Protein AF-0000000073357578 (afdb_homodimer)

Sequence (526 aa):
MGQWFFTADDLLCAAAEIMGKSTYGTVYKTTLKDGNQVAVKRLREKISKGQKEFENEVDVLGKIRHPSLLALRASRGPDTPIDWQTRMQRAQGMTRGLFYLHDNENIIHGNLVSSNVLLDEHKNAKIADYGLSRLMTAAANTNVIATAEALGYQAPELSKLKIAKTQKQMCTALECTLELLTGKSPGEPMNGVDLPQRIASIVKEEWTNEVFVLELMKDASIIGDKLLTTLKLALHCGDPSPSTRPEVQQVLSNWKRLDQRQLMGQWFFTADDLLCAAAEIMGKSTYGTVYKTTLKDGNQVAVKRLREKISKGQKEFENEVDVLGKIRHPSLLALRASRGPDTPIDWQTRMQRAQGMTRGLFYLHDNENIIHGNLVSSNVLLDEHKNAKIADYGLSRLMTAAANTNVIATAEALGYQAPELSKLKIAKTQKQMCTALECTLELLTGKSPGEPMNGVDLPQRIASIVKEEWTNEVFVLELMKDASIIGDKLLTTLKLALHCGDPSPSTRPEVQQVLSNWKRLDQRQL

Secondary structure (DSSP, 8-state):
-------HHHHS-S--EEEEEETTEEEEEEE-TTS-EEEEEEEPTTTBPPHHHHHHHHHHHHT---TTB----EEEPP-PPPPHHHHHHHHHHHHHHHHHHHHHH----S---GGGEEE-TT--EEE-STTHHHHB-HHHHHHHHHHHHHTT---SS-TTS---HHHHHHHHHHHHHHHHHH---TT--BTTB-HHHHHHHHHHTT-GGGTS-HHHHTTHHHHHHHHHHHHHHHHHHT-SSGGGSPPHHHHHHHHHHHHHTT-/-------HHHHS-TT-EEEEEETTEEEEEEE-TTS-EEEEEEEPTTTBPPHHHHHHHHHHHHT---TTB----EEEPP-PPPPHHHHHHHHHHHHHHHHHHHHHH----S---GGGEEE-TT--EEE-STTHHHHB-HHHHHHHHHHHHHTT---SS-TTS---HHHHHHHHHHHHHHHHHH---TT--BTTB-HHHHHHHHHHTT-GGGTS-HHHHTTHHHHHHHHHHHHHHHHHHT-SSGGGSPPHHHHHHHHHHHHHTT-

Nearest PDB structures (foldseek):
  5lpv-assembly1_A  TM=6.407E-01  e=9.423E-11  Arabidopsis thaliana
  4oh4-assembly1_A  TM=5.992E-01  e=5.815E-11  Arabidopsis thaliana
  4k11-assembly1_A  TM=5.081E-01  e=6.922E-07  Homo sapiens
  3gen-assembly1_A  TM=4.968E-01  e=1.390E-06  Homo sapiens
  7l5o-assembly1_A  TM=5.036E-01  e=2.645E-06  Homo sapiens

Structure (mmCIF, N/CA/C/O backbone):
data_AF-0000000073357578-model_v1
#
loop_
_entity.id
_entity.type
_entity.pdbx_description
1 polymer 'Protein kinase domain-containing protein'
#
loop_
_atom_site.group_PDB
_atom_site.id
_atom_site.type_symbol
_atom_site.label_atom_id
_atom_site.label_alt_id
_atom_site.label_comp_id
_atom_site.label_asym_id
_atom_site.label_entity_id
_atom_site.label_seq_id
_atom_site.pdbx_PDB_ins_code
_atom_site.Cartn_x
_atom_site.Cartn_y
_atom_site.Cartn_z
_atom_site.occupancy
_atom_site.B_iso_or_equiv
_atom_site.auth_seq_id
_atom_site.auth_comp_id
_atom_site.auth_asym_id
_atom_site.auth_atom_id
_atom_site.pdbx_PDB_model_num
ATOM 1 N N . MET A 1 1 ? 33.312 -1.772 19.188 1 16.97 1 MET A N 1
ATOM 2 C CA . MET A 1 1 ? 31.859 -1.703 19.375 1 16.97 1 MET A CA 1
ATOM 3 C C . MET A 1 1 ? 31.125 -2.275 18.156 1 16.97 1 MET A C 1
ATOM 5 O O . MET A 1 1 ? 31.328 -1.83 17.031 1 16.97 1 MET A O 1
ATOM 9 N N . GLY A 1 2 ? 30.859 -3.537 18.062 1 21.83 2 GLY A N 1
ATOM 10 C CA . GLY A 1 2 ? 30.547 -4.43 16.953 1 21.83 2 GLY A CA 1
ATOM 11 C C . GLY A 1 2 ? 29.234 -4.098 16.266 1 21.83 2 GLY A C 1
ATOM 12 O O . GLY A 1 2 ? 28.297 -3.629 16.906 1 21.83 2 GLY A O 1
ATOM 13 N N . GLN A 1 3 ? 29.328 -3.656 15.062 1 24.36 3 GLN A N 1
ATOM 14 C CA . GLN A 1 3 ? 28.438 -3.201 14.008 1 24.36 3 GLN A CA 1
ATOM 15 C C . GLN A 1 3 ? 27.312 -4.203 13.781 1 24.36 3 GLN A C 1
ATOM 17 O O . GLN A 1 3 ? 27.562 -5.363 13.445 1 24.36 3 GLN A O 1
ATOM 22 N N . TRP A 1 4 ? 26.422 -4.309 14.672 1 25.97 4 TRP A N 1
ATOM 23 C CA . TRP A 1 4 ? 25.422 -5.379 14.695 1 25.97 4 TRP A CA 1
ATOM 24 C C . TRP A 1 4 ? 24.734 -5.508 13.344 1 25.97 4 TRP A C 1
ATOM 26 O O . TRP A 1 4 ? 24.125 -4.555 12.859 1 25.97 4 TRP A O 1
ATOM 36 N N . PHE A 1 5 ? 25.406 -6.098 12.469 1 28.62 5 PHE A N 1
ATOM 37 C CA . PHE A 1 5 ? 24.828 -6.566 11.219 1 28.62 5 PHE A CA 1
ATOM 38 C C . PHE A 1 5 ? 23.641 -7.484 11.477 1 28.62 5 PHE A C 1
ATOM 40 O O . PHE A 1 5 ? 23.781 -8.508 12.148 1 28.62 5 PHE A O 1
ATOM 47 N N . PHE A 1 6 ? 22.516 -6.977 11.703 1 31.05 6 PHE A N 1
ATOM 48 C CA . PHE A 1 6 ? 21.391 -7.871 11.961 1 31.05 6 PHE A CA 1
ATOM 49 C C . PHE A 1 6 ? 21.125 -8.766 10.758 1 31.05 6 PHE A C 1
ATOM 51 O O . PHE A 1 6 ? 21.047 -8.289 9.625 1 31.05 6 PHE A O 1
ATOM 58 N N . THR A 1 7 ? 21.656 -9.898 10.758 1 34.97 7 THR A N 1
ATOM 59 C CA . THR A 1 7 ? 21.266 -10.914 9.789 1 34.97 7 THR A CA 1
ATOM 60 C C . THR A 1 7 ? 19.766 -11.141 9.82 1 34.97 7 THR A C 1
ATOM 62 O O . THR A 1 7 ? 19.094 -10.805 10.797 1 34.97 7 THR A O 1
ATOM 65 N N . ALA A 1 8 ? 19.156 -11.406 8.609 1 37.59 8 ALA A N 1
ATOM 66 C CA . ALA A 1 8 ? 17.734 -11.766 8.516 1 37.59 8 ALA A CA 1
ATOM 67 C C . ALA A 1 8 ? 17.312 -12.617 9.703 1 37.59 8 ALA A C 1
ATOM 69 O O . ALA A 1 8 ? 16.25 -12.391 10.289 1 37.59 8 ALA A O 1
ATOM 70 N N . ASP A 1 9 ? 18.016 -13.625 9.898 1 37.16 9 ASP A N 1
ATOM 71 C CA . ASP A 1 9 ? 17.797 -14.547 11.016 1 37.16 9 ASP A CA 1
ATOM 72 C C . ASP A 1 9 ? 17.875 -13.812 12.352 1 37.16 9 ASP A C 1
ATOM 74 O O . ASP A 1 9 ? 17.156 -14.148 13.289 1 37.16 9 ASP A O 1
ATOM 78 N N . ASP A 1 10 ? 18.844 -13.094 12.445 1 37.56 10 ASP A N 1
ATOM 79 C CA . ASP A 1 10 ? 19.016 -12.398 13.719 1 37.56 10 ASP A CA 1
ATOM 80 C C . ASP A 1 10 ? 17.828 -11.5 14.023 1 37.56 10 ASP A C 1
ATOM 82 O O . ASP A 1 10 ? 17.438 -11.352 15.18 1 37.56 10 ASP A O 1
ATOM 86 N N . LEU A 1 11 ? 17.469 -10.766 13.117 1 37.88 11 LEU A N 1
ATOM 87 C CA . LEU A 1 11 ? 16.344 -9.836 13.281 1 37.88 11 LEU A CA 1
ATOM 88 C C . LEU A 1 11 ? 15.055 -10.594 13.547 1 37.88 11 LEU A C 1
ATOM 90 O O . LEU A 1 11 ? 14.188 -10.109 14.281 1 37.88 11 LEU A O 1
ATOM 94 N N . LEU A 1 12 ? 14.812 -11.617 12.625 1 40.22 12 LEU A N 1
ATOM 95 C CA . LEU A 1 12 ? 13.57 -12.359 12.844 1 40.22 12 LEU A CA 1
ATOM 96 C C . LEU A 1 12 ? 13.742 -13.383 13.961 1 40.22 12 LEU A C 1
ATOM 98 O O . LEU A 1 12 ? 14.133 -14.523 13.703 1 40.22 12 LEU A O 1
ATOM 102 N N . CYS A 1 13 ? 14.383 -13.141 14.898 1 33.28 13 CYS A N 1
ATOM 103 C CA . CYS A 1 13 ? 14.344 -14.156 15.945 1 33.28 13 CYS A CA 1
ATOM 104 C C . CYS A 1 13 ? 12.922 -14.664 16.156 1 33.28 13 CYS A C 1
ATOM 106 O O . CYS A 1 13 ? 11.961 -14.031 15.727 1 33.28 13 CYS A O 1
ATOM 108 N N . ALA A 1 14 ? 12.812 -15.625 17.047 1 37.53 14 ALA A N 1
ATOM 109 C CA . ALA A 1 14 ? 11.711 -16.5 17.422 1 37.53 14 ALA A CA 1
ATOM 110 C C . ALA A 1 14 ? 10.398 -15.727 17.516 1 37.53 14 ALA A C 1
ATOM 112 O O . ALA A 1 14 ? 9.352 -16.219 17.109 1 37.53 14 ALA A O 1
ATOM 113 N N . ALA A 1 15 ? 10.445 -14.695 18.281 1 42.59 15 ALA A N 1
ATOM 114 C CA . ALA A 1 15 ? 9.125 -14.18 18.641 1 42.59 15 ALA A CA 1
ATOM 115 C C . ALA A 1 15 ? 8.781 -12.938 17.828 1 42.59 15 ALA A C 1
ATOM 117 O O . ALA A 1 15 ? 8.703 -11.836 18.375 1 42.59 15 ALA A O 1
ATOM 118 N N . ALA A 1 16 ? 9.156 -13.062 16.531 1 50 16 ALA A N 1
ATOM 119 C CA . ALA A 1 16 ? 8.789 -11.883 15.742 1 50 16 ALA A CA 1
ATOM 120 C C . ALA A 1 16 ? 7.285 -11.867 15.469 1 50 16 ALA A C 1
ATOM 122 O O . ALA A 1 16 ? 6.699 -12.891 15.109 1 50 16 ALA A O 1
ATOM 123 N N . GLU A 1 17 ? 6.73 -10.828 16.078 1 59.12 17 GLU A N 1
ATOM 124 C CA . GLU A 1 17 ? 5.312 -10.602 15.82 1 59.12 17 GLU A CA 1
ATOM 125 C C . GLU A 1 17 ? 5.113 -9.711 14.594 1 59.12 17 GLU A C 1
ATOM 127 O O . GLU A 1 17 ? 5.793 -8.695 14.445 1 59.12 17 GLU A O 1
ATOM 132 N N . ILE A 1 18 ? 4.461 -10.195 13.641 1 59.88 18 ILE A N 1
ATOM 133 C CA . ILE A 1 18 ? 4.152 -9.414 12.445 1 59.88 18 ILE A CA 1
ATOM 134 C C . ILE A 1 18 ? 3.377 -8.156 12.836 1 59.88 18 ILE A C 1
ATOM 136 O O . ILE A 1 18 ? 2.367 -8.242 13.539 1 59.88 18 ILE A O 1
ATOM 140 N N . MET A 1 19 ? 3.93 -7.023 12.523 1 61.78 19 MET A N 1
ATOM 141 C CA . MET A 1 19 ? 3.275 -5.742 12.789 1 61.78 19 MET A CA 1
ATOM 142 C C . MET A 1 19 ? 2.422 -5.316 11.602 1 61.78 19 MET A C 1
ATOM 144 O O . MET A 1 19 ? 1.489 -4.523 11.75 1 61.78 19 MET A O 1
ATOM 148 N N . GLY A 1 20 ? 2.744 -5.875 10.469 1 62.84 20 GLY A N 1
ATOM 149 C CA . GLY A 1 20 ? 1.919 -5.5 9.336 1 62.84 20 GLY A CA 1
ATOM 150 C C . GLY A 1 20 ? 2.561 -5.828 8 1 62.84 20 GLY A C 1
ATOM 151 O O . GLY A 1 20 ? 3.787 -5.875 7.891 1 62.84 20 GLY A O 1
ATOM 152 N N . LYS A 1 21 ? 1.673 -6.184 7.109 1 63.91 21 LYS A N 1
ATOM 153 C CA . LYS A 1 21 ? 2.109 -6.387 5.73 1 63.91 21 LYS A CA 1
ATOM 154 C C . LYS A 1 21 ? 1.909 -5.121 4.902 1 63.91 21 LYS A C 1
ATOM 156 O O . LYS A 1 21 ? 0.919 -4.41 5.074 1 63.91 21 LYS A O 1
ATOM 161 N N . SER A 1 22 ? 3.027 -4.801 4.281 1 67.56 22 SER A N 1
ATOM 162 C CA . SER A 1 22 ? 2.963 -3.643 3.395 1 67.56 22 SER A CA 1
ATOM 163 C C . SER A 1 22 ? 3.197 -4.047 1.943 1 67.56 22 SER A C 1
ATOM 165 O O . SER A 1 22 ? 3.562 -5.188 1.662 1 67.56 22 SER A O 1
ATOM 167 N N . THR A 1 23 ? 2.91 -3.174 1.111 1 70.5 23 THR A N 1
ATOM 168 C CA . THR A 1 23 ? 3.066 -3.367 -0.326 1 70.5 23 THR A CA 1
ATOM 169 C C . THR A 1 23 ? 4.469 -3.865 -0.656 1 70.5 23 THR A C 1
ATOM 171 O O . THR A 1 23 ? 4.645 -4.703 -1.543 1 70.5 23 THR A O 1
ATOM 174 N N . TYR A 1 24 ? 5.41 -3.463 0.194 1 79.12 24 TYR A N 1
ATOM 175 C CA . TYR A 1 24 ? 6.777 -3.713 -0.244 1 79.12 24 TYR A CA 1
ATOM 176 C C . TYR A 1 24 ? 7.488 -4.68 0.699 1 79.12 24 TYR A C 1
ATOM 178 O O . TYR A 1 24 ? 8.656 -5.008 0.497 1 79.12 24 TYR A O 1
ATOM 186 N N . GLY A 1 25 ? 6.773 -5.02 1.691 1 77.25 25 GLY A N 1
ATOM 187 C CA . GLY A 1 25 ? 7.355 -5.973 2.627 1 77.25 25 GLY A CA 1
ATOM 188 C C . GLY A 1 25 ? 6.516 -6.164 3.877 1 77.25 25 GLY A C 1
ATOM 189 O O . GLY A 1 25 ? 5.363 -5.73 3.932 1 77.25 25 GLY A O 1
ATOM 190 N N . THR A 1 26 ? 7.176 -6.895 4.734 1 74.19 26 THR A N 1
ATOM 191 C CA . THR A 1 26 ? 6.52 -7.203 6 1 74.19 26 THR A CA 1
ATOM 192 C C . THR A 1 26 ? 7.297 -6.605 7.168 1 74.19 26 THR A C 1
ATOM 194 O O . THR A 1 26 ? 8.523 -6.668 7.203 1 74.19 26 THR A O 1
ATOM 197 N N . VAL A 1 27 ? 6.496 -5.938 8.008 1 75.81 27 VAL A N 1
ATOM 198 C CA . VAL A 1 27 ? 7.137 -5.336 9.172 1 75.81 27 VAL A CA 1
ATOM 199 C C . VAL A 1 27 ? 7 -6.266 10.383 1 75.81 27 VAL A C 1
ATOM 201 O O . VAL A 1 27 ? 5.906 -6.758 10.672 1 75.81 27 VAL A O 1
ATOM 204 N N . TYR A 1 28 ? 8.164 -6.488 11.055 1 72.25 28 TYR A N 1
ATOM 205 C CA . TYR A 1 28 ? 8.219 -7.359 12.227 1 72.25 28 TYR A CA 1
ATOM 206 C C . TYR A 1 28 ? 8.648 -6.586 13.461 1 72.25 28 TYR A C 1
ATOM 208 O O . TYR A 1 28 ? 9.523 -5.715 13.383 1 72.25 28 TYR A O 1
ATOM 216 N N . LYS A 1 29 ? 7.875 -6.852 14.469 1 73.38 29 LYS A N 1
ATOM 217 C CA . LYS A 1 29 ? 8.406 -6.441 15.766 1 73.38 29 LYS A CA 1
ATOM 218 C C . LYS A 1 29 ? 9.406 -7.465 16.297 1 73.38 29 LYS A C 1
ATOM 220 O O . LYS A 1 29 ? 9.094 -8.656 16.391 1 73.38 29 LYS A O 1
ATOM 225 N N . THR A 1 30 ? 10.625 -6.961 16.531 1 68.12 30 THR A N 1
ATOM 226 C CA . THR A 1 30 ? 11.656 -7.875 17.016 1 68.12 30 THR A CA 1
ATOM 227 C C . THR A 1 30 ? 12.352 -7.297 18.25 1 68.12 30 THR A C 1
ATOM 229 O O . THR A 1 30 ? 12.383 -6.078 18.438 1 68.12 30 THR A O 1
ATOM 232 N N . THR A 1 31 ? 12.648 -8.156 19.109 1 69.81 31 THR A N 1
ATOM 233 C CA . THR A 1 31 ? 13.422 -7.758 20.281 1 69.81 31 THR A CA 1
ATOM 234 C C . THR A 1 31 ? 14.914 -7.965 20.031 1 69.81 31 THR A C 1
ATOM 236 O O . THR A 1 31 ? 15.344 -9.062 19.688 1 69.81 31 THR A O 1
ATOM 239 N N . LEU A 1 32 ? 15.617 -6.898 20.141 1 61.88 32 LEU A N 1
ATOM 240 C CA . LEU A 1 32 ? 17.062 -6.973 19.984 1 61.88 32 LEU A CA 1
ATOM 241 C C . LEU A 1 32 ? 17.703 -7.672 21.172 1 61.88 32 LEU A C 1
ATOM 243 O O . LEU A 1 32 ? 17.047 -7.922 22.188 1 61.88 32 LEU A O 1
ATOM 247 N N . LYS A 1 33 ? 19 -7.996 20.984 1 65.31 33 LYS A N 1
ATOM 248 C CA . LYS A 1 33 ? 19.734 -8.703 22.047 1 65.31 33 LYS A CA 1
ATOM 249 C C . LYS A 1 33 ? 19.781 -7.879 23.328 1 65.31 33 LYS A C 1
ATOM 251 O O . LYS A 1 33 ? 19.781 -8.438 24.422 1 65.31 33 LYS A O 1
ATOM 256 N N . ASP A 1 34 ? 19.734 -6.633 23.125 1 64.62 34 ASP A N 1
ATOM 257 C CA . ASP A 1 34 ? 19.812 -5.754 24.297 1 64.62 34 ASP A CA 1
ATOM 258 C C . ASP A 1 34 ? 18.438 -5.539 24.906 1 64.62 34 ASP A C 1
ATOM 260 O O . ASP A 1 34 ? 18.281 -4.77 25.859 1 64.62 34 ASP A O 1
ATOM 264 N N . GLY A 1 35 ? 17.484 -6.164 24.344 1 66.75 35 GLY A N 1
ATOM 265 C CA . GLY A 1 35 ? 16.141 -6.09 24.906 1 66.75 35 GLY A CA 1
ATOM 266 C C . GLY A 1 35 ? 15.281 -5.027 24.25 1 66.75 35 GLY A C 1
ATOM 267 O O . GLY A 1 35 ? 14.062 -5.004 24.438 1 66.75 35 GLY A O 1
ATOM 268 N N . ASN A 1 36 ? 15.914 -4.219 23.453 1 69.19 36 ASN A N 1
ATOM 269 C CA . ASN A 1 36 ? 15.141 -3.172 22.781 1 69.19 36 ASN A CA 1
ATOM 270 C C . ASN A 1 36 ? 14.281 -3.736 21.656 1 69.19 36 ASN A C 1
ATOM 272 O O . ASN A 1 36 ? 14.711 -4.629 20.922 1 69.19 36 ASN A O 1
ATOM 276 N N . GLN A 1 37 ? 13.023 -3.26 21.672 1 70.31 37 GLN A N 1
ATOM 277 C CA . GLN A 1 37 ? 12.109 -3.656 20.594 1 70.31 37 GLN A CA 1
ATOM 278 C C . GLN A 1 37 ? 12.227 -2.719 19.406 1 70.31 37 GLN A C 1
ATOM 280 O O . GLN A 1 37 ? 12.305 -1.5 19.562 1 70.31 37 GLN A O 1
ATOM 285 N N . VAL A 1 38 ? 12.398 -3.447 18.266 1 71.69 38 VAL A N 1
ATOM 286 C CA . VAL A 1 38 ? 12.531 -2.645 17.062 1 71.69 38 VAL A CA 1
ATOM 287 C C . VAL A 1 38 ? 11.625 -3.201 15.969 1 71.69 38 VAL A C 1
ATOM 289 O O . VAL A 1 38 ? 11.289 -4.391 15.977 1 71.69 38 VAL A O 1
ATOM 292 N N . ALA A 1 39 ? 11.141 -2.307 15.156 1 74.94 39 ALA A N 1
ATOM 293 C CA . ALA A 1 39 ? 10.43 -2.701 13.945 1 74.94 39 ALA A CA 1
ATOM 294 C C . ALA A 1 39 ? 11.398 -2.896 12.781 1 74.94 39 ALA A C 1
ATOM 296 O O . ALA A 1 39 ? 12.25 -2.043 12.523 1 74.94 39 ALA A O 1
ATOM 297 N N . VAL A 1 40 ? 11.312 -4.172 12.211 1 81 40 VAL A N 1
ATOM 298 C CA . VAL A 1 40 ? 12.172 -4.492 11.078 1 81 40 VAL A CA 1
ATOM 299 C C . VAL A 1 40 ? 11.32 -4.766 9.844 1 81 40 VAL A C 1
ATOM 301 O O . VAL A 1 40 ? 10.375 -5.566 9.898 1 81 40 VAL A O 1
ATOM 304 N N . LYS A 1 41 ? 11.633 -4.074 8.789 1 84.38 41 LYS A N 1
ATOM 305 C CA . LYS A 1 41 ? 10.938 -4.32 7.527 1 84.38 41 LYS A CA 1
ATOM 306 C C . LYS A 1 41 ? 11.695 -5.34 6.68 1 84.38 41 LYS A C 1
ATOM 308 O O . LYS A 1 41 ? 12.852 -5.129 6.328 1 84.38 41 LYS A O 1
ATOM 313 N N . ARG A 1 42 ? 11.047 -6.406 6.422 1 82.25 42 ARG A N 1
ATOM 314 C CA . ARG A 1 42 ? 11.602 -7.383 5.492 1 82.25 42 ARG A CA 1
ATOM 315 C C . ARG A 1 42 ? 11.086 -7.148 4.074 1 82.25 42 ARG A C 1
ATOM 317 O O . ARG A 1 42 ? 9.898 -7.34 3.801 1 82.25 42 ARG A O 1
ATOM 324 N N . LEU A 1 43 ? 12.031 -6.762 3.25 1 84.75 43 LEU A N 1
ATOM 325 C CA . LEU A 1 43 ? 11.625 -6.484 1.878 1 84.75 43 LEU A CA 1
ATOM 326 C C . LEU A 1 43 ? 11.391 -7.777 1.104 1 84.75 43 LEU A C 1
ATOM 328 O O . LEU A 1 43 ? 12.086 -8.773 1.326 1 84.75 43 LEU A O 1
ATOM 332 N N . ARG A 1 44 ? 10.383 -7.645 0.285 1 74.31 44 ARG A N 1
ATOM 333 C CA . ARG A 1 44 ? 10.117 -8.781 -0.589 1 74.31 44 ARG A CA 1
ATOM 334 C C . ARG A 1 44 ? 11.328 -9.102 -1.462 1 74.31 44 ARG A C 1
ATOM 336 O O . ARG A 1 44 ? 12.156 -8.227 -1.726 1 74.31 44 ARG A O 1
ATOM 343 N N . GLU A 1 45 ? 11.266 -10.297 -1.917 1 67.69 45 GLU A N 1
ATOM 344 C CA . GLU A 1 45 ? 12.359 -10.734 -2.781 1 67.69 45 GLU A CA 1
ATOM 345 C C . GLU A 1 45 ? 12.312 -10.031 -4.133 1 67.69 45 GLU A C 1
ATOM 347 O O . GLU A 1 45 ? 11.242 -9.602 -4.582 1 67.69 45 GLU A O 1
ATOM 352 N N . LYS A 1 46 ? 13.391 -9.672 -4.723 1 70.69 46 LYS A N 1
ATOM 353 C CA . LYS A 1 46 ? 13.578 -9.211 -6.098 1 70.69 46 LYS A CA 1
ATOM 354 C C . LYS A 1 46 ? 13.398 -7.703 -6.207 1 70.69 46 LYS A C 1
ATOM 356 O O . LYS A 1 46 ? 13.68 -7.113 -7.25 1 70.69 46 LYS A O 1
ATOM 361 N N . ILE A 1 47 ? 12.75 -7.176 -5.145 1 82 47 ILE A N 1
ATOM 362 C CA . ILE A 1 47 ? 12.648 -5.727 -5.25 1 82 47 ILE A CA 1
ATOM 363 C C . ILE A 1 47 ? 13.836 -5.07 -4.555 1 82 47 ILE A C 1
ATOM 365 O O . ILE A 1 47 ? 14.062 -3.867 -4.695 1 82 47 ILE A O 1
ATOM 369 N N . SER A 1 48 ? 14.539 -5.82 -3.828 1 87.62 48 SER A N 1
ATOM 370 C CA . SER A 1 48 ? 15.695 -5.293 -3.111 1 87.62 48 SER A CA 1
ATOM 371 C C . SER A 1 48 ? 16.953 -5.305 -3.988 1 87.62 48 SER A C 1
ATOM 373 O O . SER A 1 48 ? 17.078 -6.156 -4.875 1 87.62 48 SER A O 1
ATOM 375 N N . LYS A 1 49 ? 17.812 -4.422 -3.652 1 90.31 49 LYS A N 1
ATOM 376 C CA . LYS A 1 49 ? 19.141 -4.438 -4.27 1 90.31 49 LYS A CA 1
ATOM 377 C C . LYS A 1 49 ? 19.922 -5.684 -3.861 1 90.31 49 LYS A C 1
ATOM 379 O O . LYS A 1 49 ? 19.438 -6.492 -3.062 1 90.31 49 LYS A O 1
ATOM 384 N N . GLY A 1 50 ? 21.078 -5.812 -4.613 1 87 50 GLY A N 1
ATOM 385 C CA . GLY A 1 50 ? 21.938 -6.926 -4.254 1 87 50 GLY A CA 1
ATOM 386 C C . GLY A 1 50 ? 22.312 -6.938 -2.785 1 87 50 GLY A C 1
ATOM 387 O O . GLY A 1 50 ? 22.281 -5.895 -2.125 1 87 50 GLY A O 1
ATOM 388 N N . GLN A 1 51 ? 22.672 -8.031 -2.236 1 84.94 51 GLN A N 1
ATOM 389 C CA . GLN A 1 51 ? 22.891 -8.266 -0.813 1 84.94 51 GLN A CA 1
ATOM 390 C C . GLN A 1 51 ? 23.906 -7.273 -0.239 1 84.94 51 GLN A C 1
ATOM 392 O O . GLN A 1 51 ? 23.625 -6.613 0.764 1 84.94 51 GLN A O 1
ATOM 397 N N . LYS A 1 52 ? 25.047 -7.117 -0.846 1 90.62 52 LYS A N 1
ATOM 398 C CA . LYS A 1 52 ? 26.109 -6.262 -0.323 1 90.62 52 LYS A CA 1
ATOM 399 C C . LYS A 1 52 ? 25.672 -4.805 -0.279 1 90.62 52 LYS A C 1
ATOM 401 O O . LYS A 1 52 ? 25.828 -4.129 0.74 1 90.62 52 LYS A O 1
ATOM 406 N N . GLU A 1 53 ? 25.109 -4.363 -1.44 1 93 53 GLU A N 1
ATOM 407 C CA . GLU A 1 53 ? 24.641 -2.982 -1.503 1 93 53 GLU A CA 1
ATOM 408 C C . GLU A 1 53 ? 23.516 -2.736 -0.493 1 93 53 GLU A C 1
ATOM 410 O O . GLU A 1 53 ? 23.5 -1.698 0.169 1 93 53 GLU A O 1
ATOM 415 N N . PHE A 1 54 ? 22.672 -3.715 -0.396 1 93.44 54 PHE A N 1
ATOM 416 C CA . PHE A 1 54 ? 21.562 -3.637 0.535 1 93.44 54 PHE A CA 1
ATOM 417 C C . PHE A 1 54 ? 22.047 -3.486 1.968 1 93.44 54 PHE A C 1
ATOM 419 O O . PHE A 1 54 ? 21.609 -2.59 2.691 1 93.44 54 PHE A O 1
ATOM 426 N N . GLU A 1 55 ? 22.969 -4.285 2.309 1 87.31 55 GLU A N 1
ATOM 427 C CA . GLU A 1 55 ? 23.484 -4.293 3.676 1 87.31 55 GLU A CA 1
ATOM 428 C C . GLU A 1 55 ? 24.188 -2.982 4.008 1 87.31 55 GLU A C 1
ATOM 430 O O . GLU A 1 55 ? 24.047 -2.449 5.109 1 87.31 55 GLU A O 1
ATOM 435 N N . ASN A 1 56 ? 24.922 -2.469 3.109 1 93.75 56 ASN A N 1
ATOM 436 C CA . ASN A 1 56 ? 25.609 -1.192 3.309 1 93.75 56 ASN A CA 1
ATOM 437 C C . ASN A 1 56 ? 24.609 -0.058 3.539 1 93.75 56 ASN A C 1
ATOM 439 O O . ASN A 1 56 ? 24.797 0.755 4.449 1 93.75 56 ASN A O 1
ATOM 443 N N . GLU A 1 57 ? 23.594 -0.068 2.686 1 94.62 57 GLU A N 1
ATOM 444 C CA . GLU A 1 57 ? 22.594 0.991 2.805 1 94.62 57 GLU A CA 1
ATOM 445 C C . GLU A 1 57 ? 21.812 0.878 4.113 1 94.62 57 GLU A C 1
ATOM 447 O O . GLU A 1 57 ? 21.516 1.889 4.754 1 94.62 57 GLU A O 1
ATOM 452 N N . VAL A 1 58 ? 21.516 -0.332 4.484 1 90.12 58 VAL A N 1
ATOM 453 C CA . VAL A 1 58 ? 20.766 -0.555 5.715 1 90.12 58 VAL A CA 1
ATOM 454 C C . VAL A 1 58 ? 21.562 -0.029 6.906 1 90.12 58 VAL A C 1
ATOM 456 O O . VAL A 1 58 ? 20.984 0.562 7.828 1 90.12 58 VAL A O 1
ATOM 459 N N . ASP A 1 59 ? 22.812 -0.248 6.875 1 89.25 59 ASP A N 1
ATOM 460 C CA . ASP A 1 59 ? 23.688 0.193 7.961 1 89.25 59 ASP A CA 1
ATOM 461 C C . ASP A 1 59 ? 23.703 1.716 8.07 1 89.25 59 ASP A C 1
ATOM 463 O O . ASP A 1 59 ? 23.625 2.266 9.172 1 89.25 59 ASP A O 1
ATOM 467 N N . VAL A 1 60 ? 23.781 2.357 7 1 93.31 60 VAL A N 1
ATOM 468 C CA . VAL A 1 60 ? 23.812 3.814 6.961 1 93.31 60 VAL A CA 1
ATOM 469 C C . VAL A 1 60 ? 22.469 4.379 7.418 1 93.31 60 VAL A C 1
ATOM 471 O O . VAL A 1 60 ? 22.422 5.27 8.266 1 93.31 60 VAL A O 1
ATOM 474 N N . LEU A 1 61 ? 21.406 3.869 6.934 1 93.81 61 LEU A N 1
ATOM 475 C CA . LEU A 1 61 ? 20.062 4.352 7.242 1 93.81 61 LEU A CA 1
ATOM 476 C C . LEU A 1 61 ? 19.719 4.102 8.703 1 93.81 61 LEU A C 1
ATOM 478 O O . LEU A 1 61 ? 19.078 4.93 9.344 1 93.81 61 LEU A O 1
ATOM 482 N N . GLY A 1 62 ? 20.172 2.969 9.172 1 88.5 62 GLY A N 1
ATOM 483 C CA . GLY A 1 62 ? 19.859 2.568 10.531 1 88.5 62 GLY A CA 1
ATOM 484 C C . GLY A 1 62 ? 20.516 3.453 11.578 1 88.5 62 GLY A C 1
ATOM 485 O O . GLY A 1 62 ? 20.094 3.475 12.734 1 88.5 62 GLY A O 1
ATOM 486 N N . LYS A 1 63 ? 21.438 4.281 11.242 1 90.88 63 LYS A N 1
ATOM 487 C CA . LYS A 1 63 ? 22.203 5.121 12.172 1 90.88 63 LYS A CA 1
ATOM 488 C C . LYS A 1 63 ? 21.578 6.516 12.273 1 90.88 63 LYS A C 1
ATOM 490 O O . LYS A 1 63 ? 21.906 7.277 13.18 1 90.88 63 LYS A O 1
ATOM 495 N N . ILE A 1 64 ? 20.766 6.84 11.398 1 94.5 64 ILE A N 1
ATOM 496 C CA . ILE A 1 64 ? 20.141 8.156 11.398 1 94.5 64 ILE A CA 1
ATOM 497 C C . ILE A 1 64 ? 19.219 8.289 12.594 1 94.5 64 ILE A C 1
ATOM 499 O O . ILE A 1 64 ? 18.391 7.406 12.852 1 94.5 64 ILE A O 1
ATOM 503 N N . ARG A 1 65 ? 19.453 9.383 13.383 1 93.69 65 ARG A N 1
ATOM 504 C CA . ARG A 1 65 ? 18.625 9.664 14.547 1 93.69 65 ARG A CA 1
ATOM 505 C C . ARG A 1 65 ? 18.094 11.094 14.508 1 93.69 65 ARG A C 1
ATOM 507 O O . ARG A 1 65 ? 18.859 12.039 14.281 1 93.69 65 ARG A O 1
ATOM 514 N N . HIS A 1 66 ? 16.859 11.203 14.664 1 95.06 66 HIS A N 1
ATOM 515 C CA . HIS A 1 66 ? 16.156 12.477 14.742 1 95.06 66 HIS A CA 1
ATOM 516 C C . HIS A 1 66 ? 14.789 12.312 15.391 1 95.06 66 HIS A C 1
ATOM 518 O O . HIS A 1 66 ? 14.102 11.312 15.156 1 95.06 66 HIS A O 1
ATOM 524 N N . PRO A 1 67 ? 14.312 13.234 16.156 1 94 67 PRO A N 1
ATOM 525 C CA . PRO A 1 67 ? 13.039 13.102 16.891 1 94 67 PRO A CA 1
ATOM 526 C C . PRO A 1 67 ? 11.852 12.906 15.953 1 94 67 PRO A C 1
ATOM 528 O O . PRO A 1 67 ? 10.828 12.336 16.359 1 94 67 PRO A O 1
ATOM 531 N N . SER A 1 68 ? 11.922 13.32 14.719 1 95.38 68 SER A N 1
ATOM 532 C CA . SER A 1 68 ? 10.789 13.25 13.797 1 95.38 68 SER A CA 1
ATOM 533 C C . SER A 1 68 ? 10.977 12.125 12.781 1 95.38 68 SER A C 1
ATOM 535 O O . SER A 1 68 ? 10.305 12.102 11.742 1 95.38 68 SER A O 1
ATOM 537 N N . LEU A 1 69 ? 11.93 11.258 13.062 1 94.62 69 LEU A N 1
ATOM 538 C CA . LEU A 1 69 ? 12.188 10.141 12.156 1 94.62 69 LEU A CA 1
ATOM 539 C C . LEU A 1 69 ? 12.125 8.812 12.906 1 94.62 69 LEU A C 1
ATOM 541 O O . LEU A 1 69 ? 12.586 8.711 14.039 1 94.62 69 LEU A O 1
ATOM 545 N N . LEU A 1 70 ? 11.484 7.859 12.273 1 89.31 70 LEU A N 1
ATOM 546 C CA . LEU A 1 70 ? 11.555 6.477 12.727 1 89.31 70 LEU A CA 1
ATOM 547 C C . LEU A 1 70 ? 12.617 5.703 11.945 1 89.31 70 LEU A C 1
ATOM 549 O O . LEU A 1 70 ? 12.469 5.48 10.742 1 89.31 70 LEU A O 1
ATOM 553 N N . ALA A 1 71 ? 13.602 5.309 12.641 1 87.19 71 ALA A N 1
ATOM 554 C CA . ALA A 1 71 ? 14.727 4.656 11.977 1 87.19 71 ALA A CA 1
ATOM 555 C C . ALA A 1 71 ? 14.266 3.449 11.172 1 87.19 71 ALA A C 1
ATOM 557 O O . ALA A 1 71 ? 13.461 2.645 11.648 1 87.19 71 ALA A O 1
ATOM 558 N N . LEU A 1 72 ? 14.75 3.359 9.938 1 87.69 72 LEU A N 1
ATOM 559 C CA . LEU A 1 72 ? 14.438 2.23 9.07 1 87.69 72 LEU A CA 1
ATOM 560 C C . LEU A 1 72 ? 15.406 1.08 9.305 1 87.69 72 LEU A C 1
ATOM 562 O O . LEU A 1 72 ? 16.609 1.217 9.047 1 87.69 72 LEU A O 1
ATOM 566 N N . ARG A 1 73 ? 14.898 0.081 9.852 1 84.5 73 ARG A N 1
ATOM 567 C CA . ARG A 1 73 ? 15.602 -1.195 9.93 1 84.5 73 ARG A CA 1
ATOM 568 C C . ARG A 1 73 ? 14.984 -2.221 8.984 1 84.5 73 ARG A C 1
ATOM 570 O O . ARG A 1 73 ? 13.766 -2.389 8.961 1 84.5 73 ARG A O 1
ATOM 577 N N . ALA A 1 74 ? 15.836 -2.764 8.141 1 87.12 74 ALA A N 1
ATOM 578 C CA . ALA A 1 74 ? 15.289 -3.619 7.094 1 87.12 74 ALA A CA 1
ATOM 579 C C . ALA A 1 74 ? 16.141 -4.867 6.898 1 87.12 74 ALA A C 1
ATOM 581 O O . ALA A 1 74 ? 17.328 -4.879 7.262 1 87.12 74 ALA A O 1
ATOM 582 N N . SER A 1 75 ? 15.492 -5.879 6.473 1 82.56 75 SER A N 1
ATOM 583 C CA . SER A 1 75 ? 16.156 -7.109 6.051 1 82.56 75 SER A CA 1
ATOM 584 C C . SER A 1 75 ? 15.617 -7.594 4.707 1 82.56 75 SER A C 1
ATOM 586 O O . SER A 1 75 ? 14.562 -7.145 4.254 1 82.56 75 SER A O 1
ATOM 588 N N . ARG A 1 76 ? 16.453 -8.375 4.113 1 79.25 76 ARG A N 1
ATOM 589 C CA . ARG A 1 76 ? 16.016 -9.008 2.875 1 79.25 76 ARG A CA 1
ATOM 590 C C . ARG A 1 76 ? 15.289 -10.32 3.158 1 79.25 76 ARG A C 1
ATOM 592 O O . ARG A 1 76 ? 15.633 -11.031 4.102 1 79.25 76 ARG A O 1
ATOM 599 N N . GLY A 1 77 ? 14.18 -10.508 2.516 1 65.94 77 GLY A N 1
ATOM 600 C CA . GLY A 1 77 ? 13.516 -11.789 2.648 1 65.94 77 GLY A CA 1
ATOM 601 C C . GLY A 1 77 ? 14.383 -12.961 2.219 1 65.94 77 GLY A C 1
ATOM 602 O O . GLY A 1 77 ? 15.32 -12.789 1.44 1 65.94 77 GLY A O 1
ATOM 603 N N . PRO A 1 78 ? 14.133 -14.07 3.092 1 56.81 78 PRO A N 1
ATOM 604 C CA . PRO A 1 78 ? 14.883 -15.234 2.631 1 56.81 78 PRO A CA 1
ATOM 605 C C . PRO A 1 78 ? 14.625 -15.57 1.163 1 56.81 78 PRO A C 1
ATOM 607 O O . PRO A 1 78 ? 13.508 -15.398 0.677 1 56.81 78 PRO A O 1
ATOM 610 N N . ASP A 1 79 ? 15.711 -15.781 0.518 1 59 79 ASP A N 1
ATOM 611 C CA . ASP A 1 79 ? 15.57 -16.359 -0.818 1 59 79 ASP A CA 1
ATOM 612 C C . ASP A 1 79 ? 15.164 -17.828 -0.747 1 59 79 ASP A C 1
ATOM 614 O O . ASP A 1 79 ? 15.898 -18.703 -1.223 1 59 79 ASP A O 1
ATOM 618 N N . THR A 1 80 ? 14.078 -18 0.13 1 62.94 80 THR A N 1
ATOM 619 C CA . THR A 1 80 ? 13.711 -19.406 0.216 1 62.94 80 THR A CA 1
ATOM 620 C C . THR A 1 80 ? 13.008 -19.859 -1.06 1 62.94 80 THR A C 1
ATOM 622 O O . THR A 1 80 ? 11.992 -19.281 -1.456 1 62.94 80 THR A O 1
ATOM 625 N N . PRO A 1 81 ? 13.633 -20.859 -1.615 1 71.5 81 PRO A N 1
ATOM 626 C CA . PRO A 1 81 ? 13.016 -21.391 -2.832 1 71.5 81 PRO A CA 1
ATOM 627 C C . PRO A 1 81 ? 11.633 -21.984 -2.574 1 71.5 81 PRO A C 1
ATOM 629 O O . PRO A 1 81 ? 11.406 -22.594 -1.526 1 71.5 81 PRO A O 1
ATOM 632 N N . ILE A 1 82 ? 10.664 -21.641 -3.32 1 81.06 82 ILE A N 1
ATOM 633 C CA . ILE A 1 82 ? 9.344 -22.266 -3.326 1 81.06 82 ILE A CA 1
ATOM 634 C C . ILE A 1 82 ? 9.273 -23.328 -4.422 1 81.06 82 ILE A C 1
ATOM 636 O O . ILE A 1 82 ? 9.609 -23.047 -5.578 1 81.06 82 ILE A O 1
ATOM 640 N N . ASP A 1 83 ? 8.961 -24.562 -3.99 1 86.56 83 ASP A N 1
ATOM 641 C CA . ASP A 1 83 ? 8.945 -25.641 -4.965 1 86.56 83 ASP A CA 1
ATOM 642 C C . ASP A 1 83 ? 7.711 -25.562 -5.859 1 86.56 83 ASP A C 1
ATOM 644 O O . ASP A 1 83 ? 6.828 -24.734 -5.637 1 86.56 83 ASP A O 1
ATOM 648 N N . TRP A 1 84 ? 7.707 -26.438 -6.844 1 90.12 84 TRP A N 1
ATOM 649 C CA . TRP A 1 84 ? 6.652 -26.453 -7.855 1 90.12 84 TRP A CA 1
ATOM 650 C C . TRP A 1 84 ? 5.293 -26.703 -7.215 1 90.12 84 TRP A C 1
ATOM 652 O O . TRP A 1 84 ? 4.324 -26 -7.488 1 90.12 84 TRP A O 1
ATOM 662 N N . GLN A 1 85 ? 5.242 -27.656 -6.332 1 88.5 85 GLN A N 1
ATOM 663 C CA . GLN A 1 85 ? 3.979 -28.062 -5.727 1 88.5 85 GLN A CA 1
ATOM 664 C C . GLN A 1 85 ? 3.355 -26.906 -4.938 1 88.5 85 GLN A C 1
ATOM 666 O O . GLN A 1 85 ? 2.154 -26.656 -5.047 1 88.5 85 GLN A O 1
ATOM 671 N N . THR A 1 86 ? 4.152 -26.219 -4.227 1 87.62 86 THR A N 1
ATOM 672 C CA . THR A 1 86 ? 3.678 -25.094 -3.434 1 87.62 86 THR A CA 1
ATOM 673 C C . THR A 1 86 ? 3.193 -23.969 -4.336 1 87.62 86 THR A C 1
ATOM 675 O O . THR A 1 86 ? 2.162 -23.344 -4.07 1 87.62 86 THR A O 1
ATOM 678 N N . ARG A 1 87 ? 3.924 -23.688 -5.367 1 89.69 87 ARG A N 1
ATOM 679 C CA . ARG A 1 87 ? 3.539 -22.656 -6.32 1 89.69 87 ARG A CA 1
ATOM 680 C C . ARG A 1 87 ? 2.189 -22.969 -6.957 1 89.69 87 ARG A C 1
ATOM 682 O O . ARG A 1 87 ? 1.322 -22.109 -7.055 1 89.69 87 ARG A O 1
ATOM 689 N N . MET A 1 88 ? 2.025 -24.219 -7.254 1 91.31 88 MET A N 1
ATOM 690 C CA . MET A 1 88 ? 0.787 -24.641 -7.91 1 91.31 88 MET A CA 1
ATOM 691 C C . MET A 1 88 ? -0.38 -24.625 -6.93 1 91.31 88 MET A C 1
ATOM 693 O O . MET A 1 88 ? -1.496 -24.25 -7.289 1 91.31 88 MET A O 1
ATOM 697 N N . GLN A 1 89 ? -0.089 -25 -5.758 1 90.94 89 GLN A N 1
ATOM 698 C CA . GLN A 1 89 ? -1.122 -24.953 -4.727 1 90.94 89 GLN A CA 1
ATOM 699 C C . GLN A 1 89 ? -1.609 -23.516 -4.52 1 90.94 89 GLN A C 1
ATOM 701 O O . GLN A 1 89 ? -2.809 -23.281 -4.355 1 90.94 89 GLN A O 1
ATOM 706 N N . ARG A 1 90 ? -0.74 -22.594 -4.57 1 91.62 90 ARG A N 1
ATOM 707 C CA . ARG A 1 90 ? -1.087 -21.172 -4.422 1 91.62 90 ARG A CA 1
ATOM 708 C C . ARG A 1 90 ? -1.915 -20.688 -5.605 1 91.62 90 ARG A C 1
ATOM 710 O O . ARG A 1 90 ? -2.941 -20.031 -5.418 1 91.62 90 ARG A O 1
ATOM 717 N N . ALA A 1 91 ? -1.452 -21.062 -6.789 1 93.44 91 ALA A N 1
ATOM 718 C CA . ALA A 1 91 ? -2.164 -20.641 -7.992 1 93.44 91 ALA A CA 1
ATOM 719 C C . ALA A 1 91 ? -3.572 -21.234 -8.031 1 93.44 91 ALA A C 1
ATOM 721 O O . ALA A 1 91 ? -4.539 -20.516 -8.336 1 93.44 91 ALA A O 1
ATOM 722 N N . GLN A 1 92 ? -3.674 -22.484 -7.688 1 93.94 92 GLN A N 1
ATOM 723 C CA . GLN A 1 92 ? -4.965 -23.156 -7.695 1 93.94 92 GLN A CA 1
ATOM 724 C C . GLN A 1 92 ? -5.883 -22.609 -6.609 1 93.94 92 GLN A C 1
ATOM 726 O O . GLN A 1 92 ? -7.07 -22.375 -6.852 1 93.94 92 GLN A O 1
ATOM 731 N N . GLY A 1 93 ? -5.309 -22.484 -5.449 1 94.56 93 GLY A N 1
ATOM 732 C CA . GLY A 1 93 ? -6.086 -21.891 -4.367 1 94.56 93 GLY A CA 1
ATOM 733 C C . GLY A 1 93 ? -6.617 -20.516 -4.695 1 94.56 93 GLY A C 1
ATOM 734 O O . GLY A 1 93 ? -7.789 -20.219 -4.441 1 94.56 93 GLY A O 1
ATOM 735 N N . MET A 1 94 ? -5.785 -19.688 -5.234 1 94.5 94 MET A N 1
ATOM 736 C CA . MET A 1 94 ? -6.188 -18.344 -5.66 1 94.5 94 MET A CA 1
ATOM 737 C C . MET A 1 94 ? -7.332 -18.406 -6.668 1 94.5 94 MET A C 1
ATOM 739 O O . MET A 1 94 ? -8.328 -17.703 -6.531 1 94.5 94 MET A O 1
ATOM 743 N N . THR A 1 95 ? -7.207 -19.297 -7.645 1 94.62 95 THR A N 1
ATOM 744 C CA . THR A 1 95 ? -8.219 -19.438 -8.688 1 94.62 95 THR A CA 1
ATOM 745 C C . THR A 1 95 ? -9.539 -19.922 -8.094 1 94.62 95 THR A C 1
ATOM 747 O O . THR A 1 95 ? -10.609 -19.438 -8.453 1 94.62 95 THR A O 1
ATOM 750 N N . ARG A 1 96 ? -9.461 -20.875 -7.199 1 95.56 96 ARG A N 1
ATOM 751 C CA . ARG A 1 96 ? -10.664 -21.391 -6.551 1 95.56 96 ARG A CA 1
ATOM 752 C C . ARG A 1 96 ? -11.383 -20.281 -5.773 1 95.56 96 ARG A C 1
ATOM 754 O O . ARG A 1 96 ? -12.609 -20.172 -5.824 1 95.56 96 ARG A O 1
ATOM 761 N N . GLY A 1 97 ? -10.57 -19.547 -5.055 1 96.19 97 GLY A N 1
ATOM 762 C CA . GLY A 1 97 ? -11.141 -18.438 -4.312 1 96.19 97 GLY A CA 1
ATOM 763 C C . GLY A 1 97 ? -11.828 -17.406 -5.199 1 96.19 97 GLY A C 1
ATOM 764 O O . GLY A 1 97 ? -12.938 -16.969 -4.91 1 96.19 97 GLY A O 1
ATOM 765 N N . LEU A 1 98 ? -11.195 -17.078 -6.27 1 94.81 98 LEU A N 1
ATOM 766 C CA . LEU A 1 98 ? -11.75 -16.109 -7.207 1 94.81 98 LEU A CA 1
ATOM 767 C C . LEU A 1 98 ? -13.031 -16.641 -7.844 1 94.81 98 LEU A C 1
ATOM 769 O O . LEU A 1 98 ? -13.992 -15.891 -8.016 1 94.81 98 LEU A O 1
ATOM 773 N N . PHE A 1 99 ? -12.969 -17.906 -8.211 1 94.06 99 PHE A N 1
ATOM 774 C CA . PHE A 1 99 ? -14.141 -18.547 -8.789 1 94.06 99 PHE A CA 1
ATOM 775 C C . PHE A 1 99 ? -15.32 -18.484 -7.828 1 94.06 99 PHE A C 1
ATOM 777 O O . PHE A 1 99 ? -16.438 -18.109 -8.219 1 94.06 99 PHE A O 1
ATOM 784 N N . TYR A 1 100 ? -15.086 -18.812 -6.594 1 96.06 100 TYR A N 1
ATOM 785 C CA . TYR A 1 100 ? -16.141 -18.797 -5.586 1 96.06 100 TYR A CA 1
ATOM 786 C C . TYR A 1 100 ? -16.703 -17.391 -5.406 1 96.06 100 TYR A C 1
ATOM 788 O O . TYR A 1 100 ? -17.922 -17.188 -5.371 1 96.06 100 TYR A O 1
ATOM 796 N N . LEU A 1 101 ? -15.812 -16.359 -5.27 1 94.75 101 LEU A N 1
ATOM 797 C CA . LEU A 1 101 ? -16.234 -14.969 -5.105 1 94.75 101 LEU A CA 1
ATOM 798 C C . LEU A 1 101 ? -17.125 -14.539 -6.262 1 94.75 101 LEU A C 1
ATOM 800 O O . LEU A 1 101 ? -18.172 -13.922 -6.047 1 94.75 101 LEU A O 1
ATOM 804 N N . HIS A 1 102 ? -16.766 -14.867 -7.406 1 92 102 HIS A N 1
ATOM 805 C CA . HIS A 1 102 ? -17.516 -14.438 -8.586 1 92 102 HIS A CA 1
ATOM 806 C C . HIS A 1 102 ? -18.812 -15.203 -8.734 1 92 102 HIS A C 1
ATOM 808 O O . HIS A 1 102 ? -19.891 -14.602 -8.859 1 92 102 HIS A O 1
ATOM 814 N N . ASP A 1 103 ? -18.719 -16.469 -8.664 1 92.62 103 ASP A N 1
ATOM 815 C CA . ASP A 1 103 ? -19.844 -17.328 -9.039 1 92.62 103 ASP A CA 1
ATOM 816 C C . ASP A 1 103 ? -20.844 -17.438 -7.898 1 92.62 103 ASP A C 1
ATOM 818 O O . ASP A 1 103 ? -22.062 -17.484 -8.125 1 92.62 103 ASP A O 1
ATOM 822 N N . ASN A 1 104 ? -20.391 -17.469 -6.68 1 95 104 ASN A N 1
ATOM 823 C CA . ASN A 1 104 ? -21.266 -17.703 -5.543 1 95 104 ASN A CA 1
ATOM 824 C C . ASN A 1 104 ? -21.656 -16.391 -4.848 1 95 104 ASN A C 1
ATOM 826 O O . ASN A 1 104 ? -22.75 -16.281 -4.305 1 95 104 ASN A O 1
ATOM 830 N N . GLU A 1 105 ? -20.781 -15.398 -4.863 1 95.19 105 GLU A N 1
ATOM 831 C CA . GLU A 1 105 ? -21.016 -14.195 -4.066 1 95.19 105 GLU A CA 1
ATOM 832 C C . GLU A 1 105 ? -21.188 -12.969 -4.957 1 95.19 105 GLU A C 1
ATOM 834 O O . GLU A 1 105 ? -21.547 -11.891 -4.473 1 95.19 105 GLU A O 1
ATOM 839 N N . ASN A 1 106 ? -20.953 -13.102 -6.258 1 93.56 106 ASN A N 1
ATOM 840 C CA . ASN A 1 106 ? -21.016 -12 -7.207 1 93.56 106 ASN A CA 1
ATOM 841 C C . ASN A 1 106 ? -20.109 -10.852 -6.797 1 93.56 106 ASN A C 1
ATOM 843 O O . ASN A 1 106 ? -20.516 -9.688 -6.797 1 93.56 106 ASN A O 1
ATOM 847 N N . ILE A 1 107 ? -18.891 -11.211 -6.395 1 94.12 107 ILE A N 1
ATOM 848 C CA . ILE A 1 107 ? -17.891 -10.234 -5.984 1 94.12 107 ILE A CA 1
ATOM 849 C C . ILE A 1 107 ? -16.672 -10.328 -6.902 1 94.12 107 ILE A C 1
ATOM 851 O O . ILE A 1 107 ? -16.141 -11.414 -7.129 1 94.12 107 ILE A O 1
ATOM 855 N N . ILE A 1 108 ? -16.359 -9.219 -7.48 1 91.88 108 ILE A N 1
ATOM 856 C CA . ILE A 1 108 ? -15.07 -9.047 -8.156 1 91.88 108 ILE A CA 1
ATOM 857 C C . ILE A 1 108 ? -14.055 -8.453 -7.18 1 91.88 108 ILE A C 1
ATOM 859 O O . ILE A 1 108 ? -14.328 -7.449 -6.52 1 91.88 108 ILE A O 1
ATOM 863 N N . HIS A 1 109 ? -12.922 -9.094 -6.984 1 92.69 109 HIS A N 1
ATOM 864 C CA . HIS A 1 109 ? -11.961 -8.633 -5.988 1 92.69 109 HIS A CA 1
ATOM 865 C C . HIS A 1 109 ? -11.547 -7.188 -6.246 1 92.69 109 HIS A C 1
ATOM 867 O O . HIS A 1 109 ? -11.609 -6.348 -5.348 1 92.69 109 HIS A O 1
ATOM 873 N N . GLY A 1 110 ? -11.086 -6.918 -7.523 1 87.81 110 GLY A N 1
ATOM 874 C CA . GLY A 1 110 ? -10.758 -5.562 -7.945 1 87.81 110 GLY A CA 1
ATOM 875 C C . GLY A 1 110 ? -9.391 -5.105 -7.48 1 87.81 110 GLY A C 1
ATOM 876 O O . GLY A 1 110 ? -8.891 -4.07 -7.93 1 87.81 110 GLY A O 1
ATOM 877 N N . ASN A 1 111 ? -8.797 -5.766 -6.547 1 89.25 111 ASN A N 1
ATOM 878 C CA . ASN A 1 111 ? -7.484 -5.453 -5.996 1 89.25 111 ASN A CA 1
ATOM 879 C C . ASN A 1 111 ? -6.676 -6.719 -5.719 1 89.25 111 ASN A C 1
ATOM 881 O O . ASN A 1 111 ? -6.129 -6.883 -4.629 1 89.25 111 ASN A O 1
ATOM 885 N N . LEU A 1 112 ? -6.68 -7.531 -6.688 1 91.69 112 LEU A N 1
ATOM 886 C CA . LEU A 1 112 ? -5.91 -8.758 -6.508 1 91.69 112 LEU A CA 1
ATOM 887 C C . LEU A 1 112 ? -4.438 -8.523 -6.832 1 91.69 112 LEU A C 1
ATOM 889 O O . LEU A 1 112 ? -4.051 -8.477 -8 1 91.69 112 LEU A O 1
ATOM 893 N N . VAL A 1 113 ? -3.676 -8.328 -5.844 1 88.62 113 VAL A N 1
ATOM 894 C CA . VAL A 1 113 ? -2.219 -8.242 -5.898 1 88.62 113 VAL A CA 1
ATOM 895 C C . VAL A 1 113 ? -1.607 -9.352 -5.051 1 88.62 113 VAL A C 1
ATOM 897 O O . VAL A 1 113 ? -2.303 -9.984 -4.25 1 88.62 113 VAL A O 1
ATOM 900 N N . SER A 1 114 ? -0.342 -9.695 -5.301 1 86.5 114 SER A N 1
ATOM 901 C CA . SER A 1 114 ? 0.285 -10.844 -4.648 1 86.5 114 SER A CA 1
ATOM 902 C C . SER A 1 114 ? 0.248 -10.695 -3.131 1 86.5 114 SER A C 1
ATOM 904 O O . SER A 1 114 ? 0.151 -11.695 -2.41 1 86.5 114 SER A O 1
ATOM 906 N N . SER A 1 115 ? 0.266 -9.383 -2.623 1 81.88 115 SER A N 1
ATOM 907 C CA . SER A 1 115 ? 0.288 -9.148 -1.182 1 81.88 115 SER A CA 1
ATOM 908 C C . SER A 1 115 ? -1.058 -9.484 -0.547 1 81.88 115 SER A C 1
ATOM 910 O O . SER A 1 115 ? -1.16 -9.609 0.675 1 81.88 115 SER A O 1
ATOM 912 N N . ASN A 1 116 ? -2.076 -9.695 -1.355 1 86.88 116 ASN A N 1
ATOM 913 C CA . ASN A 1 116 ? -3.4 -10.039 -0.848 1 86.88 116 ASN A CA 1
ATOM 914 C C . ASN A 1 116 ? -3.678 -11.531 -0.97 1 86.88 116 ASN A C 1
ATOM 916 O O . ASN A 1 116 ? -4.785 -11.992 -0.682 1 86.88 116 ASN A O 1
ATOM 920 N N . VAL A 1 117 ? -2.691 -12.234 -1.433 1 89.56 117 VAL A N 1
ATOM 921 C CA . VAL A 1 117 ? -2.744 -13.688 -1.428 1 89.56 117 VAL A CA 1
ATOM 922 C C . VAL A 1 117 ? -1.839 -14.234 -0.325 1 89.56 117 VAL A C 1
ATOM 924 O O . VAL A 1 117 ? -0.645 -14.453 -0.543 1 89.56 117 VAL A O 1
ATOM 927 N N . LEU A 1 118 ? -2.465 -14.5 0.774 1 83.88 118 LEU A N 1
ATOM 928 C CA . LEU A 1 118 ? -1.744 -14.961 1.958 1 83.88 118 LEU A CA 1
ATOM 929 C C . LEU A 1 118 ? -1.679 -16.484 2.004 1 83.88 118 LEU A C 1
ATOM 931 O O . LEU A 1 118 ? -2.295 -17.156 1.177 1 83.88 118 LEU A O 1
ATOM 935 N N . LEU A 1 119 ? -0.78 -16.922 2.873 1 81.31 119 LEU A N 1
ATOM 936 C CA . LEU A 1 119 ? -0.672 -18.359 3.098 1 81.31 119 LEU A CA 1
ATOM 937 C C . LEU A 1 119 ? -1.036 -18.703 4.535 1 81.31 119 LEU A C 1
ATOM 939 O O . LEU A 1 119 ? -0.667 -18 5.469 1 81.31 119 LEU A O 1
ATOM 943 N N . ASP A 1 120 ? -1.812 -19.781 4.668 1 79.5 120 ASP A N 1
ATOM 944 C CA . ASP A 1 120 ? -2.055 -20.266 6.027 1 79.5 120 ASP A CA 1
ATOM 945 C C . ASP A 1 120 ? -0.949 -21.219 6.48 1 79.5 120 ASP A C 1
ATOM 947 O O . ASP A 1 120 ? 0.077 -21.344 5.809 1 79.5 120 ASP A O 1
ATOM 951 N N . GLU A 1 121 ? -1.119 -21.828 7.625 1 76.31 121 GLU A N 1
ATOM 952 C CA . GLU A 1 121 ? -0.101 -22.688 8.242 1 76.31 121 GLU A CA 1
ATOM 953 C C . GLU A 1 121 ? 0.176 -23.922 7.391 1 76.31 121 GLU A C 1
ATOM 955 O O . GLU A 1 121 ? 1.25 -24.516 7.488 1 76.31 121 GLU A O 1
ATOM 960 N N . HIS A 1 122 ? -0.76 -24.266 6.57 1 80 122 HIS A N 1
ATOM 961 C CA . HIS A 1 122 ? -0.618 -25.438 5.707 1 80 122 HIS A CA 1
ATOM 962 C C . HIS A 1 122 ? -0.218 -25.031 4.293 1 80 122 HIS A C 1
ATOM 964 O O . HIS A 1 122 ? -0.313 -25.828 3.361 1 80 122 HIS A O 1
ATOM 970 N N . LYS A 1 123 ? 0.11 -23.703 4.047 1 79 123 LYS A N 1
ATOM 971 C CA . LYS A 1 123 ? 0.59 -23.125 2.789 1 79 123 LYS A CA 1
ATOM 972 C C . LYS A 1 123 ? -0.53 -23.062 1.756 1 79 123 LYS A C 1
ATOM 974 O O . LYS A 1 123 ? -0.27 -23.047 0.551 1 79 123 LYS A O 1
ATOM 979 N N . ASN A 1 124 ? -1.729 -23.125 2.32 1 85.19 124 ASN A N 1
ATOM 980 C CA . ASN A 1 124 ? -2.854 -22.875 1.424 1 85.19 124 ASN A CA 1
ATOM 981 C C . ASN A 1 124 ? -3.045 -21.391 1.164 1 85.19 124 ASN A C 1
ATOM 983 O O . ASN A 1 124 ? -2.906 -20.578 2.076 1 85.19 124 ASN A O 1
ATOM 987 N N . ALA A 1 125 ? -3.324 -21.078 -0.059 1 88.31 125 ALA A N 1
ATOM 988 C CA . ALA A 1 125 ? -3.57 -19.672 -0.417 1 88.31 125 ALA A CA 1
ATOM 989 C C . ALA A 1 125 ? -4.875 -19.172 0.196 1 88.31 125 ALA A C 1
ATOM 991 O O . ALA A 1 125 ? -5.883 -19.891 0.191 1 88.31 125 ALA A O 1
ATOM 992 N N . LYS A 1 126 ? -4.82 -18.062 0.817 1 90.5 126 LYS A N 1
ATOM 993 C CA . LYS A 1 126 ? -5.977 -17.328 1.344 1 90.5 126 LYS A CA 1
ATOM 994 C C . LYS A 1 126 ? -6.062 -15.93 0.755 1 90.5 126 LYS A C 1
ATOM 996 O O . LYS A 1 126 ? -5.207 -15.086 1.025 1 90.5 126 LYS A O 1
ATOM 1001 N N . ILE A 1 127 ? -7.09 -15.672 -0.047 1 93.69 127 ILE A N 1
ATOM 1002 C CA . ILE A 1 127 ? -7.266 -14.352 -0.629 1 93.69 127 ILE A CA 1
ATOM 1003 C C . ILE A 1 127 ? -7.836 -13.398 0.42 1 93.69 127 ILE A C 1
ATOM 1005 O O . ILE A 1 127 ? -8.867 -13.688 1.034 1 93.69 127 ILE A O 1
ATOM 1009 N N . ALA A 1 128 ? -7.102 -12.367 0.659 1 89.06 128 ALA A N 1
ATOM 1010 C CA . ALA A 1 128 ? -7.516 -11.367 1.634 1 89.06 128 ALA A CA 1
ATOM 1011 C C . ALA A 1 128 ? -8.102 -10.141 0.942 1 89.06 128 ALA A C 1
ATOM 1013 O O . ALA A 1 128 ? -7.98 -9.984 -0.276 1 89.06 128 ALA A O 1
ATOM 1014 N N . ASP A 1 129 ? -8.867 -9.297 1.667 1 90.25 129 ASP A N 1
ATOM 1015 C CA . ASP A 1 129 ? -9.367 -7.973 1.298 1 90.25 129 ASP A CA 1
ATOM 1016 C C . ASP A 1 129 ? -10.367 -8.062 0.147 1 90.25 129 ASP A C 1
ATOM 1018 O O . ASP A 1 129 ? -10.523 -7.117 -0.625 1 90.25 129 ASP A O 1
ATOM 1022 N N . TYR A 1 130 ? -10.867 -9.32 -0.031 1 94.88 130 TYR A N 1
ATOM 1023 C CA . TYR A 1 130 ? -11.992 -9.359 -0.958 1 94.88 130 TYR A CA 1
ATOM 1024 C C . TYR A 1 130 ? -13.172 -8.562 -0.42 1 94.88 130 TYR A C 1
ATOM 1026 O O . TYR A 1 130 ? -13.422 -8.555 0.788 1 94.88 130 TYR A O 1
ATOM 1034 N N . GLY A 1 131 ? -13.883 -7.844 -1.325 1 94.88 131 GLY A N 1
ATOM 1035 C CA . GLY A 1 131 ? -15.047 -7.082 -0.91 1 94.88 131 GLY A CA 1
ATOM 1036 C C . GLY A 1 131 ? -14.695 -5.73 -0.312 1 94.88 131 GLY A C 1
ATOM 1037 O O . GLY A 1 131 ? -15.586 -4.957 0.045 1 94.88 131 GLY A O 1
ATOM 1038 N N . LEU A 1 132 ? -13.438 -5.379 -0.248 1 93.56 132 LEU A N 1
ATOM 1039 C CA . LEU A 1 132 ? -13 -4.098 0.301 1 93.56 132 LEU A CA 1
ATOM 1040 C C . LEU A 1 132 ? -13.664 -2.939 -0.435 1 93.56 132 LEU A C 1
ATOM 1042 O O . LEU A 1 132 ? -14.055 -1.947 0.184 1 93.56 132 LEU A O 1
ATOM 1046 N N . SER A 1 133 ? -13.867 -3.094 -1.696 1 92.75 133 SER A N 1
ATOM 1047 C CA . SER A 1 133 ? -14.461 -2.055 -2.527 1 92.75 133 SER A CA 1
ATOM 1048 C C . SER A 1 133 ? -15.891 -1.74 -2.08 1 92.75 133 SER A C 1
ATOM 1050 O O . SER A 1 133 ? -16.359 -0.616 -2.252 1 92.75 133 SER A O 1
ATOM 1052 N N . ARG A 1 134 ? -16.562 -2.67 -1.491 1 94.81 134 ARG A N 1
ATOM 1053 C CA . ARG A 1 134 ? -17.938 -2.488 -1.036 1 94.81 134 ARG A CA 1
ATOM 1054 C C . ARG A 1 134 ? -17.984 -1.655 0.24 1 94.81 134 ARG A C 1
ATOM 1056 O O . ARG A 1 134 ? -19.047 -1.168 0.63 1 94.81 134 ARG A O 1
ATOM 1063 N N . LEU A 1 135 ? -16.875 -1.537 0.887 1 94.25 135 LEU A N 1
ATOM 1064 C CA . LEU A 1 135 ? -16.812 -0.807 2.146 1 94.25 135 LEU A CA 1
ATOM 1065 C C . LEU A 1 135 ? -16.344 0.627 1.919 1 94.25 135 LEU A C 1
ATOM 1067 O O . LEU A 1 135 ? -16.438 1.465 2.818 1 94.25 135 LEU A O 1
ATOM 1071 N N . MET A 1 136 ? -15.93 0.938 0.727 1 92.44 136 MET A N 1
ATOM 1072 C CA . MET A 1 136 ? -15.227 2.189 0.464 1 92.44 136 MET A CA 1
ATOM 1073 C C . MET A 1 136 ? -16.062 3.117 -0.404 1 92.44 136 MET A C 1
ATOM 1075 O O . MET A 1 136 ? -17 2.67 -1.074 1 92.44 136 MET A O 1
ATOM 1079 N N . THR A 1 137 ? -15.711 4.422 -0.402 1 88.94 137 THR A N 1
ATOM 1080 C CA . THR A 1 137 ? -16.297 5.383 -1.329 1 88.94 137 THR A CA 1
ATOM 1081 C C . THR A 1 137 ? -15.859 5.094 -2.76 1 88.94 137 THR A C 1
ATOM 1083 O O . THR A 1 137 ? -14.883 4.375 -2.98 1 88.94 137 THR A O 1
ATOM 1086 N N . ALA A 1 138 ? -16.562 5.648 -3.715 1 88.19 138 ALA A N 1
ATOM 1087 C CA . ALA A 1 138 ? -16.234 5.469 -5.125 1 88.19 138 ALA A CA 1
ATOM 1088 C C . ALA A 1 138 ? -14.836 6.008 -5.426 1 88.19 138 ALA A C 1
ATOM 1090 O O . ALA A 1 138 ? -14.062 5.379 -6.156 1 88.19 138 ALA A O 1
ATOM 1091 N N . ALA A 1 139 ? -14.469 7.141 -4.863 1 83.75 139 ALA A N 1
ATOM 1092 C CA . ALA A 1 139 ? -13.156 7.746 -5.062 1 83.75 139 ALA A CA 1
ATOM 1093 C C . ALA A 1 139 ? -12.047 6.867 -4.492 1 83.75 139 ALA A C 1
ATOM 1095 O O . ALA A 1 139 ? -11.016 6.664 -5.129 1 83.75 139 ALA A O 1
ATOM 1096 N N . ALA A 1 140 ? -12.281 6.34 -3.322 1 86.31 140 ALA A N 1
ATOM 1097 C CA . ALA A 1 140 ? -11.305 5.449 -2.695 1 86.31 140 ALA A CA 1
ATOM 1098 C C . ALA A 1 140 ? -11.102 4.188 -3.529 1 86.31 140 ALA A C 1
ATOM 1100 O O . ALA A 1 140 ? -9.969 3.713 -3.682 1 86.31 140 ALA A O 1
ATOM 1101 N N . ASN A 1 141 ? -12.164 3.691 -4.086 1 89.38 141 ASN A N 1
ATOM 1102 C CA . ASN A 1 141 ? -12.078 2.502 -4.93 1 89.38 141 ASN A CA 1
ATOM 1103 C C . ASN A 1 141 ? -11.258 2.764 -6.188 1 89.38 141 ASN A C 1
ATOM 1105 O O . ASN A 1 141 ? -10.492 1.902 -6.625 1 89.38 141 ASN A O 1
ATOM 1109 N N . THR A 1 142 ? -11.438 3.871 -6.738 1 87 142 THR A N 1
ATOM 1110 C CA . THR A 1 142 ? -10.656 4.258 -7.906 1 87 142 THR A CA 1
ATOM 1111 C C . THR A 1 142 ? -9.164 4.285 -7.574 1 87 142 THR A C 1
ATOM 1113 O O . THR A 1 142 ? -8.344 3.83 -8.367 1 87 142 THR A O 1
ATOM 1116 N N . ASN A 1 143 ? -8.844 4.742 -6.41 1 85.62 143 ASN 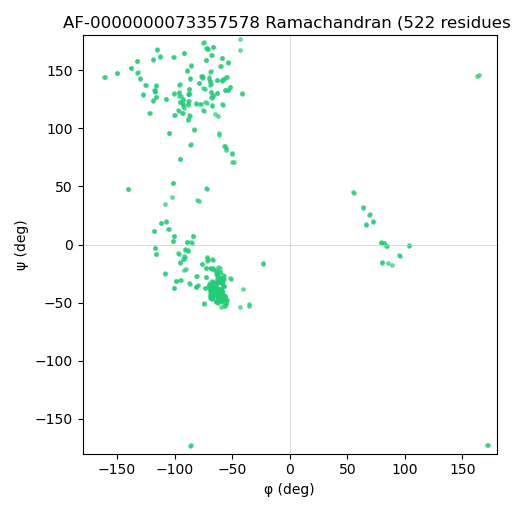A N 1
ATOM 1117 C CA . ASN A 1 143 ? -7.453 4.789 -5.969 1 85.62 143 ASN A CA 1
ATOM 1118 C C . ASN A 1 143 ? -6.887 3.391 -5.754 1 85.62 143 ASN A C 1
ATOM 1120 O O . ASN A 1 143 ? -5.715 3.143 -6.035 1 85.62 143 ASN A O 1
ATOM 1124 N N . VAL A 1 144 ? -7.715 2.549 -5.199 1 88.25 144 VAL A N 1
ATOM 1125 C CA . VAL A 1 144 ? -7.293 1.172 -4.965 1 88.25 144 VAL A CA 1
ATOM 1126 C C . VAL A 1 144 ? -6.887 0.524 -6.289 1 88.25 144 VAL A C 1
ATOM 1128 O O . VAL A 1 144 ? -5.812 -0.069 -6.391 1 88.25 144 VAL A O 1
ATOM 1131 N N . ILE A 1 145 ? -7.695 0.723 -7.293 1 87.12 145 ILE A N 1
ATOM 1132 C CA . ILE A 1 145 ? -7.453 0.14 -8.609 1 87.12 145 ILE A CA 1
ATOM 1133 C C . ILE A 1 145 ? -6.211 0.772 -9.227 1 87.12 145 ILE A C 1
ATOM 1135 O O . ILE A 1 145 ? -5.34 0.066 -9.742 1 87.12 145 ILE A O 1
ATOM 1139 N N . ALA A 1 146 ? -6.109 2.039 -9.133 1 86.5 146 ALA A N 1
ATOM 1140 C CA . ALA A 1 146 ? -4.98 2.762 -9.711 1 86.5 146 ALA A CA 1
ATOM 1141 C C . ALA A 1 146 ? -3.666 2.338 -9.062 1 86.5 146 ALA A C 1
ATOM 1143 O O . ALA A 1 146 ? -2.633 2.25 -9.734 1 86.5 146 ALA A O 1
ATOM 1144 N N . THR A 1 147 ? -3.684 2.123 -7.793 1 88.06 147 THR A N 1
ATOM 1145 C CA . THR A 1 147 ? -2.488 1.705 -7.07 1 88.06 147 THR A CA 1
ATOM 1146 C C . THR A 1 147 ? -2.059 0.305 -7.5 1 88.06 147 THR A C 1
ATOM 1148 O O . THR A 1 147 ? -0.871 0.053 -7.715 1 88.06 147 THR A O 1
ATOM 1151 N N . ALA A 1 148 ? -3.018 -0.572 -7.637 1 88.31 148 ALA A N 1
ATOM 1152 C CA . ALA A 1 148 ? -2.711 -1.915 -8.125 1 88.31 148 ALA A CA 1
ATOM 1153 C C . ALA A 1 148 ? -2.107 -1.867 -9.523 1 88.31 148 ALA A C 1
ATOM 1155 O O . ALA A 1 148 ? -1.161 -2.598 -9.82 1 88.31 148 ALA A O 1
ATOM 1156 N N . GLU A 1 149 ? -2.607 -1.023 -10.328 1 87.12 149 GLU A N 1
ATOM 1157 C CA . GLU A 1 149 ? -2.107 -0.862 -11.688 1 87.12 149 GLU A CA 1
ATOM 1158 C C . GLU A 1 149 ? -0.687 -0.306 -11.695 1 87.12 149 GLU A C 1
ATOM 1160 O O . GLU A 1 149 ? 0.145 -0.721 -12.508 1 87.12 149 GLU A O 1
ATOM 1165 N N . ALA A 1 150 ? -0.448 0.585 -10.805 1 85.25 150 ALA A N 1
ATOM 1166 C CA . ALA A 1 150 ? 0.894 1.148 -10.688 1 85.25 150 ALA A CA 1
ATOM 1167 C C . ALA A 1 150 ? 1.904 0.076 -10.289 1 85.25 150 ALA A C 1
ATOM 1169 O O . ALA A 1 150 ? 3.078 0.153 -10.664 1 85.25 150 ALA A O 1
ATOM 1170 N N . LEU A 1 151 ? 1.406 -0.94 -9.672 1 86.19 151 LEU A N 1
ATOM 1171 C CA . LEU A 1 151 ? 2.262 -2.053 -9.273 1 86.19 151 LEU A CA 1
ATOM 1172 C C . LEU A 1 151 ? 2.371 -3.084 -10.391 1 86.19 151 LEU A C 1
ATOM 1174 O O . LEU A 1 151 ? 3.074 -4.086 -10.25 1 86.19 151 LEU A O 1
ATOM 1178 N N . GLY A 1 152 ? 1.638 -2.885 -11.445 1 86.81 152 GLY A N 1
ATOM 1179 C CA . GLY A 1 152 ? 1.749 -3.73 -12.625 1 86.81 152 GLY A CA 1
ATOM 1180 C C . GLY A 1 152 ? 0.614 -4.727 -12.75 1 86.81 152 GLY A C 1
ATOM 1181 O O . GLY A 1 152 ? 0.567 -5.504 -13.703 1 86.81 152 GLY A O 1
ATOM 1182 N N . TYR A 1 153 ? -0.289 -4.688 -11.766 1 89 153 TYR A N 1
ATOM 1183 C CA . TYR A 1 153 ? -1.431 -5.594 -11.844 1 89 153 TYR A CA 1
ATOM 1184 C C . TYR A 1 153 ? -2.559 -4.984 -12.664 1 89 153 TYR A C 1
ATOM 1186 O O . TYR A 1 153 ? -3.42 -4.285 -12.125 1 89 153 TYR A O 1
ATOM 1194 N N . GLN A 1 154 ? -2.473 -5.172 -13.922 1 81.69 154 GLN A N 1
ATOM 1195 C CA . GLN A 1 154 ? -3.428 -4.512 -14.805 1 81.69 154 GLN A CA 1
ATOM 1196 C C . GLN A 1 154 ? -3.682 -5.344 -16.062 1 81.69 154 GLN A C 1
ATOM 1198 O O . GLN A 1 154 ? -2.799 -6.07 -16.516 1 81.69 154 GLN A O 1
ATOM 1203 N N . ALA A 1 155 ? -4.949 -5.215 -16.547 1 77.25 155 ALA A N 1
ATOM 1204 C CA . ALA A 1 155 ? -5.25 -5.777 -17.859 1 77.25 155 ALA A CA 1
ATOM 1205 C C . ALA A 1 155 ? -4.555 -4.988 -18.969 1 77.25 155 ALA A C 1
ATOM 1207 O O . ALA A 1 155 ? -4.348 -3.779 -18.828 1 77.25 155 ALA A O 1
ATOM 1208 N N . PRO A 1 156 ? -4.051 -5.711 -19.953 1 72 156 PRO A N 1
ATOM 1209 C CA . PRO A 1 156 ? -3.27 -5.062 -21 1 72 156 PRO A CA 1
ATOM 1210 C C . PRO A 1 156 ? -4.051 -3.969 -21.734 1 72 156 PRO A C 1
ATOM 1212 O O . PRO A 1 156 ? -3.451 -3.105 -22.375 1 72 156 PRO A O 1
ATOM 1215 N N . GLU A 1 157 ? -5.391 -4.199 -21.797 1 63.06 157 GLU A N 1
ATOM 1216 C CA . GLU A 1 157 ? -6.137 -3.254 -22.609 1 63.06 157 GLU A CA 1
ATOM 1217 C C . GLU A 1 157 ? -6.145 -1.863 -21.984 1 63.06 157 GLU A C 1
ATOM 1219 O O . GLU A 1 157 ? -6.164 -1.729 -20.766 1 63.06 157 GLU A O 1
ATOM 1224 N N . LEU A 1 158 ? -5.629 -0.928 -22.672 1 51.22 158 LEU A N 1
ATOM 1225 C CA . LEU A 1 158 ? -5.793 0.472 -22.297 1 51.22 158 LEU A CA 1
ATOM 1226 C C . LEU A 1 158 ? -7.219 0.748 -21.844 1 51.22 158 LEU A C 1
ATOM 1228 O O . LEU A 1 158 ? -8.156 0.085 -22.297 1 51.22 158 LEU A O 1
ATOM 1232 N N . SER A 1 159 ? -7.379 1.433 -20.609 1 47.12 159 SER A N 1
ATOM 1233 C CA . SER A 1 159 ? -8.5 1.947 -19.828 1 47.12 159 SER A CA 1
ATOM 1234 C C . SER A 1 159 ? -9.719 2.199 -20.719 1 47.12 159 SER A C 1
ATOM 1236 O O . SER A 1 159 ? -10.82 2.445 -20.234 1 47.12 159 SER A O 1
ATOM 1238 N N . LYS A 1 160 ? -9.555 2.256 -22.094 1 49.62 160 LYS A N 1
ATOM 1239 C CA . LYS A 1 160 ? -10.688 2.955 -22.703 1 49.62 160 LYS A CA 1
ATOM 1240 C C . LYS A 1 160 ? -11.883 2.025 -22.844 1 49.62 160 LYS A C 1
ATOM 1242 O O . LYS A 1 160 ? -13.016 2.484 -23.031 1 49.62 160 LYS A O 1
ATOM 1247 N N . LEU A 1 161 ? -11.656 0.852 -23.109 1 50.94 161 LEU A N 1
ATOM 1248 C CA . LEU A 1 161 ? -12.828 0.028 -23.375 1 50.94 161 LEU A CA 1
ATOM 1249 C C . LEU A 1 161 ? -13.383 -0.568 -22.094 1 50.94 161 LEU A C 1
ATOM 1251 O O . LEU A 1 161 ? -12.625 -0.879 -21.172 1 50.94 161 LEU A O 1
ATOM 1255 N N . LYS A 1 162 ? -14.633 -0.354 -22 1 58.09 162 LYS A N 1
ATOM 1256 C CA . LYS A 1 162 ? -15.375 -0.935 -20.891 1 58.09 162 LYS A CA 1
ATOM 1257 C C . LYS A 1 162 ? -15.211 -2.451 -20.844 1 58.09 162 LYS A C 1
ATOM 1259 O O . LYS A 1 162 ? -15.617 -3.152 -21.781 1 58.09 162 LYS A O 1
ATOM 1264 N N . ILE A 1 163 ? -14.234 -3.031 -20.281 1 61.41 163 ILE A N 1
ATOM 1265 C CA . ILE A 1 163 ? -14.008 -4.465 -20.125 1 61.41 163 ILE A CA 1
ATOM 1266 C C . ILE A 1 163 ? -14.703 -4.961 -18.859 1 61.41 163 ILE A C 1
ATOM 1268 O O . ILE A 1 163 ? -14.789 -4.234 -17.859 1 61.41 163 ILE A O 1
ATOM 1272 N N . ALA A 1 164 ? -15.211 -6.207 -19.141 1 68.12 164 ALA A N 1
ATOM 1273 C CA . ALA A 1 164 ? -15.875 -6.82 -17.984 1 68.12 164 ALA A CA 1
ATOM 1274 C C . ALA A 1 164 ? -14.922 -6.961 -16.812 1 68.12 164 ALA A C 1
ATOM 1276 O O . ALA A 1 164 ? -13.75 -7.297 -16.984 1 68.12 164 ALA A O 1
ATOM 1277 N N . LYS A 1 165 ? -15.398 -6.734 -15.711 1 77.69 165 LYS A N 1
ATOM 1278 C CA . LYS A 1 165 ? -14.641 -6.793 -14.461 1 77.69 165 LYS A CA 1
ATOM 1279 C C . LYS A 1 165 ? -14.062 -8.188 -14.234 1 77.69 165 LYS A C 1
ATOM 1281 O O . LYS A 1 165 ? -12.961 -8.328 -13.703 1 77.69 165 LYS A O 1
ATOM 1286 N N . THR A 1 166 ? -14.828 -9.141 -14.789 1 78.44 166 THR A N 1
ATOM 1287 C CA . THR A 1 166 ? -14.367 -10.516 -14.617 1 78.44 166 THR A CA 1
ATOM 1288 C C . THR A 1 166 ? -13.117 -10.766 -15.453 1 78.44 166 THR A C 1
ATOM 1290 O O . THR A 1 166 ? -12.211 -11.477 -15.008 1 78.44 166 THR A O 1
ATOM 1293 N N . GLN A 1 167 ? -13.102 -10.18 -16.562 1 79.81 167 GLN A N 1
ATOM 1294 C CA . GLN A 1 167 ? -11.945 -10.336 -17.438 1 79.81 167 GLN A CA 1
ATOM 1295 C C . GLN A 1 167 ? -10.719 -9.633 -16.875 1 79.81 167 GLN A C 1
ATOM 1297 O O . GLN A 1 167 ? -9.602 -10.133 -17 1 79.81 167 GLN A O 1
ATOM 1302 N N . LYS A 1 168 ? -10.898 -8.562 -16.266 1 82.5 168 LYS A N 1
ATOM 1303 C CA . LYS A 1 168 ? -9.797 -7.844 -15.625 1 82.5 168 LYS A CA 1
ATOM 1304 C C . LYS A 1 168 ? -9.227 -8.641 -14.453 1 82.5 168 LYS A C 1
ATOM 1306 O O . LYS A 1 168 ? -8.008 -8.656 -14.242 1 82.5 168 LYS A O 1
ATOM 1311 N N . GLN A 1 169 ? -10.102 -9.273 -13.797 1 85.88 169 GLN A N 1
ATOM 1312 C CA . GLN A 1 169 ? -9.68 -10.078 -12.656 1 85.88 169 GLN A CA 1
ATOM 1313 C C . GLN A 1 169 ? -8.781 -11.227 -13.094 1 85.88 169 GLN A C 1
ATOM 1315 O O . GLN A 1 169 ? -7.816 -11.562 -12.406 1 85.88 169 GLN A O 1
ATOM 1320 N N . MET A 1 170 ? -9.062 -11.781 -14.211 1 86.44 170 MET A N 1
ATOM 1321 C CA . MET A 1 170 ? -8.234 -12.875 -14.711 1 86.44 170 MET A CA 1
ATOM 1322 C C . MET A 1 170 ? -6.844 -12.375 -15.086 1 86.44 170 MET A C 1
ATOM 1324 O O . MET A 1 170 ? -5.855 -13.094 -14.922 1 86.44 170 MET A O 1
ATOM 1328 N N . CYS A 1 171 ? -6.82 -11.18 -15.516 1 87.75 171 CYS A N 1
ATOM 1329 C CA . CYS A 1 171 ? -5.531 -10.586 -15.859 1 87.75 171 CYS A CA 1
ATOM 1330 C C . CYS A 1 171 ? -4.66 -10.422 -14.617 1 87.75 171 CYS A C 1
ATOM 1332 O O . CYS A 1 171 ? -3.455 -10.672 -14.664 1 87.75 171 CYS A O 1
ATOM 1334 N N . THR A 1 172 ? -5.258 -9.977 -13.578 1 88.94 172 THR A N 1
ATOM 1335 C CA . THR A 1 172 ? -4.477 -9.805 -12.359 1 88.94 172 THR A CA 1
ATOM 1336 C C . THR A 1 172 ? -4.074 -11.164 -11.773 1 88.94 172 THR A C 1
ATOM 1338 O O . THR A 1 172 ? -2.979 -11.305 -11.227 1 88.94 172 THR A O 1
ATOM 1341 N N . ALA A 1 173 ? -4.938 -12.156 -11.914 1 90.12 173 ALA A N 1
ATOM 1342 C CA . ALA A 1 173 ? -4.586 -13.516 -11.508 1 90.12 173 ALA A CA 1
ATOM 1343 C C . ALA A 1 173 ? -3.41 -14.047 -12.32 1 90.12 173 ALA A C 1
ATOM 1345 O O . ALA A 1 173 ? -2.527 -14.719 -11.789 1 90.12 173 ALA A O 1
ATOM 1346 N N . LEU A 1 174 ? -3.432 -13.797 -13.57 1 90.69 174 LEU A N 1
ATOM 1347 C CA . LEU A 1 174 ? -2.318 -14.133 -14.453 1 90.69 174 LEU A CA 1
ATOM 1348 C C . LEU A 1 174 ? -1.018 -13.523 -13.938 1 90.69 174 LEU A C 1
ATOM 1350 O O . LEU A 1 174 ? 0.016 -14.195 -13.906 1 90.69 174 LEU A O 1
ATOM 1354 N N . GLU A 1 175 ? -1.11 -12.234 -13.602 1 91.31 175 GLU A N 1
ATOM 1355 C CA . GLU A 1 175 ? 0.081 -11.555 -13.102 1 91.31 175 GLU A CA 1
ATOM 1356 C C . GLU A 1 175 ? 0.646 -12.266 -11.875 1 91.31 175 GLU A C 1
ATOM 1358 O O . GLU A 1 175 ? 1.856 -12.469 -11.773 1 91.31 175 GLU A O 1
ATOM 1363 N N . CYS A 1 176 ? -0.211 -12.633 -11.008 1 92.31 176 CYS A N 1
ATOM 1364 C CA . CYS A 1 176 ? 0.21 -13.352 -9.812 1 92.31 176 CYS A CA 1
ATOM 1365 C C . CYS A 1 176 ? 0.836 -14.695 -10.18 1 92.31 176 CYS A C 1
ATOM 1367 O O . CYS A 1 176 ? 1.858 -15.086 -9.609 1 92.31 176 CYS A O 1
ATOM 1369 N N . THR A 1 177 ? 0.291 -15.383 -11.125 1 93 177 THR A N 1
ATOM 1370 C CA . THR A 1 177 ? 0.794 -16.672 -11.555 1 93 177 THR A CA 1
ATOM 1371 C C . THR A 1 177 ? 2.156 -16.531 -12.227 1 93 177 THR A C 1
ATOM 1373 O O . THR A 1 177 ? 3.061 -17.344 -11.992 1 93 177 THR A O 1
ATOM 1376 N N . LEU A 1 178 ? 2.256 -15.508 -13.031 1 91.75 178 LEU A N 1
ATOM 1377 C CA . LEU A 1 178 ? 3.541 -15.258 -13.672 1 91.75 178 LEU A CA 1
ATOM 1378 C C . LEU A 1 178 ? 4.621 -14.977 -12.641 1 91.75 178 LEU A C 1
ATOM 1380 O O . LEU A 1 178 ? 5.766 -15.414 -12.789 1 91.75 178 LEU A O 1
ATOM 1384 N N . GLU A 1 179 ? 4.25 -14.266 -11.664 1 89.12 179 GLU A N 1
ATOM 1385 C CA . GLU A 1 179 ? 5.195 -14.016 -10.578 1 89.12 179 GLU A CA 1
ATOM 1386 C C . GLU A 1 179 ? 5.648 -15.312 -9.922 1 89.12 179 GLU A C 1
ATOM 1388 O O . GLU A 1 179 ? 6.824 -15.477 -9.602 1 89.12 179 GLU A O 1
ATOM 1393 N N . LEU A 1 180 ? 4.785 -16.234 -9.75 1 89.38 180 LEU A N 1
ATOM 1394 C CA . LEU A 1 180 ? 5.098 -17.531 -9.156 1 89.38 180 LEU A CA 1
ATOM 1395 C C . LEU A 1 180 ? 6.055 -18.312 -10.039 1 89.38 180 LEU A C 1
ATOM 1397 O O . LEU A 1 180 ? 6.938 -19.016 -9.531 1 89.38 180 LEU A O 1
ATOM 1401 N N . LEU A 1 181 ? 5.93 -18.156 -11.328 1 90.75 181 LEU A N 1
ATOM 1402 C CA . LEU A 1 181 ? 6.703 -18.969 -12.273 1 90.75 181 LEU A CA 1
ATOM 1403 C C . LEU A 1 181 ? 8.055 -18.312 -12.555 1 90.75 181 LEU A C 1
ATOM 1405 O O . LEU A 1 181 ? 9.055 -19.016 -12.727 1 90.75 181 LEU A O 1
ATOM 1409 N N . THR A 1 182 ? 8.055 -16.969 -12.547 1 87.81 182 THR A N 1
ATOM 1410 C CA . THR A 1 182 ? 9.234 -16.266 -13.039 1 87.81 182 THR A CA 1
ATOM 1411 C C . THR A 1 182 ? 10.008 -15.625 -11.898 1 87.81 182 THR A C 1
ATOM 1413 O O . THR A 1 182 ? 11.18 -15.281 -12.047 1 87.81 182 THR A O 1
ATOM 1416 N N . GLY A 1 183 ? 9.297 -15.344 -10.812 1 82.62 183 GLY A N 1
ATOM 1417 C CA . GLY A 1 183 ? 9.914 -14.625 -9.703 1 82.62 183 GLY A CA 1
ATOM 1418 C C . GLY A 1 183 ? 10.008 -13.133 -9.938 1 82.62 183 GLY A C 1
ATOM 1419 O O . GLY A 1 183 ? 10.555 -12.398 -9.109 1 82.62 183 GLY A O 1
ATOM 1420 N N . LYS A 1 184 ? 9.492 -12.75 -11.039 1 82.25 184 LYS A N 1
ATOM 1421 C CA . LYS A 1 184 ? 9.539 -11.328 -11.375 1 82.25 184 LYS A CA 1
ATOM 1422 C C . LYS A 1 184 ? 8.25 -10.617 -10.992 1 82.25 184 LYS A C 1
ATOM 1424 O O . LYS A 1 184 ? 7.156 -11.172 -11.164 1 82.25 184 LYS A O 1
ATOM 1429 N N . SER A 1 185 ? 8.453 -9.43 -10.422 1 80.69 185 SER A N 1
ATOM 1430 C CA . SER A 1 185 ? 7.273 -8.656 -10.047 1 80.69 185 SER A CA 1
ATOM 1431 C C . SER A 1 185 ? 6.629 -8.008 -11.266 1 80.69 185 SER A C 1
ATOM 1433 O O . SER A 1 185 ? 7.324 -7.578 -12.188 1 80.69 185 SER A O 1
ATOM 1435 N N . PRO A 1 186 ? 5.285 -7.895 -11.305 1 82.94 186 PRO A N 1
ATOM 1436 C CA . PRO A 1 186 ? 4.59 -7.289 -12.445 1 82.94 186 PRO A CA 1
ATOM 1437 C C . PRO A 1 186 ? 5.02 -5.848 -12.703 1 82.94 186 PRO A C 1
ATOM 1439 O O . PRO A 1 186 ? 4.992 -5.387 -13.852 1 82.94 186 PRO A O 1
ATOM 1442 N N . GLY A 1 187 ? 5.359 -5.129 -11.781 1 75.12 187 GLY A N 1
ATOM 1443 C CA . GLY A 1 187 ? 5.676 -3.719 -11.938 1 75.12 187 GLY A CA 1
ATOM 1444 C C . GLY A 1 187 ? 7.109 -3.475 -12.375 1 75.12 187 GLY A C 1
ATOM 1445 O O . GLY A 1 187 ? 7.559 -2.328 -12.43 1 75.12 187 GLY A O 1
ATOM 1446 N N . GLU A 1 188 ? 7.789 -4.418 -12.672 1 70.19 188 GLU A N 1
ATOM 1447 C CA . GLU A 1 188 ? 9.164 -4.242 -13.125 1 70.19 188 GLU A CA 1
ATOM 1448 C C . GLU A 1 188 ? 9.242 -4.203 -14.648 1 70.19 188 GLU A C 1
ATOM 1450 O O . GLU A 1 188 ? 9.602 -5.199 -15.281 1 70.19 188 GLU A O 1
ATOM 1455 N N . PRO A 1 189 ? 8.766 -3.043 -15.094 1 62.09 189 PRO A N 1
ATOM 1456 C CA . PRO A 1 189 ? 8.922 -3.021 -16.547 1 62.09 189 PRO A CA 1
ATOM 1457 C C . PRO A 1 189 ? 10.383 -2.984 -16.984 1 62.09 189 PRO A C 1
ATOM 1459 O O . PRO A 1 189 ? 11.219 -2.391 -16.297 1 62.09 189 PRO A O 1
ATOM 1462 N N . MET A 1 190 ? 10.656 -3.803 -17.75 1 58.62 190 MET A N 1
ATOM 1463 C CA . MET A 1 190 ? 11.969 -3.77 -18.391 1 58.62 190 MET A CA 1
ATOM 1464 C C . MET A 1 190 ? 11.883 -3.16 -19.781 1 58.62 190 MET A C 1
ATOM 1466 O O . MET A 1 190 ? 11.188 -3.688 -20.656 1 58.62 190 MET A O 1
ATOM 1470 N N . ASN A 1 191 ? 12.453 -2.012 -19.891 1 61.19 191 ASN A N 1
ATOM 1471 C CA . ASN A 1 191 ? 12.453 -1.311 -21.172 1 61.19 191 ASN A CA 1
ATOM 1472 C C . ASN A 1 191 ? 11.039 -0.944 -21.609 1 61.19 191 ASN A C 1
ATOM 1474 O O . ASN A 1 191 ? 10.672 -1.126 -22.781 1 61.19 191 ASN A O 1
ATOM 1478 N N . GLY A 1 192 ? 10.211 -0.694 -20.641 1 66.19 192 GLY A N 1
ATOM 1479 C CA . GLY A 1 192 ? 8.875 -0.216 -20.953 1 66.19 192 GLY A CA 1
ATOM 1480 C C . GLY A 1 192 ? 7.898 -1.336 -21.266 1 66.19 192 GLY A C 1
ATOM 1481 O O . GLY A 1 192 ? 6.73 -1.082 -21.562 1 66.19 192 GLY A O 1
ATOM 1482 N N . VAL A 1 193 ? 8.344 -2.463 -21.25 1 74.88 193 VAL A N 1
ATOM 1483 C CA . VAL A 1 193 ? 7.488 -3.604 -21.578 1 74.88 193 VAL A CA 1
ATOM 1484 C C . VAL A 1 193 ? 7.039 -4.289 -20.281 1 74.88 193 VAL A C 1
ATOM 1486 O O . VAL A 1 193 ? 7.848 -4.539 -19.391 1 74.88 193 VAL A O 1
ATOM 1489 N N . ASP A 1 194 ? 5.734 -4.488 -20.234 1 82.38 194 ASP A N 1
ATOM 1490 C CA . ASP A 1 194 ? 5.223 -5.129 -19.016 1 82.38 194 ASP A CA 1
ATOM 1491 C C . ASP A 1 194 ? 5.602 -6.605 -18.984 1 82.38 194 ASP A C 1
ATOM 1493 O O . ASP A 1 194 ? 6.086 -7.156 -19.969 1 82.38 194 ASP A O 1
ATOM 1497 N N . LEU A 1 195 ? 5.43 -7.246 -17.922 1 85.25 195 LEU A N 1
ATOM 1498 C CA . LEU A 1 195 ? 5.898 -8.602 -17.656 1 85.25 195 LEU A CA 1
ATOM 1499 C C . LEU A 1 195 ? 5.23 -9.602 -18.594 1 85.25 195 LEU A C 1
ATOM 1501 O O . LEU A 1 195 ? 5.91 -10.398 -19.25 1 85.25 195 LEU A O 1
ATOM 1505 N N . PRO A 1 196 ? 3.863 -9.586 -18.766 1 87.12 196 PRO A N 1
ATOM 1506 C CA . PRO A 1 196 ? 3.236 -10.547 -19.672 1 87.12 196 PRO A CA 1
ATOM 1507 C C . PRO A 1 196 ? 3.756 -10.438 -21.094 1 87.12 196 PRO A C 1
ATOM 1509 O O . PRO A 1 196 ? 4.008 -11.453 -21.75 1 87.12 196 PRO A O 1
ATOM 1512 N N . GLN A 1 197 ? 3.934 -9.25 -21.531 1 85.31 197 GLN A N 1
ATOM 1513 C CA . GLN A 1 197 ? 4.426 -9.047 -22.891 1 85.31 197 GLN A CA 1
ATOM 1514 C C . GLN A 1 197 ? 5.859 -9.547 -23.031 1 85.31 197 GLN A C 1
ATOM 1516 O O . GLN A 1 197 ? 6.211 -10.148 -24.047 1 85.31 197 GLN A O 1
ATOM 1521 N N . ARG A 1 198 ? 6.637 -9.266 -22.141 1 84.5 198 ARG A N 1
ATOM 1522 C CA . ARG A 1 198 ? 8.023 -9.734 -22.156 1 84.5 198 ARG A CA 1
ATOM 1523 C C . ARG A 1 198 ? 8.094 -11.258 -22.188 1 84.5 198 ARG A C 1
ATOM 1525 O O . ARG A 1 198 ? 8.852 -11.828 -22.969 1 84.5 198 ARG A O 1
ATOM 1532 N N . ILE A 1 199 ? 7.336 -11.82 -21.328 1 88.19 199 ILE A N 1
ATOM 1533 C CA . ILE A 1 199 ? 7.332 -13.281 -21.234 1 88.19 199 ILE A CA 1
ATOM 1534 C C . ILE A 1 199 ? 6.805 -13.875 -22.547 1 88.19 199 ILE A C 1
ATOM 1536 O O . ILE A 1 199 ? 7.355 -14.852 -23.062 1 88.19 199 ILE A O 1
ATOM 1540 N N . ALA A 1 200 ? 5.754 -13.289 -23.078 1 86.69 200 ALA A N 1
ATOM 1541 C CA . ALA A 1 200 ? 5.188 -13.758 -24.328 1 86.69 200 ALA A CA 1
ATOM 1542 C C . ALA A 1 200 ? 6.223 -13.711 -25.453 1 86.69 200 ALA A C 1
ATOM 1544 O O . ALA A 1 200 ? 6.289 -14.625 -26.281 1 86.69 200 ALA A O 1
ATOM 1545 N N . SER A 1 201 ? 6.988 -12.656 -25.438 1 85 201 SER A N 1
ATOM 1546 C CA . SER A 1 201 ? 8.023 -12.5 -26.453 1 85 201 SER A CA 1
ATOM 1547 C C . SER A 1 201 ? 9.094 -13.578 -26.328 1 85 201 SER A C 1
ATOM 1549 O O . SER A 1 201 ? 9.555 -14.141 -27.328 1 85 201 SER A O 1
ATOM 1551 N N . ILE A 1 202 ? 9.461 -13.875 -25.141 1 84.75 202 ILE A N 1
ATOM 1552 C CA . ILE A 1 202 ? 10.492 -14.867 -24.891 1 84.75 202 ILE A CA 1
ATOM 1553 C C . ILE A 1 202 ? 9.984 -16.25 -25.281 1 84.75 202 ILE A C 1
ATOM 1555 O O . ILE A 1 202 ? 10.719 -17.047 -25.891 1 84.75 202 ILE A O 1
ATOM 1559 N N . VAL A 1 203 ? 8.789 -16.562 -24.984 1 83.19 203 VAL A N 1
ATOM 1560 C CA . VAL A 1 203 ? 8.18 -17.844 -25.297 1 83.19 203 VAL A CA 1
ATOM 1561 C C . VAL A 1 203 ? 8.094 -18.016 -26.812 1 83.19 203 VAL A C 1
ATOM 1563 O O . VAL A 1 203 ? 8.352 -19.109 -27.328 1 83.19 203 VAL A O 1
ATOM 1566 N N . LYS A 1 204 ? 7.73 -16.984 -27.453 1 82.75 204 LYS A N 1
ATOM 1567 C CA . LYS A 1 204 ? 7.641 -17.016 -28.906 1 82.75 204 LYS A CA 1
ATOM 1568 C C . LYS A 1 204 ? 8.992 -17.344 -29.531 1 82.75 204 LYS A C 1
ATOM 1570 O O . LYS A 1 204 ? 9.07 -18.031 -30.547 1 82.75 204 LYS A O 1
ATOM 1575 N N . GLU A 1 205 ? 10.047 -16.906 -28.875 1 81.5 205 GLU A N 1
ATOM 1576 C CA . GLU A 1 205 ? 11.398 -17.109 -29.391 1 81.5 205 GLU A CA 1
ATOM 1577 C C . GLU A 1 205 ? 11.977 -18.438 -28.906 1 81.5 205 GLU A C 1
ATOM 1579 O O . GLU A 1 205 ? 13.133 -18.75 -29.188 1 81.5 205 GLU A O 1
ATOM 1584 N N . GLU A 1 206 ? 11.234 -19.219 -28.172 1 75.5 206 GLU A N 1
ATOM 1585 C CA . GLU A 1 206 ? 11.539 -20.562 -27.719 1 75.5 206 GLU A CA 1
ATOM 1586 C C . GLU A 1 206 ? 12.664 -20.578 -26.688 1 75.5 206 GLU A C 1
ATOM 1588 O O . GLU A 1 206 ? 13.43 -21.531 -26.609 1 75.5 206 GLU A O 1
ATOM 1593 N N . TRP A 1 207 ? 12.797 -19.484 -26.016 1 69.19 207 TRP A N 1
ATOM 1594 C CA . TRP A 1 207 ? 13.766 -19.406 -24.938 1 69.19 207 TRP A CA 1
ATOM 1595 C C . TRP A 1 207 ? 13.078 -19.547 -23.578 1 69.19 207 TRP A C 1
ATOM 1597 O O . TRP A 1 207 ? 13.32 -18.75 -22.672 1 69.19 207 TRP A O 1
ATOM 1607 N N . THR A 1 208 ? 12.305 -20.594 -23.391 1 73.06 208 THR A N 1
ATOM 1608 C CA . THR A 1 208 ? 11.398 -20.703 -22.25 1 73.06 208 THR A CA 1
ATOM 1609 C C . THR A 1 208 ? 12.172 -20.969 -20.969 1 73.06 208 THR A C 1
ATOM 1611 O O . THR A 1 208 ? 11.727 -20.594 -19.875 1 73.06 208 THR A O 1
ATOM 1614 N N . ASN A 1 209 ? 13.383 -21.453 -21.188 1 75.19 209 ASN A N 1
ATOM 1615 C CA . ASN A 1 209 ? 14.172 -21.781 -20 1 75.19 209 ASN A CA 1
ATOM 1616 C C . ASN A 1 209 ? 14.633 -20.516 -19.281 1 75.19 209 ASN A C 1
ATOM 1618 O O . ASN A 1 209 ? 14.977 -20.562 -18.094 1 75.19 209 ASN A O 1
ATOM 1622 N N . GLU A 1 210 ? 14.508 -19.438 -19.953 1 80 210 GLU A N 1
ATOM 1623 C CA . GLU A 1 210 ? 15.008 -18.188 -19.391 1 80 210 GLU A CA 1
ATOM 1624 C C . GLU A 1 210 ? 13.922 -17.469 -18.594 1 80 210 GLU A C 1
ATOM 1626 O O . GLU A 1 210 ? 14.203 -16.484 -17.906 1 80 210 GLU A O 1
ATOM 1631 N N . VAL A 1 211 ? 12.805 -18.047 -18.641 1 86.25 211 VAL A N 1
ATOM 1632 C CA . VAL A 1 211 ? 11.672 -17.312 -18.062 1 86.25 211 VAL A CA 1
ATOM 1633 C C . VAL A 1 211 ? 11.461 -17.75 -16.625 1 86.25 211 VAL A C 1
ATOM 1635 O O . VAL A 1 211 ? 11.117 -16.938 -15.758 1 86.25 211 VAL A O 1
ATOM 1638 N N . PHE A 1 212 ? 11.805 -19.016 -16.344 1 89.19 212 PHE A N 1
ATOM 1639 C CA . PHE A 1 212 ? 11.453 -19.594 -15.047 1 89.19 212 PHE A CA 1
ATOM 1640 C C . PHE A 1 212 ? 12.547 -19.328 -14.023 1 89.19 212 PHE A C 1
ATOM 1642 O O . PHE A 1 212 ? 13.719 -19.172 -14.375 1 89.19 212 PHE A O 1
ATOM 1649 N N . VAL A 1 213 ? 12.141 -19.219 -12.797 1 84.88 213 VAL A N 1
ATOM 1650 C CA . VAL A 1 213 ? 13.117 -19.109 -11.719 1 84.88 213 VAL A CA 1
ATOM 1651 C C . VAL A 1 213 ? 14.016 -20.344 -11.688 1 84.88 213 VAL A C 1
ATOM 1653 O O . VAL A 1 213 ? 13.586 -21.438 -12.055 1 84.88 213 VAL A O 1
ATOM 1656 N N . LEU A 1 214 ? 15.156 -20.172 -11.203 1 80.81 214 LEU A N 1
ATOM 1657 C CA . LEU A 1 214 ? 16.188 -21.203 -11.234 1 80.81 214 LEU A CA 1
ATOM 1658 C C . LEU A 1 214 ? 15.742 -22.438 -10.453 1 80.81 214 LEU A C 1
ATOM 1660 O O . LEU A 1 214 ? 16.031 -23.562 -10.844 1 80.81 214 LEU A O 1
ATOM 1664 N N . GLU A 1 215 ? 15.008 -22.234 -9.445 1 83.31 215 GLU A N 1
ATOM 1665 C CA . GLU A 1 215 ? 14.57 -23.328 -8.586 1 83.31 215 GLU A CA 1
ATOM 1666 C C . GLU A 1 215 ? 13.664 -24.297 -9.336 1 83.31 215 GLU A C 1
ATOM 1668 O O . GLU A 1 215 ? 13.688 -25.5 -9.094 1 83.31 215 GLU A O 1
ATOM 1673 N N . LEU A 1 216 ? 12.945 -23.734 -10.219 1 87.94 216 LEU A N 1
ATOM 1674 C CA . LEU A 1 216 ? 12.039 -24.562 -11.008 1 87.94 216 LEU A CA 1
ATOM 1675 C C . LEU A 1 216 ? 12.797 -25.25 -12.148 1 87.94 216 LEU A C 1
ATOM 1677 O O . LEU A 1 216 ? 12.445 -26.375 -12.539 1 87.94 216 LEU A O 1
ATOM 1681 N N . MET A 1 217 ? 13.82 -24.641 -12.555 1 86.31 217 MET A N 1
ATOM 1682 C CA . MET A 1 217 ? 14.602 -25.172 -13.664 1 86.31 217 MET A CA 1
ATOM 1683 C C . MET A 1 217 ? 15.398 -26.406 -13.234 1 86.31 217 MET A C 1
ATOM 1685 O O . MET A 1 217 ? 15.664 -27.297 -14.039 1 86.31 217 MET A O 1
ATOM 1689 N N . LYS A 1 218 ? 15.688 -26.375 -11.977 1 85.81 218 LYS A N 1
ATOM 1690 C CA . LYS A 1 218 ? 16.406 -27.531 -11.461 1 85.81 218 LYS A CA 1
ATOM 1691 C C . LYS A 1 218 ? 15.609 -28.812 -11.641 1 85.81 218 LYS A C 1
ATOM 1693 O O . LYS A 1 218 ? 16.188 -29.891 -11.82 1 85.81 218 LYS A O 1
ATOM 1698 N N . ASP A 1 219 ? 14.312 -28.766 -11.656 1 86.25 219 ASP A N 1
ATOM 1699 C CA . ASP A 1 219 ? 13.438 -29.922 -11.789 1 86.25 219 ASP A CA 1
ATOM 1700 C C . ASP A 1 219 ? 12.789 -29.969 -13.172 1 86.25 219 ASP A C 1
ATOM 1702 O O . ASP A 1 219 ? 11.781 -30.656 -13.367 1 86.25 219 ASP A O 1
ATOM 1706 N N . ALA A 1 220 ? 13.367 -29.281 -14.07 1 86.12 220 ALA A N 1
ATOM 1707 C CA . ALA A 1 220 ? 12.75 -29.109 -15.383 1 86.12 220 ALA A CA 1
ATOM 1708 C C . ALA A 1 220 ? 12.625 -30.453 -16.094 1 86.12 220 ALA A C 1
ATOM 1710 O O . ALA A 1 220 ? 11.711 -30.656 -16.906 1 86.12 220 ALA A O 1
ATOM 1711 N N . SER A 1 221 ? 13.5 -31.344 -15.836 1 86.81 221 SER A N 1
ATOM 1712 C CA . SER A 1 221 ? 13.453 -32.656 -16.484 1 86.81 221 SER A CA 1
ATOM 1713 C C . SER A 1 221 ? 12.188 -33.406 -16.094 1 86.81 221 SER A C 1
ATOM 1715 O O . SER A 1 221 ? 11.672 -34.219 -16.891 1 86.81 221 SER A O 1
ATOM 1717 N N . ILE A 1 222 ? 11.633 -33.094 -14.953 1 87.38 222 ILE A N 1
ATOM 1718 C CA . ILE A 1 222 ? 10.477 -33.812 -14.43 1 87.38 222 ILE A CA 1
ATOM 1719 C C . ILE A 1 222 ? 9.203 -33 -14.695 1 87.38 222 ILE A C 1
ATOM 1721 O O . ILE A 1 222 ? 8.188 -33.562 -15.109 1 87.38 222 ILE A O 1
ATOM 1725 N N . ILE A 1 223 ? 9.344 -31.656 -14.562 1 89 223 ILE A N 1
ATOM 1726 C CA . ILE A 1 223 ? 8.117 -30.875 -14.555 1 89 223 ILE A CA 1
ATOM 1727 C C . ILE A 1 223 ? 8.117 -29.922 -15.742 1 89 223 ILE A C 1
ATOM 1729 O O . ILE A 1 223 ? 7.277 -29.016 -15.82 1 89 223 ILE A O 1
ATOM 1733 N N . GLY A 1 224 ? 8.984 -30.047 -16.672 1 88 224 GLY A N 1
ATOM 1734 C CA . GLY A 1 224 ? 9.148 -29.125 -17.766 1 88 224 GLY A CA 1
ATOM 1735 C C . GLY A 1 224 ? 7.871 -28.891 -18.562 1 88 224 GLY A C 1
ATOM 1736 O O . GLY A 1 224 ? 7.508 -27.75 -18.844 1 88 224 GLY A O 1
ATOM 1737 N N . ASP A 1 225 ? 7.207 -29.969 -18.906 1 88.44 225 ASP A N 1
ATOM 1738 C CA . ASP A 1 225 ? 5.961 -29.859 -19.656 1 88.44 225 ASP A CA 1
ATOM 1739 C C . ASP A 1 225 ? 4.895 -29.125 -18.859 1 88.44 225 ASP A C 1
ATOM 1741 O O . ASP A 1 225 ? 4.137 -28.328 -19.422 1 88.44 225 ASP A O 1
ATOM 1745 N N . LYS A 1 226 ? 4.863 -29.391 -17.578 1 91.31 226 LYS A N 1
ATOM 1746 C CA . LYS A 1 226 ? 3.906 -28.719 -16.703 1 91.31 226 LYS A CA 1
ATOM 1747 C C . LYS A 1 226 ? 4.203 -27.234 -16.609 1 91.31 226 LYS A C 1
ATOM 1749 O O . LYS A 1 226 ? 3.285 -26.406 -16.609 1 91.31 226 LYS A O 1
ATOM 1754 N N . LEU A 1 227 ? 5.48 -26.922 -16.578 1 91 227 LEU A N 1
ATOM 1755 C CA . LEU A 1 227 ? 5.902 -25.516 -16.531 1 91 227 LEU A CA 1
ATOM 1756 C C . LEU A 1 227 ? 5.43 -24.766 -17.766 1 91 227 LEU A C 1
ATOM 1758 O O . LEU A 1 227 ? 4.812 -23.703 -17.641 1 91 227 LEU A O 1
ATOM 1762 N N . LEU A 1 228 ? 5.637 -25.375 -18.812 1 89 228 LEU A N 1
ATOM 1763 C CA . LEU A 1 228 ? 5.301 -24.734 -20.078 1 89 228 LEU A CA 1
ATOM 1764 C C . LEU A 1 228 ? 3.791 -24.609 -20.234 1 89 228 LEU A C 1
ATOM 1766 O O . LEU A 1 228 ? 3.289 -23.562 -20.672 1 89 228 LEU A O 1
ATOM 1770 N N . THR A 1 229 ? 3.096 -25.625 -19.922 1 90.69 229 THR A N 1
ATOM 1771 C CA . THR A 1 229 ? 1.641 -25.625 -20.016 1 90.69 229 THR A CA 1
ATOM 1772 C C . THR A 1 229 ? 1.04 -24.562 -19.109 1 90.69 229 THR A C 1
ATOM 1774 O O . THR A 1 229 ? 0.133 -23.828 -19.516 1 90.69 229 THR A O 1
ATOM 1777 N N . THR A 1 230 ? 1.564 -24.453 -17.922 1 92.94 230 THR A N 1
ATOM 1778 C CA . THR A 1 230 ? 1.1 -23.453 -16.969 1 92.94 230 THR A CA 1
ATOM 1779 C C . THR A 1 230 ? 1.392 -22.047 -17.469 1 92.94 230 THR A C 1
ATOM 1781 O O . THR A 1 230 ? 0.545 -21.156 -17.359 1 92.94 230 THR A O 1
ATOM 1784 N N . LEU A 1 231 ? 2.545 -21.906 -18 1 93 231 LEU A N 1
ATOM 1785 C CA . LEU A 1 231 ? 2.943 -20.625 -18.547 1 93 231 LEU A CA 1
ATOM 1786 C C . LEU A 1 231 ? 2.02 -20.203 -19.672 1 93 231 LEU A C 1
ATOM 1788 O O . LEU A 1 231 ? 1.554 -19.062 -19.719 1 93 231 LEU A O 1
ATOM 1792 N N . LYS A 1 232 ? 1.759 -21.062 -20.531 1 90.62 232 LYS A N 1
ATOM 1793 C CA . LYS A 1 232 ? 0.881 -20.766 -21.672 1 90.62 232 LYS A CA 1
ATOM 1794 C C . LYS A 1 232 ? -0.529 -20.438 -21.203 1 90.62 232 LYS A C 1
ATOM 1796 O O . LYS A 1 232 ? -1.166 -19.516 -21.734 1 90.62 232 LYS A O 1
ATOM 1801 N N . LEU A 1 233 ? -0.987 -21.188 -20.25 1 91.56 233 LEU A N 1
ATOM 1802 C CA . LEU A 1 233 ? -2.301 -20.906 -19.672 1 91.56 233 LEU A CA 1
ATOM 1803 C C . LEU A 1 233 ? -2.332 -19.516 -19.047 1 91.56 233 LEU A C 1
ATOM 1805 O O . LEU A 1 233 ? -3.289 -18.75 -19.25 1 91.56 233 LEU A O 1
ATOM 1809 N N . ALA A 1 234 ? -1.32 -19.188 -18.266 1 92.19 234 ALA A N 1
ATOM 1810 C CA . ALA A 1 234 ? -1.229 -17.875 -17.656 1 92.19 234 ALA A CA 1
ATOM 1811 C C . ALA A 1 234 ? -1.256 -16.766 -18.719 1 92.19 234 ALA A C 1
ATOM 1813 O O . ALA A 1 234 ? -2.029 -15.82 -18.609 1 92.19 234 ALA A O 1
ATOM 1814 N N . LEU A 1 235 ? -0.538 -16.922 -19.75 1 90.94 235 LEU A N 1
ATOM 1815 C CA . LEU A 1 235 ? -0.469 -15.93 -20.812 1 90.94 235 LEU A CA 1
ATOM 1816 C C . LEU A 1 235 ? -1.807 -15.812 -21.531 1 90.94 235 LEU A C 1
ATOM 1818 O O . LEU A 1 235 ? -2.195 -14.719 -21.953 1 90.94 235 LEU A O 1
ATOM 1822 N N . HIS A 1 236 ? -2.473 -16.906 -21.609 1 90.56 236 HIS A N 1
ATOM 1823 C CA . HIS A 1 236 ? -3.789 -16.906 -22.234 1 90.56 236 HIS A CA 1
ATOM 1824 C C . HIS A 1 236 ? -4.781 -16.078 -21.422 1 90.56 236 HIS A C 1
ATOM 1826 O O . HIS A 1 236 ? -5.668 -15.438 -21.984 1 90.56 236 HIS A O 1
ATOM 1832 N N . CYS A 1 237 ? -4.656 -16.062 -20.141 1 88.62 237 CYS A N 1
ATOM 1833 C CA . CYS A 1 237 ? -5.531 -15.305 -19.25 1 88.62 237 CYS A CA 1
ATOM 1834 C C . CYS A 1 237 ? -5.332 -13.805 -19.453 1 88.62 237 CYS A C 1
ATOM 1836 O O . CYS A 1 237 ? -6.203 -13.008 -19.094 1 88.62 237 CYS A O 1
ATOM 1838 N N . GLY A 1 238 ? -4.219 -13.422 -20 1 86.5 238 GLY A N 1
ATOM 1839 C CA . GLY A 1 238 ? -3.906 -12.023 -20.219 1 86.5 238 GLY A CA 1
ATOM 1840 C C . GLY A 1 238 ? -3.883 -11.641 -21.688 1 86.5 238 GLY A C 1
ATOM 1841 O O . GLY A 1 238 ? -3.268 -10.641 -22.078 1 86.5 238 GLY A O 1
ATOM 1842 N N . ASP A 1 239 ? -4.469 -12.445 -22.453 1 86.25 239 ASP A N 1
ATOM 1843 C CA . ASP A 1 239 ? -4.539 -12.141 -23.875 1 86.25 239 ASP A CA 1
ATOM 1844 C C . ASP A 1 239 ? -5.082 -10.734 -24.109 1 86.25 239 ASP A C 1
ATOM 1846 O O . ASP A 1 239 ? -6.031 -10.312 -23.453 1 86.25 239 ASP A O 1
ATOM 1850 N N . PRO A 1 240 ? -4.473 -9.984 -25 1 81 240 PRO A N 1
ATOM 1851 C CA . PRO A 1 240 ? -4.941 -8.617 -25.266 1 81 240 PRO A CA 1
ATOM 1852 C C . PRO A 1 240 ? -6.398 -8.578 -25.719 1 81 240 PRO A C 1
ATOM 1854 O O . PRO A 1 240 ? -7.07 -7.555 -25.562 1 81 240 PRO A O 1
ATOM 1857 N N . SER A 1 241 ? -6.867 -9.641 -26.312 1 82.31 241 SER A N 1
ATOM 1858 C CA . SER A 1 241 ? -8.273 -9.766 -26.672 1 82.31 241 SER A CA 1
ATOM 1859 C C . SER A 1 241 ? -9.094 -10.367 -25.547 1 82.31 241 SER A C 1
ATOM 1861 O O . SER A 1 241 ? -9.062 -11.578 -25.312 1 82.31 241 SER A O 1
ATOM 1863 N N . PRO A 1 242 ? -9.891 -9.57 -24.891 1 81.44 242 PRO A N 1
ATOM 1864 C CA . PRO A 1 242 ? -10.633 -10.047 -23.719 1 81.44 242 PRO A CA 1
ATOM 1865 C C . PRO A 1 242 ? -11.547 -11.227 -24.047 1 81.44 242 PRO A C 1
ATOM 1867 O O . PRO A 1 242 ? -11.734 -12.117 -23.203 1 81.44 242 PRO A O 1
ATOM 1870 N N . SER A 1 243 ? -12.102 -11.289 -25.234 1 82.25 243 SER A N 1
ATOM 1871 C CA . SER A 1 243 ? -13.047 -12.336 -25.609 1 82.25 243 SER A CA 1
ATOM 1872 C C . SER A 1 243 ? -12.367 -13.695 -25.703 1 82.25 243 SER A C 1
ATOM 1874 O O . SER A 1 243 ? -13.031 -14.734 -25.656 1 82.25 243 SER A O 1
ATOM 1876 N N . THR A 1 244 ? -11.07 -13.68 -25.859 1 85.38 244 THR A N 1
ATOM 1877 C CA . THR A 1 244 ? -10.336 -14.93 -26 1 85.38 244 THR A CA 1
ATOM 1878 C C . THR A 1 244 ? -9.867 -15.445 -24.641 1 85.38 244 THR A C 1
ATOM 1880 O O . THR A 1 244 ? -9.43 -16.594 -24.531 1 85.38 244 THR A O 1
ATOM 1883 N N . ARG A 1 245 ? -9.969 -14.664 -23.625 1 86 245 ARG A N 1
ATOM 1884 C CA . ARG A 1 245 ? -9.508 -15.078 -22.297 1 86 245 ARG A CA 1
ATOM 1885 C C . ARG A 1 245 ? -10.391 -16.188 -21.734 1 86 245 ARG A C 1
ATOM 1887 O O . ARG A 1 245 ? -11.609 -16.172 -21.922 1 86 245 ARG A O 1
ATOM 1894 N N . PRO A 1 246 ? -9.719 -17.109 -21.156 1 88.25 246 PRO A N 1
ATOM 1895 C CA . PRO A 1 246 ? -10.523 -18.172 -20.547 1 88.25 246 PRO A CA 1
ATOM 1896 C C . PRO A 1 246 ? -11.312 -17.703 -19.328 1 88.25 246 PRO A C 1
ATOM 1898 O O . PRO A 1 246 ? -10.867 -16.797 -18.625 1 88.25 246 PRO A O 1
ATOM 1901 N N . GLU A 1 247 ? -12.438 -18.297 -19.125 1 86.5 247 GLU A N 1
ATOM 1902 C CA . GLU A 1 247 ? -13.188 -18.062 -17.891 1 86.5 247 GLU A CA 1
ATOM 1903 C C . GLU A 1 247 ? -12.516 -18.75 -16.703 1 86.5 247 GLU A C 1
ATOM 1905 O O . GLU A 1 247 ? -11.758 -19.703 -16.875 1 86.5 247 GLU A O 1
ATOM 1910 N N . VAL A 1 248 ? -12.852 -18.25 -15.539 1 87.94 248 VAL A N 1
ATOM 1911 C CA . VAL A 1 248 ? -12.211 -18.766 -14.328 1 87.94 248 VAL A CA 1
ATOM 1912 C C . VAL A 1 248 ? -12.453 -20.266 -14.203 1 87.94 248 VAL A C 1
ATOM 1914 O O . VAL A 1 248 ? -11.562 -21.016 -13.797 1 87.94 248 VAL A O 1
ATOM 1917 N N . GLN A 1 249 ? -13.656 -20.688 -14.633 1 88.5 249 GLN A N 1
ATOM 1918 C CA . GLN A 1 249 ? -13.984 -22.109 -14.562 1 88.5 249 GLN A CA 1
ATOM 1919 C C . GLN A 1 249 ? -13.062 -22.922 -15.469 1 88.5 249 GLN A C 1
ATOM 1921 O O . GLN A 1 249 ? -12.664 -24.031 -15.117 1 88.5 249 GLN A O 1
ATOM 1926 N N . GLN A 1 250 ? -12.812 -22.438 -16.594 1 89.88 250 GLN A N 1
ATOM 1927 C CA . GLN A 1 250 ? -11.922 -23.125 -17.531 1 89.88 250 GLN A CA 1
ATOM 1928 C C . GLN A 1 250 ? -10.5 -23.203 -16.969 1 89.88 250 GLN A C 1
ATOM 1930 O O . GLN A 1 250 ? -9.828 -24.234 -17.125 1 89.88 250 GLN A O 1
ATOM 1935 N N . VAL A 1 251 ? -10.094 -22.172 -16.297 1 91.56 251 VAL A N 1
ATOM 1936 C CA . VAL A 1 251 ? -8.758 -22.156 -15.703 1 91.56 251 VAL A CA 1
ATOM 1937 C C . VAL A 1 251 ? -8.68 -23.203 -14.594 1 91.56 251 VAL A C 1
ATOM 1939 O O . VAL A 1 251 ? -7.699 -23.953 -14.508 1 91.56 251 VAL A O 1
ATOM 1942 N N . LEU A 1 252 ? -9.68 -23.344 -13.844 1 90.56 252 LEU A N 1
ATOM 1943 C CA . LEU A 1 252 ? -9.727 -24.328 -12.773 1 90.56 252 LEU A CA 1
ATOM 1944 C C . LEU A 1 252 ? -9.648 -25.75 -13.336 1 90.56 252 LEU A C 1
ATOM 1946 O O . LEU A 1 252 ? -8.938 -26.594 -12.805 1 90.56 252 LEU A O 1
ATOM 1950 N N . SER A 1 253 ? -10.391 -25.906 -14.398 1 91.38 253 SER A N 1
ATOM 1951 C CA . SER A 1 253 ? -10.375 -27.219 -15.047 1 91.38 253 SER A CA 1
ATOM 1952 C C . SER A 1 253 ? -8.984 -27.547 -15.594 1 91.38 253 SER A C 1
ATOM 1954 O O . SER A 1 253 ? -8.539 -28.688 -15.516 1 91.38 253 SER A O 1
ATOM 1956 N N . ASN A 1 254 ? -8.367 -26.531 -16.125 1 90.5 254 ASN A N 1
ATOM 1957 C CA . ASN A 1 254 ? -7.02 -26.719 -16.656 1 90.5 254 ASN A CA 1
ATOM 1958 C C . ASN A 1 254 ? -6.027 -27.062 -15.539 1 90.5 254 ASN A C 1
ATOM 1960 O O . ASN A 1 254 ? -5.156 -27.922 -15.727 1 90.5 254 ASN A O 1
ATOM 1964 N N 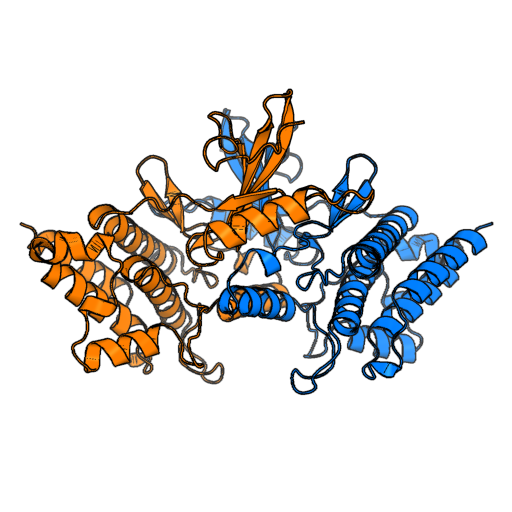. TRP A 1 255 ? -6.195 -26.406 -14.383 1 89.12 255 TRP A N 1
ATOM 1965 C CA . TRP A 1 255 ? -5.336 -26.719 -13.242 1 89.12 255 TRP A CA 1
ATOM 1966 C C . TRP A 1 255 ? -5.484 -28.172 -12.836 1 89.12 255 TRP A C 1
ATOM 1968 O O . TRP A 1 255 ? -4.492 -28.859 -12.562 1 89.12 255 TRP A O 1
ATOM 1978 N N . LYS A 1 256 ? -6.711 -28.656 -12.844 1 85.62 256 LYS A N 1
ATOM 1979 C CA . LYS A 1 256 ? -6.992 -30.031 -12.453 1 85.62 256 LYS A CA 1
ATOM 1980 C C . LYS A 1 256 ? -6.34 -31.016 -13.414 1 85.62 256 LYS A C 1
ATOM 1982 O O . LYS A 1 256 ? -5.809 -32.062 -12.984 1 85.62 256 LYS A O 1
ATOM 1987 N N . ARG A 1 257 ? -6.336 -30.719 -14.617 1 85.12 257 ARG A N 1
ATOM 1988 C CA . ARG A 1 257 ? -5.746 -31.594 -15.633 1 85.12 257 ARG A CA 1
ATOM 1989 C C . ARG A 1 257 ? -4.23 -31.656 -15.477 1 85.12 257 ARG A C 1
ATOM 1991 O O . ARG A 1 257 ? -3.621 -32.719 -15.688 1 85.12 257 ARG A O 1
ATOM 1998 N N . LEU A 1 258 ? -3.639 -30.5 -15.148 1 85.69 258 LEU A N 1
ATOM 1999 C CA . LEU A 1 258 ? -2.193 -30.438 -14.961 1 85.69 258 LEU A CA 1
ATOM 2000 C C . LEU A 1 258 ? -1.756 -31.281 -13.781 1 85.69 258 LEU A C 1
ATOM 2002 O O . LEU A 1 258 ? -0.691 -31.906 -13.812 1 85.69 258 LEU A O 1
ATOM 2006 N N . ASP A 1 259 ? -2.553 -31.281 -12.773 1 77.19 259 ASP A N 1
ATOM 2007 C CA . ASP A 1 259 ? -2.238 -32.062 -11.586 1 77.19 259 ASP A CA 1
ATOM 2008 C C . ASP A 1 259 ? -2.352 -33.562 -11.875 1 77.19 259 ASP A C 1
ATOM 2010 O O . ASP A 1 259 ? -1.59 -34.375 -11.328 1 77.19 259 ASP A O 1
ATOM 2014 N N . GLN A 1 260 ? -3.389 -33.969 -12.648 1 67.62 260 GLN A N 1
ATOM 2015 C CA . GLN A 1 260 ? -3.613 -35.375 -12.969 1 67.62 260 GLN A CA 1
ATOM 2016 C C . GLN A 1 260 ? -2.533 -35.906 -13.914 1 67.62 260 GLN A C 1
ATOM 2018 O O . GLN A 1 260 ? -2.246 -37.094 -13.93 1 67.62 260 GLN A O 1
ATOM 2023 N N . ARG A 1 261 ? -2.027 -35.156 -14.766 1 58.5 261 ARG A N 1
ATOM 2024 C CA . ARG A 1 261 ? -0.966 -35.656 -15.641 1 58.5 261 ARG A CA 1
ATOM 2025 C C . ARG A 1 261 ? 0.263 -36.062 -14.836 1 58.5 261 ARG A C 1
ATOM 2027 O O . ARG A 1 261 ? 1.218 -36.594 -15.391 1 58.5 261 ARG A O 1
ATOM 2034 N N . GLN A 1 262 ? 0.455 -35.656 -13.672 1 48.25 262 GLN A N 1
ATOM 2035 C CA . GLN A 1 262 ? 1.472 -36.25 -12.82 1 48.25 262 GLN A CA 1
ATOM 2036 C C . GLN A 1 262 ? 1.187 -37.75 -12.609 1 48.25 262 GLN A C 1
ATOM 2038 O O . GLN A 1 262 ? 2.084 -38.5 -12.25 1 48.25 262 GLN A O 1
ATOM 2043 N N . LEU A 1 263 ? -0.155 -38.188 -12.609 1 35.59 263 LEU A N 1
ATOM 2044 C CA . LEU A 1 263 ? -0.338 -39.594 -12.359 1 35.59 263 LEU A CA 1
ATOM 2045 C C . LEU A 1 263 ? -0.039 -40.406 -13.609 1 35.59 263 LEU A C 1
ATOM 2047 O O . LEU A 1 263 ? -0.369 -40 -14.727 1 35.59 263 LEU A O 1
ATOM 2051 N N . MET B 1 1 ? -29.562 -16.453 17.453 1 16.89 1 MET B N 1
ATOM 2052 C CA . MET B 1 1 ? -28.109 -16.516 17.297 1 16.89 1 MET B CA 1
ATOM 2053 C C . MET B 1 1 ? -27.547 -15.148 16.906 1 16.89 1 MET B C 1
ATOM 2055 O O . MET B 1 1 ? -27.953 -14.555 15.914 1 16.89 1 MET B O 1
ATOM 2059 N N . GLY B 1 2 ? -27.266 -14.281 17.812 1 21.88 2 GLY B N 1
ATOM 2060 C CA . GLY B 1 2 ? -27.062 -12.836 17.797 1 21.88 2 GLY B CA 1
ATOM 2061 C C . GLY B 1 2 ? -25.891 -12.406 16.938 1 21.88 2 GLY B C 1
ATOM 2062 O O . GLY B 1 2 ? -24.891 -13.117 16.844 1 21.88 2 GLY B O 1
ATOM 2063 N N . GLN B 1 3 ? -26.188 -11.781 15.875 1 24.55 3 GLN B N 1
ATOM 2064 C CA . GLN B 1 3 ? -25.469 -11.164 14.758 1 24.55 3 GLN B CA 1
ATOM 2065 C C . GLN B 1 3 ? -24.344 -10.266 15.266 1 24.55 3 GLN B C 1
ATOM 2067 O O . GLN B 1 3 ? -24.578 -9.312 16 1 24.55 3 GLN B O 1
ATOM 2072 N N . TRP B 1 4 ? -23.328 -10.812 15.789 1 25.97 4 TRP B N 1
ATOM 2073 C CA . TRP B 1 4 ? -22.297 -10.094 16.531 1 25.97 4 TRP B CA 1
ATOM 2074 C C . TRP B 1 4 ? -21.797 -8.891 15.727 1 25.97 4 TRP B C 1
ATOM 2076 O O . TRP B 1 4 ? -21.312 -9.039 14.602 1 25.97 4 TRP B O 1
ATOM 2086 N N . PHE B 1 5 ? -22.562 -7.891 15.758 1 28.81 5 PHE B N 1
ATOM 2087 C CA . PHE B 1 5 ? -22.172 -6.562 15.289 1 28.81 5 PHE B CA 1
ATOM 2088 C C . PHE B 1 5 ? -20.906 -6.098 16 1 28.81 5 PHE B C 1
ATOM 2090 O O . PHE B 1 5 ? -20.875 -6.012 17.234 1 28.81 5 PHE B O 1
ATOM 2097 N N . PHE B 1 6 ? -19.797 -6.496 15.602 1 30.67 6 PHE B N 1
ATOM 2098 C CA . PHE B 1 6 ? -18.594 -6.039 16.297 1 30.67 6 PHE B CA 1
ATOM 2099 C C . PHE B 1 6 ? -18.469 -4.523 16.203 1 30.67 6 PHE B C 1
ATOM 2101 O O . PHE B 1 6 ? -18.562 -3.947 15.117 1 30.67 6 PHE B O 1
ATOM 2108 N N . THR B 1 7 ? -18.906 -3.855 17.156 1 35.47 7 THR B N 1
ATOM 2109 C CA . THR B 1 7 ? -18.625 -2.43 17.281 1 35.47 7 THR B CA 1
ATOM 2110 C C . THR B 1 7 ? -17.125 -2.176 17.266 1 35.47 7 THR B C 1
ATOM 2112 O O . THR B 1 7 ? -16.328 -3.086 17.531 1 35.47 7 THR B O 1
ATOM 2115 N N . ALA B 1 8 ? -16.672 -1.045 16.641 1 37.72 8 ALA B N 1
ATOM 2116 C CA . ALA B 1 8 ? -15.281 -0.618 16.656 1 37.72 8 ALA B CA 1
ATOM 2117 C C . ALA B 1 8 ? -14.625 -0.944 17.984 1 37.72 8 ALA B C 1
ATOM 2119 O O . ALA B 1 8 ? -13.5 -1.438 18.031 1 37.72 8 ALA B O 1
ATOM 2120 N N . ASP B 1 9 ? -15.266 -0.54 19 1 37.78 9 ASP B N 1
ATOM 2121 C CA . ASP B 1 9 ? -14.82 -0.783 20.375 1 37.78 9 ASP B CA 1
ATOM 2122 C C . ASP B 1 9 ? -14.703 -2.279 20.656 1 37.78 9 ASP B C 1
ATOM 2124 O O . ASP B 1 9 ? -13.82 -2.707 21.406 1 37.78 9 ASP B O 1
ATOM 2128 N N . ASP B 1 10 ? -15.688 -2.893 20.297 1 38.03 10 ASP B N 1
ATOM 2129 C CA . ASP B 1 10 ? -15.664 -4.324 20.578 1 38.03 10 ASP B CA 1
ATOM 2130 C C . ASP B 1 10 ? -14.469 -4.996 19.906 1 38.03 10 ASP B C 1
ATOM 2132 O O . ASP B 1 10 ? -13.883 -5.934 20.453 1 38.03 10 ASP B O 1
ATOM 2136 N N . LEU B 1 11 ? -14.312 -4.742 18.719 1 37.88 11 LEU B N 1
ATOM 2137 C CA . LEU B 1 11 ? -13.219 -5.32 17.938 1 37.88 11 LEU B CA 1
ATOM 2138 C C . LEU B 1 11 ? -11.867 -4.926 18.531 1 37.88 11 LEU B C 1
ATOM 2140 O O . LEU B 1 11 ? -10.938 -5.734 18.547 1 37.88 11 LEU B O 1
ATOM 2144 N N . LEU B 1 12 ? -11.711 -3.535 18.688 1 40.5 12 LEU B N 1
ATOM 2145 C CA . LEU B 1 12 ? -10.406 -3.109 19.188 1 40.5 12 LEU B CA 1
ATOM 2146 C C . LEU B 1 12 ? -10.336 -3.27 20.703 1 40.5 12 LEU B C 1
ATOM 2148 O O . LEU B 1 12 ? -10.68 -2.348 21.453 1 40.5 12 LEU B O 1
ATOM 2152 N N . CYS B 1 13 ? -10.828 -4.184 21.234 1 33.81 13 CYS B N 1
ATOM 2153 C CA . CYS B 1 13 ? -10.57 -4.289 22.656 1 33.81 13 CYS B CA 1
ATOM 2154 C C . CYS B 1 13 ? -9.109 -4.008 22.984 1 33.81 13 CYS B C 1
ATOM 2156 O O . CYS B 1 13 ? -8.258 -4.062 22.094 1 33.81 13 CYS B O 1
ATOM 2158 N N . ALA B 1 14 ? -8.836 -3.836 24.234 1 38.31 14 ALA B N 1
ATOM 2159 C CA . ALA B 1 14 ? -7.637 -3.439 24.969 1 38.31 14 ALA B CA 1
ATOM 2160 C C . ALA B 1 14 ? -6.391 -4.09 24.375 1 38.31 14 ALA B C 1
ATOM 2162 O O . ALA B 1 14 ? -5.312 -3.488 24.375 1 38.31 14 ALA B O 1
ATOM 2163 N N . ALA B 1 15 ? -6.562 -5.281 23.984 1 43.16 15 ALA B N 1
ATOM 2164 C CA . ALA B 1 15 ? -5.293 -5.938 23.688 1 43.16 15 ALA B CA 1
ATOM 2165 C C . ALA B 1 15 ? -5.121 -6.121 22.172 1 43.16 15 ALA B C 1
ATOM 2167 O O . ALA B 1 15 ? -4.691 -7.184 21.719 1 43.16 15 ALA B O 1
ATOM 2168 N N . ALA B 1 16 ? -5.637 -5.109 21.484 1 51.16 16 ALA B N 1
ATOM 2169 C CA . ALA B 1 16 ? -5.441 -5.277 20.047 1 51.16 16 ALA B CA 1
ATOM 2170 C C . ALA B 1 16 ? -3.998 -4.984 19.656 1 51.16 16 ALA B C 1
ATOM 2172 O O . ALA B 1 16 ? -3.4 -4.016 20.125 1 51.16 16 ALA B O 1
ATOM 2173 N N . GLU B 1 17 ? -3.438 -6.102 19.188 1 60.16 17 GLU B N 1
ATOM 21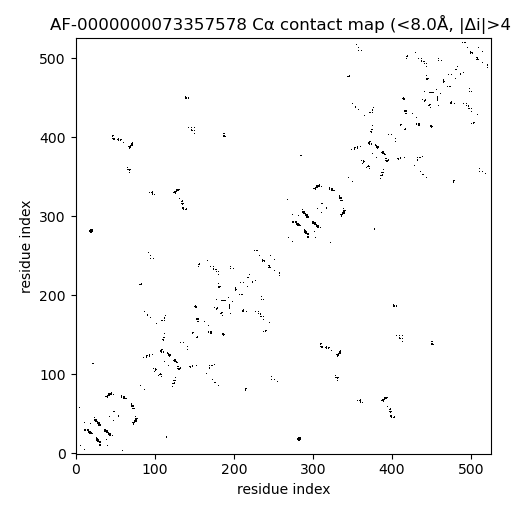74 C CA . GLU B 1 17 ? -2.082 -5.973 18.656 1 60.16 17 GLU B CA 1
ATOM 2175 C C . GLU B 1 17 ? -2.1 -5.602 17.172 1 60.16 17 GLU B C 1
ATOM 2177 O O . GLU B 1 17 ? -2.861 -6.176 16.391 1 60.16 17 GLU B O 1
ATOM 2182 N N . ILE B 1 18 ? -1.534 -4.535 16.844 1 61.78 18 ILE B N 1
ATOM 2183 C CA . ILE B 1 18 ? -1.438 -4.117 15.445 1 61.78 18 ILE B CA 1
ATOM 2184 C C . ILE B 1 18 ? -0.697 -5.18 14.641 1 61.78 18 ILE B C 1
ATOM 2186 O O . ILE B 1 18 ? 0.402 -5.598 15.016 1 61.78 18 ILE B O 1
ATOM 2190 N N . MET B 1 19 ? -1.345 -5.715 13.633 1 63.22 19 MET B N 1
ATOM 2191 C CA . MET B 1 19 ? -0.744 -6.707 12.75 1 63.22 19 MET B CA 1
ATOM 2192 C C . MET B 1 19 ? -0.084 -6.031 11.547 1 63.22 19 MET B C 1
ATOM 2194 O O . MET B 1 19 ? 0.815 -6.602 10.93 1 63.22 19 MET B O 1
ATOM 2198 N N . GLY B 1 20 ? -0.542 -4.844 11.305 1 63.53 20 GLY B N 1
ATOM 2199 C CA . GLY B 1 20 ? 0.094 -4.168 10.18 1 63.53 20 GLY B CA 1
ATOM 2200 C C . GLY B 1 20 ? -0.692 -2.973 9.68 1 63.53 20 GLY B C 1
ATOM 2201 O O . GLY B 1 20 ? -1.913 -2.914 9.836 1 63.53 20 GLY B O 1
ATOM 2202 N N . LYS B 1 21 ? 0.095 -2.018 9.242 1 64 21 LYS B N 1
ATOM 2203 C CA . LYS B 1 21 ? -0.506 -0.856 8.594 1 64 21 LYS B CA 1
ATOM 2204 C C . LYS B 1 21 ? -0.494 -1.007 7.07 1 64 21 LYS B C 1
ATOM 2206 O O . LYS B 1 21 ? 0.466 -1.528 6.504 1 64 21 LYS B O 1
ATOM 2211 N N . SER B 1 22 ? -1.706 -0.804 6.582 1 67.75 22 SER B N 1
ATOM 2212 C CA . SER B 1 22 ? -1.828 -0.856 5.129 1 67.75 22 SER B CA 1
ATOM 2213 C C . SER B 1 22 ? -2.23 0.5 4.559 1 67.75 22 SER B C 1
ATOM 2215 O O . SER B 1 22 ? -2.535 1.429 5.312 1 67.75 22 SER B O 1
ATOM 2217 N N . THR B 1 23 ? -2.125 0.594 3.322 1 70.81 23 THR B N 1
ATOM 2218 C CA . THR B 1 23 ? -2.467 1.808 2.588 1 70.81 23 THR B CA 1
ATOM 2219 C C . THR B 1 23 ? -3.869 2.283 2.953 1 70.81 23 THR B C 1
ATOM 2221 O O . THR B 1 23 ? -4.113 3.488 3.062 1 70.81 23 THR B O 1
ATOM 2224 N N . TYR B 1 24 ? -4.695 1.323 3.309 1 79.25 24 TYR B N 1
ATOM 2225 C CA . TYR B 1 24 ? -6.094 1.729 3.414 1 79.25 24 TYR B CA 1
ATOM 2226 C C . TYR B 1 24 ? -6.602 1.57 4.84 1 79.25 24 TYR B C 1
ATOM 2228 O O . TYR B 1 24 ? -7.762 1.874 5.133 1 79.25 24 TYR B O 1
ATOM 2236 N N . GLY B 1 25 ? -5.742 1.072 5.629 1 77.19 25 GLY B N 1
ATOM 2237 C CA . GLY B 1 25 ? -6.133 0.921 7.023 1 77.19 25 GLY B CA 1
ATOM 2238 C C . GLY B 1 25 ? -5.117 0.146 7.844 1 77.19 25 GLY B C 1
ATOM 2239 O O . GLY B 1 25 ? -4.004 -0.106 7.387 1 77.19 25 GLY B O 1
ATOM 2240 N N . THR B 1 26 ? -5.605 -0.083 9.039 1 74.25 26 THR B N 1
ATOM 2241 C CA . THR B 1 26 ? -4.762 -0.811 9.977 1 74.25 26 THR B CA 1
ATOM 2242 C C . THR B 1 26 ? -5.406 -2.139 10.367 1 74.25 26 THR B C 1
ATOM 2244 O O . THR B 1 26 ? -6.617 -2.199 10.609 1 74.25 26 THR B O 1
ATOM 2247 N N . VAL B 1 27 ? -4.555 -3.166 10.289 1 76 27 VAL B N 1
ATOM 2248 C CA . VAL B 1 27 ? -5.066 -4.484 10.648 1 76 27 VAL B CA 1
ATOM 2249 C C . VAL B 1 27 ? -4.711 -4.789 12.102 1 76 27 VAL B C 1
ATOM 2251 O O . VAL B 1 27 ? -3.562 -4.621 12.516 1 76 27 VAL B O 1
ATOM 2254 N N . TYR B 1 28 ? -5.758 -5.223 12.867 1 72.44 28 TYR B N 1
ATOM 2255 C CA . TYR B 1 28 ? -5.594 -5.555 14.273 1 72.44 28 TYR B CA 1
ATOM 2256 C C . TYR B 1 28 ? -5.898 -7.027 14.531 1 72.44 28 TYR B C 1
ATOM 2258 O O . TYR B 1 28 ? -6.82 -7.586 13.93 1 72.44 28 TYR B O 1
ATOM 2266 N N . LYS B 1 29 ? -4.98 -7.578 15.273 1 73.62 29 LYS B N 1
ATOM 2267 C CA . LYS B 1 29 ? -5.352 -8.867 15.859 1 73.62 29 LYS B CA 1
ATOM 2268 C C . LYS B 1 29 ? -6.203 -8.68 17.109 1 73.62 29 LYS B C 1
ATOM 2270 O O . LYS B 1 29 ? -5.816 -7.957 18.031 1 73.62 29 LYS B O 1
ATOM 2275 N N . THR B 1 30 ? -7.414 -9.258 17.031 1 68.19 30 THR B N 1
ATOM 2276 C CA . THR B 1 30 ? -8.305 -9.109 18.172 1 68.19 30 THR B CA 1
ATOM 2277 C C . THR B 1 30 ? -8.867 -10.461 18.609 1 68.19 30 THR B C 1
ATOM 2279 O O . THR B 1 30 ? -8.945 -11.391 17.797 1 68.19 30 THR B O 1
ATOM 2282 N N . THR B 1 31 ? -8.977 -10.57 19.844 1 69.56 31 THR B N 1
ATOM 2283 C CA . THR B 1 31 ? -9.609 -11.766 20.391 1 69.56 31 THR B CA 1
ATOM 2284 C C . THR B 1 31 ? -11.102 -11.547 20.594 1 69.56 31 THR B C 1
ATOM 2286 O O . THR B 1 31 ? -11.508 -10.594 21.266 1 69.56 31 THR B O 1
ATOM 2289 N N . LEU B 1 32 ? -11.859 -12.359 19.953 1 61.66 32 LEU B N 1
ATOM 2290 C CA . LEU B 1 32 ? -13.305 -12.289 20.109 1 61.66 32 LEU B CA 1
ATOM 2291 C C . LEU B 1 32 ? -13.734 -12.789 21.469 1 61.66 32 LEU B C 1
ATOM 2293 O O . LEU B 1 32 ? -12.93 -13.359 22.219 1 61.66 32 LEU B O 1
ATOM 2297 N N . LYS B 1 33 ? -15.016 -12.516 21.766 1 65.31 33 LYS B N 1
ATOM 2298 C CA . LYS B 1 33 ? -15.555 -12.914 23.062 1 65.31 33 LYS B CA 1
ATOM 2299 C C . LYS B 1 33 ? -15.477 -14.422 23.25 1 65.31 33 LYS B C 1
ATOM 2301 O O . LYS B 1 33 ? -15.305 -14.914 24.375 1 65.31 33 LYS B O 1
ATOM 2306 N N . ASP B 1 34 ? -15.547 -15.062 22.188 1 64.75 34 ASP B N 1
ATOM 2307 C CA . ASP B 1 34 ? -15.516 -16.531 22.25 1 64.75 34 ASP B CA 1
ATOM 2308 C C . ASP B 1 34 ? -14.086 -17.047 22.297 1 64.75 34 ASP B C 1
ATOM 2310 O O . ASP B 1 34 ? -13.852 -18.25 22.281 1 64.75 34 ASP B O 1
ATOM 2314 N N . GLY B 1 35 ? -13.164 -16.156 22.297 1 66.81 35 GLY B N 1
ATOM 2315 C CA . GLY B 1 35 ? -11.766 -16.547 22.422 1 66.81 35 GLY B CA 1
ATOM 2316 C C . GLY B 1 35 ? -11.07 -16.688 21.078 1 66.81 35 GLY B C 1
ATOM 2317 O O . GLY B 1 35 ? -9.836 -16.766 21.016 1 66.81 35 GLY B O 1
ATOM 2318 N N . ASN B 1 36 ? -11.859 -16.625 20.031 1 69.69 36 ASN B N 1
ATOM 2319 C CA . ASN B 1 36 ? -11.25 -16.75 18.719 1 69.69 36 ASN B CA 1
ATOM 2320 C C . ASN B 1 36 ? -10.508 -15.469 18.312 1 69.69 36 ASN B C 1
ATOM 2322 O O . ASN B 1 36 ? -10.984 -14.367 18.594 1 69.69 36 ASN B O 1
ATOM 2326 N N . GLN B 1 37 ? -9.297 -15.703 17.781 1 71.19 37 GLN B N 1
ATOM 2327 C CA . GLN B 1 37 ? -8.516 -14.578 17.297 1 71.19 37 GLN B CA 1
ATOM 2328 C C . GLN B 1 37 ? -8.844 -14.273 15.836 1 71.19 37 GLN B C 1
ATOM 2330 O O . GLN B 1 37 ? -8.961 -15.188 15.016 1 71.19 37 GLN B O 1
ATOM 2335 N N . VAL B 1 38 ? -9.125 -12.969 15.68 1 71.75 38 VAL B N 1
ATOM 2336 C CA . VAL B 1 38 ? -9.469 -12.57 14.32 1 71.75 38 VAL B CA 1
ATOM 2337 C C . VAL B 1 38 ? -8.68 -11.32 13.93 1 71.75 38 VAL B C 1
ATOM 2339 O O . VAL B 1 38 ? -8.273 -10.539 14.789 1 71.75 38 VAL B O 1
ATOM 2342 N N . ALA B 1 39 ? -8.391 -11.25 12.664 1 75.06 39 ALA B N 1
ATOM 2343 C CA . ALA B 1 39 ? -7.828 -10.023 12.102 1 75.06 39 ALA B CA 1
ATOM 2344 C C . ALA B 1 39 ? -8.93 -9.07 11.648 1 75.06 39 ALA B C 1
ATOM 2346 O O . ALA B 1 39 ? -9.859 -9.477 10.945 1 75.06 39 ALA B O 1
ATOM 2347 N N . VAL B 1 40 ? -8.852 -7.805 12.242 1 81 40 VAL B N 1
ATOM 2348 C CA . VAL B 1 40 ? -9.836 -6.789 11.875 1 81 40 VAL B CA 1
ATOM 2349 C C . VAL B 1 40 ? -9.141 -5.613 11.195 1 81 40 VAL B C 1
ATOM 2351 O O . VAL B 1 40 ? -8.156 -5.078 11.719 1 81 40 VAL B O 1
ATOM 2354 N N . LYS B 1 41 ? -9.625 -5.273 10.039 1 84.62 41 LYS B N 1
ATOM 2355 C CA . LYS B 1 41 ? -9.102 -4.105 9.344 1 84.62 41 LYS B CA 1
ATOM 2356 C C . LYS B 1 41 ? -9.891 -2.85 9.688 1 84.62 41 LYS B C 1
ATOM 2358 O O . LYS B 1 41 ? -11.102 -2.791 9.461 1 84.62 41 LYS B O 1
ATOM 2363 N N . ARG B 1 42 ? -9.227 -1.932 10.266 1 82.19 42 ARG B N 1
ATOM 2364 C CA . ARG B 1 42 ? -9.844 -0.628 10.5 1 82.19 42 ARG B CA 1
ATOM 2365 C C . ARG B 1 42 ? -9.539 0.335 9.359 1 82.19 42 ARG B C 1
ATOM 2367 O O . ARG B 1 42 ? -8.391 0.737 9.164 1 82.19 42 ARG B O 1
ATOM 2374 N N . LEU B 1 43 ? -10.609 0.669 8.664 1 84.69 43 LEU B N 1
ATOM 2375 C CA . LEU B 1 43 ? -10.406 1.562 7.531 1 84.69 43 LEU B CA 1
ATOM 2376 C C . LEU B 1 43 ? -10.18 2.996 8 1 84.69 43 LEU B C 1
ATOM 2378 O O . LEU B 1 43 ? -10.766 3.426 9 1 84.69 43 LEU B O 1
ATOM 2382 N N . ARG B 1 44 ? -9.312 3.6 7.238 1 74.19 44 ARG B N 1
ATOM 2383 C CA . ARG B 1 44 ? -9.086 5.012 7.516 1 74.19 44 ARG B CA 1
ATOM 2384 C C . ARG B 1 44 ? -10.375 5.816 7.383 1 74.19 44 ARG B C 1
ATOM 2386 O O . ARG B 1 44 ? -11.297 5.402 6.68 1 74.19 44 ARG B O 1
ATOM 2393 N N . GLU B 1 45 ? -10.297 6.926 7.984 1 68.12 45 GLU B N 1
ATOM 2394 C CA . GLU B 1 45 ? -11.461 7.809 7.93 1 68.12 45 GLU B CA 1
ATOM 2395 C C . GLU B 1 45 ? -11.656 8.375 6.527 1 68.12 45 GLU B C 1
ATOM 2397 O O . GLU B 1 45 ? -10.695 8.523 5.77 1 68.12 45 GLU B O 1
ATOM 2402 N N . LYS B 1 46 ? -12.852 8.562 6.07 1 70.75 46 LYS B N 1
ATOM 2403 C CA . LYS B 1 46 ? -13.266 9.305 4.887 1 70.75 46 LYS B CA 1
ATOM 2404 C C . LYS B 1 46 ? -13.195 8.43 3.635 1 70.75 46 LYS B C 1
ATOM 2406 O O . LYS B 1 46 ? -13.641 8.836 2.561 1 70.75 46 LYS B O 1
ATOM 2411 N N . ILE B 1 47 ? -12.477 7.316 3.809 1 81.94 47 ILE B N 1
ATOM 2412 C CA . ILE B 1 47 ? -12.477 6.473 2.617 1 81.94 47 ILE B CA 1
ATOM 2413 C C . ILE B 1 47 ? -13.602 5.445 2.711 1 81.94 47 ILE B C 1
ATOM 2415 O O . ILE B 1 47 ? -13.93 4.777 1.727 1 81.94 47 ILE B O 1
ATOM 2419 N N . SER B 1 48 ? -14.156 5.324 3.84 1 87.62 48 SER B N 1
ATOM 2420 C CA . SER B 1 48 ? -15.234 4.363 4.039 1 87.62 48 SER B CA 1
ATOM 2421 C C . SER B 1 48 ? -16.578 4.961 3.662 1 87.62 48 SER B C 1
ATOM 2423 O O . SER B 1 48 ? -16.781 6.172 3.768 1 87.62 48 SER B O 1
ATOM 2425 N N . LYS B 1 49 ? -17.453 4.082 3.312 1 90.25 49 LYS B N 1
ATOM 2426 C CA . LYS B 1 49 ? -18.844 4.477 3.117 1 90.25 49 LYS B CA 1
ATOM 2427 C C . LYS B 1 49 ? -19.484 4.914 4.434 1 90.25 49 LYS B C 1
ATOM 2429 O O . LYS B 1 49 ? -18.844 4.848 5.488 1 90.25 49 LYS B O 1
ATOM 2434 N N . GLY B 1 50 ? -20.719 5.5 4.215 1 86.81 50 GLY B N 1
ATOM 2435 C CA . GLY B 1 50 ? -21.453 5.883 5.41 1 86.81 50 GLY B CA 1
ATOM 2436 C C . GLY B 1 50 ? -21.625 4.742 6.395 1 86.81 50 GLY B C 1
ATOM 2437 O O . GLY B 1 50 ? -21.578 3.57 6.012 1 86.81 50 GLY B O 1
ATOM 2438 N N . GLN B 1 51 ? -21.828 4.992 7.629 1 84.75 51 GLN B N 1
ATOM 2439 C CA . GLN B 1 51 ? -21.828 4.039 8.734 1 84.75 51 GLN B CA 1
ATOM 2440 C C . GLN B 1 51 ? -22.812 2.898 8.477 1 84.75 51 GLN B C 1
ATOM 2442 O O . GLN B 1 51 ? -22.438 1.726 8.562 1 84.75 51 GLN B O 1
ATOM 2447 N N . LYS B 1 52 ? -24.031 3.197 8.141 1 90.5 52 LYS B N 1
ATOM 2448 C CA . LYS B 1 52 ? -25.062 2.178 7.961 1 90.5 52 LYS B CA 1
ATOM 2449 C C . LYS B 1 52 ? -24.719 1.237 6.812 1 90.5 52 LYS B C 1
ATOM 2451 O O . LYS B 1 52 ? -24.781 0.015 6.961 1 90.5 52 LYS B O 1
ATOM 2456 N N . GLU B 1 53 ? -24.375 1.871 5.664 1 92.94 53 GLU B N 1
ATOM 2457 C CA . GLU B 1 53 ? -24 1.066 4.504 1 92.94 53 GLU B CA 1
ATOM 2458 C C . GLU B 1 53 ? -22.766 0.21 4.797 1 92.94 53 GLU B C 1
ATOM 2460 O O . GLU B 1 53 ? -22.719 -0.961 4.414 1 92.94 53 GLU B O 1
ATOM 2465 N N . PHE B 1 54 ? -21.844 0.809 5.492 1 93.19 54 PHE B N 1
ATOM 2466 C CA . PHE B 1 54 ? -20.609 0.119 5.863 1 93.19 54 PHE B CA 1
ATOM 2467 C C . PHE B 1 54 ? -20.906 -1.105 6.719 1 93.19 54 PHE B C 1
ATOM 2469 O O . PHE B 1 54 ? -20.438 -2.205 6.43 1 93.19 54 PHE B O 1
ATOM 2476 N N . GLU B 1 55 ? -21.734 -0.907 7.672 1 87.06 55 GLU B N 1
ATOM 2477 C CA . GLU B 1 55 ? -22.047 -1.982 8.609 1 87.06 55 GLU B CA 1
ATOM 2478 C C . GLU B 1 55 ? -22.797 -3.121 7.91 1 87.06 55 GLU B C 1
ATOM 2480 O O . GLU B 1 55 ? -22.531 -4.293 8.172 1 87.06 55 GLU B O 1
ATOM 2485 N N . ASN B 1 56 ? -23.672 -2.805 7.051 1 93.69 56 ASN B N 1
ATOM 2486 C CA . ASN B 1 56 ? -24.406 -3.818 6.293 1 93.69 56 ASN B CA 1
ATOM 2487 C C . ASN B 1 56 ? -23.453 -4.656 5.434 1 93.69 56 ASN B C 1
ATOM 2489 O O . ASN B 1 56 ? -23.562 -5.883 5.406 1 93.69 56 ASN B O 1
ATOM 2493 N N . GLU B 1 57 ? -22.562 -3.939 4.762 1 94.56 57 GLU B N 1
ATOM 2494 C CA . GLU B 1 57 ? -21.625 -4.641 3.891 1 94.56 57 GLU B CA 1
ATOM 2495 C C . GLU B 1 57 ? -20.672 -5.52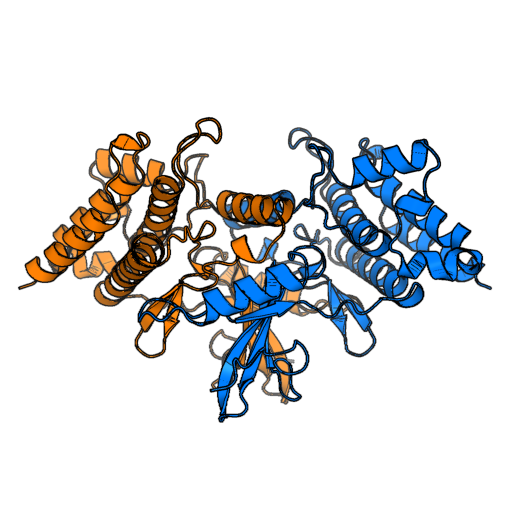3 4.695 1 94.56 57 GLU B C 1
ATOM 2497 O O . GLU B 1 57 ? -20.359 -6.641 4.285 1 94.56 57 GLU B O 1
ATOM 2502 N N . VAL B 1 58 ? -20.234 -5.016 5.816 1 90.12 58 VAL B N 1
ATOM 2503 C CA . VAL B 1 58 ? -19.312 -5.766 6.66 1 90.12 58 VAL B CA 1
ATOM 2504 C C . VAL B 1 58 ? -19.969 -7.066 7.113 1 90.12 58 VAL B C 1
ATOM 2506 O O . VAL B 1 58 ? -19.328 -8.117 7.16 1 90.12 58 VAL B O 1
ATOM 2509 N N . ASP B 1 59 ? -21.219 -6.977 7.422 1 89.25 59 ASP B N 1
ATOM 2510 C CA . ASP B 1 59 ? -21.953 -8.148 7.887 1 89.25 59 ASP B CA 1
ATOM 2511 C C . ASP B 1 59 ? -22.047 -9.203 6.789 1 89.25 59 ASP B C 1
ATOM 2513 O O . ASP B 1 59 ? -21.859 -10.398 7.051 1 89.25 59 ASP B O 1
ATOM 2517 N N . VAL B 1 60 ? -22.312 -8.797 5.645 1 93.38 60 VAL B N 1
ATOM 2518 C CA . VAL B 1 60 ? -22.438 -9.703 4.512 1 93.38 60 VAL B CA 1
ATOM 2519 C C . VAL B 1 60 ? -21.094 -10.328 4.18 1 93.38 60 VAL B C 1
ATOM 2521 O O . VAL B 1 60 ? -20.984 -11.547 4.031 1 93.38 60 VAL B O 1
ATOM 2524 N N . LEU B 1 61 ? -20.062 -9.578 4.121 1 94 61 LEU B N 1
ATOM 2525 C CA . LEU B 1 61 ? -18.734 -10.039 3.764 1 94 61 LEU B CA 1
ATOM 2526 C C . LEU B 1 61 ? -18.172 -10.977 4.828 1 94 61 LEU B C 1
ATOM 2528 O O . LEU B 1 61 ? -17.5 -11.953 4.508 1 94 61 LEU B O 1
ATOM 2532 N N . GLY B 1 62 ? -18.484 -10.633 6.047 1 88.62 62 GLY B N 1
ATOM 2533 C CA . GLY B 1 62 ? -17.969 -11.398 7.168 1 88.62 62 GLY B CA 1
ATOM 2534 C C . GLY B 1 62 ? -18.516 -12.812 7.234 1 88.62 62 GLY B C 1
ATOM 2535 O O . GLY B 1 62 ? -17.938 -13.68 7.883 1 88.62 62 GLY B O 1
ATOM 2536 N N . LYS B 1 63 ? -19.531 -13.141 6.516 1 91.06 63 LYS B N 1
ATOM 2537 C CA . LYS B 1 63 ? -20.203 -14.438 6.559 1 91.06 63 LYS B CA 1
ATOM 2538 C C . LYS B 1 63 ? -19.672 -15.367 5.469 1 91.06 63 LYS B C 1
ATOM 2540 O O . LYS B 1 63 ? -19.922 -16.562 5.5 1 91.06 63 LYS B O 1
ATOM 2545 N N . ILE B 1 64 ? -19.016 -14.852 4.562 1 94.69 64 ILE B N 1
ATOM 2546 C CA . ILE B 1 64 ? -18.5 -15.656 3.463 1 94.69 64 ILE B CA 1
ATOM 2547 C C . ILE B 1 64 ? -17.406 -16.609 3.984 1 94.69 64 ILE B C 1
ATOM 2549 O O . ILE B 1 64 ? -16.516 -16.188 4.715 1 94.69 64 ILE B O 1
ATOM 2553 N N . ARG B 1 65 ? -17.609 -17.922 3.67 1 93.94 65 ARG B N 1
ATOM 2554 C CA . ARG B 1 65 ? -16.656 -18.938 4.066 1 93.94 65 ARG B CA 1
ATOM 2555 C C . ARG B 1 65 ? -16.219 -19.781 2.873 1 93.94 65 ARG B C 1
ATOM 2557 O O . ARG B 1 65 ? -17.078 -20.266 2.115 1 93.94 65 ARG B O 1
ATOM 2564 N N . HIS B 1 66 ? -14.992 -19.906 2.723 1 95.31 66 HIS B N 1
ATOM 2565 C CA . HIS B 1 66 ? -14.367 -20.734 1.699 1 95.31 66 HIS B CA 1
ATOM 2566 C C . HIS B 1 66 ? -12.914 -21.031 2.047 1 95.31 66 HIS B C 1
ATOM 2568 O O . HIS B 1 66 ? -12.203 -20.172 2.568 1 95.31 66 HIS B O 1
ATOM 2574 N N . PRO B 1 67 ? -12.398 -22.188 1.754 1 94.38 67 PRO B N 1
ATOM 2575 C CA . PRO B 1 67 ? -11.039 -22.578 2.137 1 94.38 67 PRO B CA 1
ATOM 2576 C C . PRO B 1 67 ? -9.969 -21.656 1.54 1 94.38 67 PRO B C 1
ATOM 2578 O O . PRO B 1 67 ? -8.875 -21.547 2.088 1 94.38 67 PRO B O 1
ATOM 2581 N N . SER B 1 68 ? -10.242 -20.984 0.457 1 95.62 68 SER B N 1
ATOM 2582 C CA . SER B 1 68 ? -9.242 -20.156 -0.217 1 95.62 68 SER B CA 1
ATOM 2583 C C . SER B 1 68 ? -9.492 -18.672 0.033 1 95.62 68 SER B C 1
ATOM 2585 O O . SER B 1 68 ? -8.969 -17.812 -0.689 1 95.62 68 SER B O 1
ATOM 2587 N N . LEU B 1 69 ? -10.344 -18.391 1.004 1 94.88 69 LEU B N 1
ATOM 2588 C CA . LEU B 1 69 ? -10.648 -17 1.327 1 94.88 69 LEU B CA 1
ATOM 2589 C C . LEU B 1 69 ? -10.398 -16.719 2.805 1 94.88 69 LEU B C 1
ATOM 2591 O O . LEU B 1 69 ? -10.695 -17.562 3.658 1 94.88 69 LEU B O 1
ATOM 2595 N N . LEU B 1 70 ? -9.797 -15.586 3.057 1 89.62 70 LEU B N 1
ATOM 2596 C CA . LEU B 1 70 ? -9.719 -15.062 4.414 1 89.62 70 LEU B CA 1
ATOM 2597 C C . LEU B 1 70 ? -10.828 -14.039 4.668 1 89.62 70 LEU B C 1
ATOM 2599 O O . LEU B 1 70 ? -10.836 -12.961 4.066 1 89.62 70 LEU B O 1
ATOM 2603 N N . ALA B 1 71 ? -11.672 -14.383 5.547 1 87.56 71 ALA B N 1
ATOM 2604 C CA . ALA B 1 71 ? -12.836 -13.539 5.793 1 87.56 71 ALA B CA 1
ATOM 2605 C C . ALA B 1 71 ? -12.406 -12.117 6.148 1 87.56 71 ALA B C 1
ATOM 2607 O O . ALA B 1 71 ? -11.5 -11.914 6.957 1 87.56 71 ALA B O 1
ATOM 2608 N N . LEU B 1 72 ? -13.055 -11.133 5.512 1 87.69 72 LEU B N 1
ATOM 2609 C CA . LEU B 1 72 ? -12.789 -9.727 5.789 1 87.69 72 LEU B CA 1
ATOM 2610 C C . LEU B 1 72 ? -13.648 -9.227 6.953 1 87.69 72 LEU B C 1
ATOM 2612 O O . LEU B 1 72 ? -14.875 -9.219 6.863 1 87.69 72 LEU B O 1
ATOM 2616 N N . ARG B 1 73 ? -13 -8.969 7.988 1 84.81 73 ARG B N 1
ATOM 2617 C CA . ARG B 1 73 ? -13.594 -8.25 9.109 1 84.81 73 ARG B CA 1
ATOM 2618 C C . ARG B 1 73 ? -13.047 -6.832 9.211 1 84.81 73 ARG B C 1
ATOM 2620 O O . ARG B 1 73 ? -11.828 -6.629 9.148 1 84.81 73 ARG B O 1
ATOM 2627 N N . ALA B 1 74 ? -13.977 -5.887 9.211 1 87.12 74 ALA B N 1
ATOM 2628 C CA . ALA B 1 74 ? -13.523 -4.5 9.125 1 87.12 74 ALA B CA 1
ATOM 2629 C C . ALA B 1 74 ? -14.312 -3.604 10.078 1 87.12 74 ALA B C 1
ATOM 2631 O O . ALA B 1 74 ? -15.422 -3.947 10.492 1 87.12 74 ALA B O 1
ATOM 2632 N N . SER B 1 75 ? -13.656 -2.578 10.492 1 82.69 75 SER B N 1
ATOM 2633 C CA . SER B 1 75 ? -14.289 -1.51 11.266 1 82.69 75 SER B CA 1
ATOM 2634 C C . SER B 1 75 ? -13.914 -0.137 10.711 1 82.69 75 SER B C 1
ATOM 2636 O O . SER B 1 75 ? -12.961 -0.012 9.938 1 82.69 75 SER B O 1
ATOM 2638 N N . ARG B 1 76 ? -14.766 0.761 11.047 1 78.94 76 ARG B N 1
ATOM 2639 C CA . ARG B 1 76 ? -14.469 2.143 10.688 1 78.94 76 ARG B CA 1
ATOM 2640 C C . ARG B 1 76 ? -13.633 2.82 11.766 1 78.94 76 ARG B C 1
ATOM 2642 O O . ARG B 1 76 ? -13.805 2.539 12.961 1 78.94 76 ARG B O 1
ATOM 2649 N N . GLY B 1 77 ? -12.602 3.504 11.359 1 65.62 77 GLY B N 1
ATOM 2650 C CA . GLY B 1 77 ? -11.852 4.273 12.336 1 65.62 77 GLY B CA 1
ATOM 2651 C C . GLY B 1 77 ? -12.703 5.285 13.086 1 65.62 77 GLY B C 1
ATOM 2652 O O . GLY B 1 77 ? -13.75 5.699 12.594 1 65.62 77 GLY B O 1
ATOM 2653 N N . PRO B 1 78 ? -12.273 5.348 14.445 1 56.41 78 PRO B N 1
ATOM 2654 C CA . PRO B 1 78 ? -13.016 6.395 15.156 1 56.41 78 PRO B CA 1
ATOM 2655 C C . PRO B 1 78 ? -12.938 7.75 14.461 1 56.41 78 PRO B C 1
ATOM 2657 O O . PRO B 1 78 ? -11.898 8.086 13.875 1 56.41 78 PRO B O 1
ATOM 2660 N N . ASP B 1 79 ? -14.062 8.312 14.359 1 58.5 79 ASP B N 1
ATOM 2661 C CA . ASP B 1 79 ? -14.078 9.711 13.945 1 58.5 79 ASP B CA 1
ATOM 2662 C C . ASP B 1 79 ? -13.57 10.617 15.062 1 58.5 79 ASP B C 1
ATOM 2664 O O . ASP B 1 79 ? -14.289 11.5 15.523 1 58.5 79 ASP B O 1
ATOM 2668 N N . THR B 1 80 ? -12.375 10.109 15.609 1 62.31 80 THR B N 1
ATOM 2669 C CA . THR B 1 80 ? -11.906 10.969 16.688 1 62.31 80 THR B CA 1
ATOM 2670 C C . THR B 1 80 ? -11.359 12.281 16.141 1 62.31 80 THR B C 1
ATOM 2672 O O . THR B 1 80 ? -10.461 12.281 15.297 1 62.31 80 THR B O 1
ATOM 2675 N N . PRO B 1 81 ? -11.992 13.305 16.641 1 70.94 81 PRO B N 1
ATOM 2676 C CA . PRO B 1 81 ? -11.508 14.617 16.188 1 70.94 81 PRO B CA 1
ATOM 2677 C C . PRO B 1 81 ? -10.07 14.898 16.609 1 70.94 81 PRO B C 1
ATOM 2679 O O . PRO B 1 81 ? -9.656 14.5 17.703 1 70.94 81 PRO B O 1
ATOM 2682 N N . ILE B 1 82 ? -9.234 15.305 15.758 1 80.75 82 ILE B N 1
ATOM 2683 C CA . ILE B 1 82 ? -7.891 15.789 16.047 1 80.75 82 ILE B CA 1
ATOM 2684 C C . ILE B 1 82 ? -7.906 17.312 16.156 1 80.75 82 ILE B C 1
ATOM 2686 O O . ILE B 1 82 ? -8.414 18 15.273 1 80.75 82 ILE B O 1
ATOM 2690 N N . ASP B 1 83 ? -7.441 17.781 17.344 1 86.25 83 ASP B N 1
ATOM 2691 C CA . ASP B 1 83 ? -7.492 19.234 17.547 1 86.25 83 ASP B CA 1
ATOM 2692 C C . ASP B 1 83 ? -6.402 19.938 16.766 1 86.25 83 ASP B C 1
ATOM 2694 O O . ASP B 1 83 ? -5.551 19.297 16.141 1 86.25 83 ASP B O 1
ATOM 2698 N N . TRP B 1 84 ? -6.477 21.25 16.797 1 89.94 84 TRP B N 1
ATOM 2699 C CA . TRP B 1 84 ? -5.574 22.109 16.031 1 89.94 84 TRP B CA 1
ATOM 2700 C C . TRP B 1 84 ? -4.125 21.875 16.438 1 89.94 84 TRP B C 1
ATOM 2702 O O . TRP B 1 84 ? -3.252 21.688 15.594 1 89.94 84 TRP B O 1
ATOM 2712 N N . GLN B 1 85 ? -3.895 21.797 17.719 1 88.38 85 GLN B N 1
ATOM 2713 C CA . GLN B 1 85 ? -2.535 21.672 18.234 1 88.38 85 GLN B CA 1
ATOM 2714 C C . GLN B 1 85 ? -1.887 20.375 17.766 1 88.38 85 GLN B C 1
ATOM 2716 O O . GLN B 1 85 ? -0.73 20.375 17.328 1 88.38 85 GLN B O 1
ATOM 2721 N N . THR B 1 86 ? -2.621 19.328 17.781 1 87.31 86 THR B N 1
ATOM 2722 C CA . THR B 1 86 ? -2.117 18.031 17.359 1 87.31 86 THR B CA 1
ATOM 2723 C C . THR B 1 86 ? -1.838 18.031 15.859 1 87.31 86 THR B C 1
ATOM 2725 O O . THR B 1 86 ? -0.823 17.5 15.406 1 87.31 86 THR B O 1
ATOM 2728 N N . ARG B 1 87 ? -2.725 18.609 15.102 1 89.38 87 ARG B N 1
ATOM 2729 C CA . ARG B 1 87 ? -2.541 18.703 13.656 1 89.38 87 ARG B CA 1
ATOM 2730 C C . ARG B 1 87 ? -1.275 19.484 13.312 1 89.38 87 ARG B C 1
ATOM 2732 O O . ARG B 1 87 ? -0.488 19.047 12.469 1 89.38 87 ARG B O 1
ATOM 2739 N N . MET B 1 88 ? -1.069 20.516 14.062 1 91.19 88 MET B N 1
ATOM 2740 C CA . MET B 1 88 ? 0.091 21.359 13.797 1 91.19 88 MET B CA 1
ATOM 2741 C C . MET B 1 88 ? 1.378 20.672 14.242 1 91.19 88 MET B C 1
ATOM 2743 O O . MET B 1 88 ? 2.408 20.781 13.57 1 91.19 88 MET B O 1
ATOM 2747 N N . GLN B 1 89 ? 1.282 20 15.312 1 90.75 89 GLN B N 1
ATOM 2748 C CA . GLN B 1 89 ? 2.441 19.25 15.766 1 90.75 89 GLN B CA 1
ATOM 2749 C C . GLN B 1 89 ? 2.859 18.203 14.734 1 90.75 89 GLN B C 1
ATOM 2751 O O . GLN B 1 89 ? 4.055 18 14.5 1 90.75 89 GLN B O 1
ATOM 2756 N N . ARG B 1 90 ? 1.933 17.594 14.109 1 91.38 90 ARG B N 1
ATOM 2757 C CA . ARG B 1 90 ? 2.205 16.594 13.07 1 91.38 90 ARG B CA 1
ATOM 2758 C C . ARG B 1 90 ? 2.83 17.25 11.844 1 91.38 90 ARG B C 1
ATOM 2760 O O . ARG B 1 90 ? 3.828 16.75 11.312 1 91.38 90 ARG B O 1
ATOM 2767 N N . ALA B 1 91 ? 2.232 18.359 11.453 1 93.31 91 ALA B N 1
ATOM 2768 C CA . ALA B 1 91 ? 2.744 19.062 10.281 1 93.31 91 ALA B CA 1
ATOM 2769 C C . ALA B 1 91 ? 4.172 19.562 10.516 1 93.31 91 ALA B C 1
ATOM 2771 O O . ALA B 1 91 ? 5.039 19.391 9.648 1 93.31 91 ALA B O 1
ATOM 2772 N N . GLN B 1 92 ? 4.406 20.094 11.672 1 93.88 92 GLN B N 1
ATOM 2773 C CA . GLN B 1 92 ? 5.727 20.625 12.008 1 93.88 92 GLN B CA 1
ATOM 2774 C C . GLN B 1 92 ? 6.746 19.484 12.141 1 93.88 92 GLN B C 1
ATOM 2776 O O . GLN B 1 92 ? 7.871 19.609 11.648 1 93.88 92 GLN B O 1
ATOM 2781 N N . GLY B 1 93 ? 6.324 18.484 12.844 1 94.44 93 GLY B N 1
ATOM 2782 C CA . GLY B 1 93 ? 7.203 17.328 12.969 1 94.44 93 GLY B CA 1
ATOM 2783 C C . GLY B 1 93 ? 7.594 16.734 11.633 1 94.44 93 GLY B C 1
ATOM 2784 O O . GLY B 1 93 ? 8.766 16.422 11.406 1 94.44 93 GLY B O 1
ATOM 2785 N N . MET B 1 94 ? 6.637 16.562 10.766 1 94.38 94 MET B N 1
ATOM 2786 C CA . MET B 1 94 ? 6.887 16.062 9.414 1 94.38 94 MET B CA 1
ATOM 2787 C C . MET B 1 94 ? 7.883 16.953 8.68 1 94.38 94 MET B C 1
ATOM 2789 O O . MET B 1 94 ? 8.844 16.453 8.078 1 94.38 94 MET B O 1
ATOM 2793 N N . THR B 1 95 ? 7.68 18.25 8.766 1 94.56 95 THR B N 1
ATOM 2794 C CA . THR B 1 95 ? 8.547 19.203 8.078 1 94.56 95 THR B CA 1
ATOM 2795 C C . THR B 1 95 ? 9.961 19.156 8.648 1 94.56 95 THR B C 1
ATOM 2797 O O . THR B 1 95 ? 10.938 19.188 7.898 1 94.56 95 THR B O 1
ATOM 2800 N N . ARG B 1 96 ? 10.086 19.078 9.945 1 95.44 96 ARG B N 1
ATOM 2801 C CA . ARG B 1 96 ? 11.398 18.984 10.578 1 95.44 96 ARG B CA 1
ATOM 2802 C C . ARG B 1 96 ? 12.141 17.734 10.125 1 95.44 96 ARG B C 1
ATOM 2804 O O . ARG B 1 96 ? 13.336 17.781 9.844 1 95.44 96 ARG B O 1
ATOM 2811 N N . GLY B 1 97 ? 11.383 16.641 10.125 1 96.06 97 GLY B N 1
ATOM 2812 C CA . GLY B 1 97 ? 11.984 15.406 9.656 1 96.06 97 GLY B CA 1
ATOM 2813 C C . GLY B 1 97 ? 12.477 15.477 8.227 1 96.06 97 GLY B C 1
ATOM 2814 O O . GLY B 1 97 ? 13.586 15.055 7.918 1 96.06 97 GLY B O 1
ATOM 2815 N N . LEU B 1 98 ? 11.672 16.047 7.379 1 94.75 98 LEU B N 1
ATOM 2816 C CA . LEU B 1 98 ? 12.031 16.172 5.973 1 94.75 98 LEU B CA 1
ATOM 2817 C C . LEU B 1 98 ? 13.242 17.094 5.805 1 94.75 98 LEU B C 1
ATOM 2819 O O . LEU B 1 98 ? 14.133 16.812 4.992 1 94.75 98 LEU B O 1
ATOM 2823 N N . PHE B 1 99 ? 13.227 18.188 6.562 1 94.12 99 PHE B N 1
ATOM 2824 C CA . PHE B 1 99 ? 14.352 19.125 6.527 1 94.12 99 PHE B CA 1
ATOM 2825 C C . PHE B 1 99 ? 15.641 18.422 6.926 1 94.12 99 PHE B C 1
ATOM 2827 O O . PHE B 1 99 ? 16.656 18.547 6.25 1 94.12 99 PHE B O 1
ATOM 2834 N N . TYR B 1 100 ? 15.594 17.656 7.98 1 96.06 100 TYR B N 1
ATOM 2835 C CA . TYR B 1 100 ? 16.781 16.938 8.453 1 96.06 100 TYR B CA 1
ATOM 2836 C C . TYR B 1 100 ? 17.266 15.938 7.414 1 96.06 100 TYR B C 1
ATOM 2838 O O . TYR B 1 100 ? 18.453 15.867 7.121 1 96.06 100 TYR B O 1
ATOM 2846 N N . LEU B 1 101 ? 16.344 15.117 6.832 1 94.75 101 LEU B N 1
ATOM 2847 C CA . LEU B 1 101 ? 16.688 14.133 5.812 1 94.75 101 LEU B CA 1
ATOM 2848 C C . LEU B 1 101 ? 17.391 14.797 4.633 1 94.75 101 LEU B C 1
ATOM 2850 O O . LEU B 1 101 ? 18.422 14.312 4.16 1 94.75 101 LEU B O 1
ATOM 2854 N N . HIS B 1 102 ? 16.891 15.867 4.223 1 92 102 HIS B N 1
ATOM 2855 C CA . HIS B 1 102 ? 17.438 16.547 3.053 1 92 102 HIS B CA 1
ATOM 2856 C C . HIS B 1 102 ? 18.766 17.234 3.375 1 92 102 HIS B C 1
ATOM 2858 O O . HIS B 1 102 ? 19.766 17.016 2.686 1 92 102 HIS B O 1
ATOM 2864 N N . ASP B 1 103 ? 18.766 17.984 4.391 1 92.69 103 ASP B N 1
ATOM 2865 C CA . ASP B 1 103 ? 19.875 18.891 4.656 1 92.69 103 ASP B CA 1
ATOM 2866 C C . ASP B 1 103 ? 21.031 18.141 5.324 1 92.69 103 ASP B C 1
ATOM 2868 O O . ASP B 1 103 ? 22.203 18.438 5.055 1 92.69 103 ASP B O 1
ATOM 2872 N N . ASN B 1 104 ? 20.75 17.203 6.168 1 95.06 104 ASN B N 1
ATOM 2873 C CA . ASN B 1 104 ? 21.797 16.531 6.945 1 95.06 104 ASN B CA 1
ATOM 2874 C C . ASN B 1 104 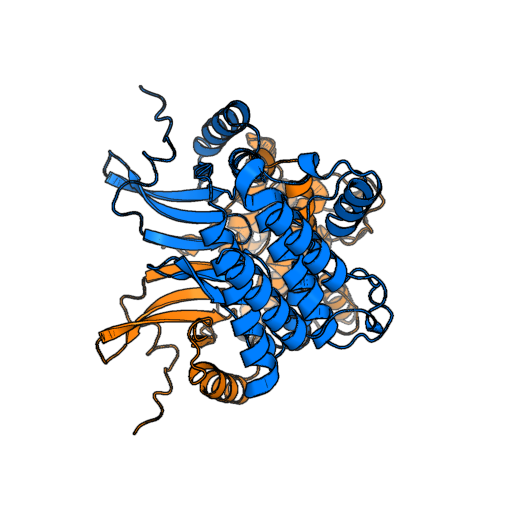? 22.188 15.195 6.328 1 95.06 104 ASN B C 1
ATOM 2876 O O . ASN B 1 104 ? 23.328 14.773 6.43 1 95.06 104 ASN B O 1
ATOM 2880 N N . GLU B 1 105 ? 21.25 14.523 5.676 1 95.12 105 GLU B N 1
ATOM 2881 C CA . GLU B 1 105 ? 21.516 13.156 5.223 1 95.12 105 GLU B CA 1
ATOM 2882 C C . GLU B 1 105 ? 21.484 13.07 3.701 1 95.12 105 GLU B C 1
ATOM 2884 O O . GLU B 1 105 ? 21.828 12.031 3.131 1 95.12 105 GLU B O 1
ATOM 2889 N N . ASN B 1 106 ? 21.078 14.141 3.02 1 93.56 106 ASN B N 1
ATOM 2890 C CA . ASN B 1 106 ? 20.953 14.172 1.567 1 93.56 106 ASN B CA 1
ATOM 2891 C C . ASN B 1 106 ? 20.031 13.062 1.065 1 93.56 106 ASN B C 1
ATOM 2893 O O . ASN B 1 106 ? 20.359 12.352 0.117 1 93.56 106 ASN B O 1
ATOM 2897 N N . ILE B 1 107 ? 18.906 12.906 1.748 1 94.12 107 ILE B N 1
ATOM 2898 C CA . ILE B 1 107 ? 17.906 11.898 1.396 1 94.12 107 ILE B CA 1
ATOM 2899 C C . ILE B 1 107 ? 16.578 12.586 1.051 1 94.12 107 ILE B C 1
ATOM 2901 O O . ILE B 1 107 ? 16.094 13.422 1.813 1 94.12 107 ILE B O 1
ATOM 2905 N N . ILE B 1 108 ? 16.109 12.289 -0.113 1 91.81 108 ILE B N 1
ATOM 2906 C CA . ILE B 1 108 ? 14.742 12.609 -0.492 1 91.81 108 ILE B CA 1
ATOM 2907 C C . ILE B 1 108 ? 13.836 11.422 -0.193 1 91.81 108 ILE B C 1
ATOM 2909 O O . ILE B 1 108 ? 14.125 10.297 -0.589 1 91.81 108 ILE B O 1
ATOM 2913 N N . HIS B 1 109 ? 12.781 11.609 0.571 1 92.62 109 HIS B N 1
ATOM 2914 C CA . HIS B 1 109 ? 11.938 10.492 0.975 1 92.62 109 HIS B CA 1
ATOM 2915 C C . HIS B 1 109 ? 11.391 9.742 -0.238 1 92.62 109 HIS B C 1
ATOM 2917 O O . HIS B 1 109 ? 11.516 8.523 -0.329 1 92.62 109 HIS B O 1
ATOM 2923 N N . GLY B 1 110 ? 10.75 10.516 -1.185 1 87.75 110 GLY B N 1
ATOM 2924 C CA . GLY B 1 110 ? 10.281 9.961 -2.443 1 87.75 110 GLY B CA 1
ATOM 2925 C C . GLY B 1 110 ? 8.969 9.219 -2.314 1 87.75 110 GLY B C 1
ATOM 2926 O O . GLY B 1 110 ? 8.344 8.859 -3.32 1 87.75 110 GLY B O 1
ATOM 2927 N N . ASN B 1 111 ? 8.547 8.883 -1.148 1 89.25 111 ASN B N 1
ATOM 2928 C CA . ASN B 1 111 ? 7.301 8.172 -0.862 1 89.25 111 ASN B CA 1
ATOM 2929 C C . ASN B 1 111 ? 6.625 8.719 0.394 1 89.25 111 ASN B C 1
ATOM 2931 O O . ASN B 1 111 ? 6.25 7.945 1.281 1 89.25 111 ASN B O 1
ATOM 2935 N N . LEU B 1 112 ? 6.547 9.984 0.415 1 91.56 112 LEU B N 1
ATOM 2936 C CA . LEU B 1 112 ? 5.887 10.57 1.573 1 91.56 112 LEU B CA 1
ATOM 2937 C C . LEU B 1 112 ? 4.371 10.57 1.392 1 91.56 112 LEU B C 1
ATOM 2939 O O . LEU B 1 112 ? 3.83 11.406 0.662 1 91.56 112 LEU B O 1
ATOM 2943 N N . VAL B 1 113 ? 3.738 9.648 1.97 1 88.56 113 VAL B N 1
ATOM 2944 C CA . VAL B 1 113 ? 2.287 9.539 2.072 1 88.56 113 VAL B CA 1
ATOM 2945 C C . VAL B 1 113 ? 1.87 9.562 3.541 1 88.56 113 VAL B C 1
ATOM 2947 O O . VAL B 1 113 ? 2.705 9.398 4.434 1 88.56 113 VAL B O 1
ATOM 2950 N N . SER B 1 114 ? 0.61 9.898 3.818 1 86.38 114 SER B N 1
ATOM 2951 C CA . SER B 1 114 ? 0.153 10.086 5.191 1 86.38 114 SER B CA 1
ATOM 2952 C C . SER B 1 114 ? 0.389 8.828 6.027 1 86.38 114 SER B C 1
ATOM 2954 O O . SER B 1 114 ? 0.651 8.922 7.23 1 86.38 114 SER B O 1
ATOM 2956 N N . SER B 1 115 ? 0.354 7.602 5.34 1 81.75 115 SER B N 1
ATOM 2957 C CA . SER B 1 115 ? 0.518 6.348 6.07 1 81.75 115 SER B CA 1
ATOM 2958 C C . SER B 1 115 ? 1.958 6.16 6.535 1 81.75 115 SER B C 1
ATOM 2960 O O . SER B 1 115 ? 2.238 5.309 7.383 1 81.75 115 SER B O 1
ATOM 2962 N N . ASN B 1 116 ? 2.877 6.984 6.055 1 86.88 116 ASN B N 1
ATOM 2963 C CA . ASN B 1 116 ? 4.277 6.902 6.453 1 86.88 116 ASN B CA 1
ATOM 2964 C C . ASN B 1 116 ? 4.633 7.969 7.484 1 86.88 116 ASN B C 1
ATOM 2966 O O . ASN B 1 116 ? 5.797 8.109 7.863 1 86.88 116 ASN B O 1
ATOM 2970 N N . VAL B 1 117 ? 3.633 8.703 7.855 1 89.31 117 VAL B N 1
ATOM 2971 C CA . VAL B 1 117 ? 3.777 9.633 8.969 1 89.31 117 VAL B CA 1
ATOM 2972 C C . VAL B 1 117 ? 3.07 9.078 10.203 1 89.31 117 VAL B C 1
ATOM 2974 O O . VAL B 1 117 ? 1.874 9.305 10.398 1 89.31 117 VAL B O 1
ATOM 2977 N N . LEU B 1 118 ? 3.857 8.445 11.016 1 83.75 118 LEU B N 1
ATOM 2978 C CA . LEU B 1 118 ? 3.336 7.777 12.203 1 83.75 118 LEU B CA 1
ATOM 2979 C C . LEU B 1 118 ? 3.375 8.711 13.406 1 83.75 118 LEU B C 1
ATOM 2981 O O . LEU B 1 118 ? 3.914 9.82 13.328 1 83.75 118 LEU B O 1
ATOM 2985 N N . LEU B 1 119 ? 2.631 8.266 14.414 1 80.75 119 LEU B N 1
ATOM 2986 C CA . LEU B 1 119 ? 2.645 9.008 15.672 1 80.75 119 LEU B CA 1
ATOM 2987 C C . LEU B 1 119 ? 3.227 8.156 16.797 1 80.75 119 LEU B C 1
ATOM 2989 O O . LEU B 1 119 ? 2.941 6.957 16.875 1 80.75 119 LEU B O 1
ATOM 2993 N N . ASP B 1 120 ? 4.082 8.789 17.594 1 79.06 120 ASP B N 1
ATOM 2994 C CA . ASP B 1 120 ? 4.539 8.07 18.781 1 79.06 120 ASP B CA 1
ATOM 2995 C C . ASP B 1 120 ? 3.568 8.258 19.953 1 79.06 120 ASP B C 1
ATOM 2997 O O . ASP B 1 120 ? 2.473 8.797 19.766 1 79.06 120 ASP B O 1
ATOM 3001 N N . GLU B 1 121 ? 3.934 7.789 21.125 1 75.75 121 GLU B N 1
ATOM 3002 C CA . GLU B 1 121 ? 3.064 7.793 22.297 1 75.75 121 GLU B CA 1
ATOM 3003 C C . GLU B 1 121 ? 2.754 9.219 22.75 1 75.75 121 GLU B C 1
ATOM 3005 O O . GLU B 1 121 ? 1.741 9.453 23.422 1 75.75 121 GLU B O 1
ATOM 3010 N N . HIS B 1 122 ? 3.582 10.133 22.375 1 79.25 122 HIS B N 1
ATOM 3011 C CA . HIS B 1 122 ? 3.4 11.531 22.75 1 79.25 122 HIS B CA 1
ATOM 3012 C C . HIS B 1 122 ? 2.787 12.328 21.609 1 79.25 122 HIS B C 1
ATOM 3014 O O . HIS B 1 122 ? 2.805 13.562 21.625 1 79.25 122 HIS B O 1
ATOM 3020 N N . LYS B 1 123 ? 2.344 11.648 20.484 1 78.62 123 LYS B N 1
ATOM 3021 C CA . LYS B 1 123 ? 1.662 12.219 19.328 1 78.62 123 LYS B CA 1
ATOM 3022 C C . LYS B 1 123 ? 2.625 13.039 18.469 1 78.62 123 LYS B C 1
ATOM 3024 O O . LYS B 1 123 ? 2.203 13.945 17.734 1 78.62 123 LYS B O 1
ATOM 3029 N N . ASN B 1 124 ? 3.895 12.727 18.703 1 84.62 124 ASN B N 1
ATOM 3030 C CA . ASN B 1 124 ? 4.867 13.328 17.797 1 84.62 124 ASN B CA 1
ATOM 3031 C C . ASN B 1 124 ? 4.926 12.586 16.469 1 84.62 124 ASN B C 1
ATOM 3033 O O . ASN B 1 124 ? 4.855 11.359 16.438 1 84.62 124 ASN B O 1
ATOM 3037 N N . ALA B 1 125 ? 5.016 13.344 15.414 1 88.06 125 ALA B N 1
ATOM 3038 C CA . ALA B 1 125 ? 5.121 12.75 14.086 1 88.06 125 ALA B CA 1
ATOM 3039 C C . ALA B 1 125 ? 6.461 12.039 13.906 1 88.06 125 ALA B C 1
ATOM 3041 O O . ALA B 1 125 ? 7.504 12.562 14.312 1 88.06 125 ALA B O 1
ATOM 3042 N N . LYS B 1 126 ? 6.418 10.844 13.438 1 90.25 126 LYS B N 1
ATOM 3043 C CA . LYS B 1 126 ? 7.582 10.047 13.062 1 90.25 126 LYS B CA 1
ATOM 3044 C C . LYS B 1 126 ? 7.496 9.609 11.602 1 90.25 126 LYS B C 1
ATOM 3046 O O . LYS B 1 126 ? 6.633 8.812 11.242 1 90.25 126 LYS B O 1
ATOM 3051 N N . ILE B 1 127 ? 8.391 10.125 10.766 1 93.56 127 ILE B N 1
ATOM 3052 C CA . ILE B 1 127 ? 8.398 9.734 9.359 1 93.56 127 ILE B CA 1
ATOM 3053 C C . ILE B 1 127 ? 9.047 8.359 9.211 1 93.56 127 ILE B C 1
ATOM 3055 O O . ILE B 1 127 ? 10.172 8.141 9.672 1 93.56 127 ILE B O 1
ATOM 3059 N N . ALA B 1 128 ? 8.289 7.477 8.68 1 88.88 128 ALA B N 1
ATOM 3060 C CA . ALA B 1 128 ? 8.766 6.113 8.461 1 88.88 128 ALA B CA 1
ATOM 3061 C C . ALA B 1 128 ? 9.172 5.902 7.004 1 88.88 128 ALA B C 1
ATOM 3063 O O . ALA B 1 128 ? 8.875 6.734 6.141 1 88.88 128 ALA B O 1
ATOM 3064 N N . ASP B 1 129 ? 9.969 4.855 6.695 1 90.12 129 ASP B N 1
ATOM 3065 C CA . ASP B 1 129 ? 10.328 4.328 5.383 1 90.12 129 ASP B CA 1
ATOM 3066 C C . ASP B 1 129 ? 11.172 5.328 4.598 1 90.12 129 ASP B C 1
ATOM 3068 O O . ASP B 1 129 ? 11.172 5.316 3.363 1 90.12 129 ASP B O 1
ATOM 3072 N N . TYR B 1 130 ? 11.711 6.301 5.379 1 94.88 130 TYR B N 1
ATOM 3073 C CA . TYR B 1 130 ? 12.703 7.105 4.68 1 94.88 130 TYR B CA 1
ATOM 3074 C C . TYR B 1 130 ? 13.891 6.254 4.254 1 94.88 130 TYR B C 1
ATOM 3076 O O . TYR B 1 130 ? 14.297 5.336 4.973 1 94.88 130 TYR B O 1
ATOM 3084 N N . GLY B 1 131 ? 14.43 6.531 3.049 1 94.88 131 GLY B N 1
ATOM 3085 C CA . GLY B 1 131 ? 15.594 5.793 2.572 1 94.88 131 GLY B CA 1
ATOM 3086 C C . GLY B 1 131 ? 15.234 4.453 1.959 1 94.88 131 GLY B C 1
ATOM 3087 O O . GLY B 1 131 ? 16.109 3.74 1.462 1 94.88 131 GLY B O 1
ATOM 3088 N N . LEU B 1 132 ? 13.977 4.094 1.893 1 93.56 132 LEU B N 1
ATOM 3089 C CA . LEU B 1 132 ? 13.539 2.83 1.312 1 93.56 132 LEU B CA 1
ATOM 3090 C C . LEU B 1 132 ? 14.023 2.697 -0.128 1 93.56 132 LEU B C 1
ATOM 3092 O O . LEU B 1 132 ? 14.43 1.615 -0.554 1 93.56 132 LEU B O 1
ATOM 3096 N N . SER B 1 133 ? 14.055 3.779 -0.826 1 92.88 133 SER B N 1
ATOM 3097 C CA . SER B 1 133 ? 14.461 3.791 -2.227 1 92.88 133 SER B CA 1
ATOM 3098 C C . SER B 1 133 ? 15.914 3.338 -2.383 1 92.88 133 SER B C 1
ATOM 3100 O O . SER B 1 133 ? 16.281 2.781 -3.416 1 92.88 133 SER B O 1
ATOM 3102 N N . ARG B 1 134 ? 16.719 3.527 -1.389 1 94.94 134 ARG B N 1
ATOM 3103 C CA . ARG B 1 134 ? 18.125 3.148 -1.434 1 94.94 134 ARG B CA 1
ATOM 3104 C C . ARG B 1 134 ? 18.297 1.641 -1.274 1 94.94 134 ARG B C 1
ATOM 3106 O O . ARG B 1 134 ? 19.359 1.097 -1.551 1 94.94 134 ARG B O 1
ATOM 3113 N N . LEU B 1 135 ? 17.281 0.994 -0.803 1 94.25 135 LEU B N 1
ATOM 3114 C CA . LEU B 1 135 ? 17.344 -0.443 -0.561 1 94.25 135 LEU B CA 1
ATOM 3115 C C . LEU B 1 135 ? 16.75 -1.215 -1.736 1 94.25 135 LEU B C 1
ATOM 3117 O O . LEU B 1 135 ? 16.906 -2.436 -1.824 1 94.25 135 LEU B O 1
ATOM 3121 N N . MET B 1 136 ? 16.156 -0.523 -2.67 1 92.5 136 MET B N 1
ATOM 3122 C CA . MET B 1 136 ? 15.344 -1.169 -3.695 1 92.5 136 MET B CA 1
ATOM 3123 C C . MET B 1 136 ? 16 -1.045 -5.066 1 92.5 136 MET B C 1
ATOM 3125 O O . MET B 1 136 ? 16.859 -0.186 -5.273 1 92.5 136 MET B O 1
ATOM 3129 N N . THR B 1 137 ? 15.562 -1.907 -6.016 1 88.94 137 THR B N 1
ATOM 3130 C CA . THR B 1 137 ? 15.953 -1.777 -7.414 1 88.94 137 THR B CA 1
ATOM 3131 C C . THR B 1 137 ? 15.336 -0.525 -8.031 1 88.94 137 THR B C 1
ATOM 3133 O O . THR B 1 137 ? 14.391 0.042 -7.488 1 88.94 137 THR B O 1
ATOM 3136 N N . ALA B 1 138 ? 15.875 -0.105 -9.164 1 88.25 138 ALA B N 1
ATOM 3137 C CA . ALA B 1 138 ? 15.367 1.067 -9.867 1 88.25 138 ALA B CA 1
ATOM 3138 C C . ALA B 1 138 ? 13.906 0.864 -10.273 1 88.25 138 ALA B C 1
ATOM 3140 O O . ALA B 1 138 ? 13.086 1.776 -10.148 1 88.25 138 ALA B O 1
ATOM 3141 N N . ALA B 1 139 ? 13.562 -0.32 -10.734 1 83.81 139 ALA B N 1
ATOM 3142 C CA . ALA B 1 139 ? 12.195 -0.635 -11.148 1 83.81 139 ALA B CA 1
ATOM 3143 C C . ALA B 1 139 ? 11.234 -0.579 -9.961 1 83.81 139 ALA B C 1
ATOM 3145 O O . ALA B 1 139 ? 10.141 -0.023 -10.062 1 83.81 139 ALA B O 1
ATOM 3146 N N . ALA B 1 140 ? 11.648 -1.126 -8.859 1 86.44 140 ALA B N 1
ATOM 3147 C CA . ALA B 1 140 ? 10.836 -1.098 -7.648 1 86.44 140 ALA B CA 1
ATOM 3148 C C . ALA B 1 140 ? 10.602 0.335 -7.176 1 86.44 140 ALA B C 1
ATOM 3150 O O . ALA B 1 140 ? 9.492 0.682 -6.75 1 86.44 140 ALA B O 1
ATOM 3151 N N . ASN B 1 141 ? 11.602 1.154 -7.293 1 89.44 141 ASN B N 1
ATOM 3152 C CA . ASN B 1 141 ? 11.477 2.553 -6.898 1 89.44 141 ASN B CA 1
ATOM 3153 C C . ASN B 1 141 ? 10.477 3.297 -7.777 1 89.44 141 ASN B C 1
ATOM 3155 O O . ASN B 1 141 ? 9.711 4.133 -7.285 1 89.44 141 ASN B O 1
ATOM 3159 N N . THR B 1 142 ? 10.508 3.021 -9 1 87 142 THR B N 1
ATOM 3160 C CA . THR B 1 142 ? 9.547 3.619 -9.922 1 87 142 THR B CA 1
ATOM 3161 C C . THR B 1 142 ? 8.117 3.252 -9.523 1 87 142 THR B C 1
ATOM 3163 O O . THR B 1 142 ? 7.223 4.098 -9.562 1 87 142 THR B O 1
ATOM 3166 N N . ASN B 1 143 ? 7.934 2.043 -9.102 1 85.75 143 ASN B N 1
ATOM 3167 C CA . ASN B 1 143 ? 6.617 1.585 -8.664 1 85.75 143 ASN B CA 1
ATOM 3168 C C . ASN B 1 143 ? 6.176 2.279 -7.383 1 85.75 143 ASN B C 1
ATOM 3170 O O . ASN B 1 143 ? 4.992 2.58 -7.207 1 85.75 143 ASN B O 1
ATOM 3174 N N . VAL B 1 144 ? 7.133 2.451 -6.5 1 88.31 144 VAL B N 1
ATOM 3175 C CA . VAL B 1 144 ? 6.836 3.127 -5.242 1 88.31 144 VAL B CA 1
ATOM 3176 C C . VAL B 1 144 ? 6.293 4.527 -5.52 1 88.31 144 VAL B C 1
ATOM 3178 O O . VAL B 1 144 ? 5.254 4.918 -4.984 1 88.31 144 VAL B O 1
ATOM 3181 N N . ILE B 1 145 ? 6.934 5.223 -6.418 1 87.25 145 ILE B N 1
ATOM 3182 C CA . ILE B 1 145 ? 6.547 6.586 -6.766 1 87.25 145 ILE B CA 1
ATOM 3183 C C . ILE B 1 145 ? 5.191 6.578 -7.465 1 87.25 145 ILE B C 1
ATOM 3185 O O . ILE B 1 145 ? 4.309 7.367 -7.129 1 87.25 145 ILE B O 1
ATOM 3189 N N . ALA B 1 146 ? 5.02 5.68 -8.359 1 86.5 146 ALA B N 1
ATOM 3190 C CA . ALA B 1 146 ? 3.777 5.586 -9.117 1 86.5 146 ALA B CA 1
ATOM 3191 C C . ALA B 1 146 ? 2.598 5.273 -8.203 1 86.5 146 ALA B C 1
ATOM 3193 O O . ALA B 1 146 ? 1.49 5.777 -8.414 1 86.5 146 ALA B O 1
ATOM 3194 N N . THR B 1 147 ? 2.812 4.445 -7.238 1 87.94 147 THR B N 1
ATOM 3195 C CA . THR B 1 147 ? 1.76 4.086 -6.297 1 87.94 147 THR B CA 1
ATOM 3196 C C . THR B 1 147 ? 1.366 5.285 -5.441 1 87.94 147 THR B C 1
ATOM 3198 O O . THR B 1 147 ? 0.179 5.531 -5.219 1 87.94 147 THR B O 1
ATOM 3201 N N . ALA B 1 148 ? 2.348 6.016 -4.984 1 88.31 148 ALA B N 1
ATOM 3202 C CA . ALA B 1 148 ? 2.064 7.23 -4.223 1 88.31 148 ALA B CA 1
ATOM 3203 C C . ALA B 1 148 ? 1.271 8.227 -5.059 1 88.31 148 ALA B C 1
ATOM 3205 O O . ALA B 1 148 ? 0.34 8.867 -4.555 1 88.31 148 ALA B O 1
ATOM 3206 N N . GLU B 1 149 ? 1.602 8.336 -6.285 1 87.12 149 GLU B N 1
ATOM 3207 C CA . GLU B 1 149 ? 0.908 9.242 -7.195 1 87.12 149 GLU B CA 1
ATOM 3208 C C . GLU B 1 149 ? -0.532 8.797 -7.426 1 87.12 149 GLU B C 1
ATOM 3210 O O . GLU B 1 149 ? -1.44 9.625 -7.508 1 87.12 149 GLU B O 1
ATOM 3215 N N . ALA B 1 150 ? -0.704 7.52 -7.52 1 85.31 150 ALA B N 1
ATOM 3216 C CA . ALA B 1 150 ? -2.049 6.977 -7.688 1 85.31 150 ALA B CA 1
ATOM 3217 C C . ALA B 1 150 ? -2.924 7.293 -6.477 1 85.31 150 ALA B C 1
ATOM 3219 O O . ALA B 1 150 ? -4.141 7.445 -6.605 1 85.31 150 ALA B O 1
ATOM 3220 N N . LEU B 1 151 ? -2.287 7.52 -5.379 1 86.25 151 LEU B N 1
ATOM 3221 C CA . LEU B 1 151 ? -3.004 7.871 -4.16 1 86.25 151 LEU B CA 1
ATOM 3222 C C . LEU B 1 151 ? -3.207 9.375 -4.062 1 86.25 151 LEU B C 1
ATOM 3224 O O . LEU B 1 151 ? -3.816 9.867 -3.109 1 86.25 151 LEU B O 1
ATOM 3228 N N . GLY B 1 152 ? -2.633 10.102 -4.98 1 86.81 152 GLY B N 1
ATOM 3229 C CA . GLY B 1 152 ? -2.852 11.539 -5.059 1 86.81 152 GLY B CA 1
ATOM 3230 C C . GLY B 1 152 ? -1.684 12.352 -4.531 1 86.81 152 GLY B C 1
ATOM 3231 O O . GLY B 1 152 ? -1.723 13.578 -4.539 1 86.81 152 GLY B O 1
ATOM 3232 N N . TYR B 1 153 ? -0.656 11.625 -4.062 1 89 153 TYR B N 1
ATOM 3233 C CA . TYR B 1 153 ? 0.519 12.336 -3.572 1 89 153 TYR B CA 1
ATOM 3234 C C . TYR B 1 153 ? 1.481 12.648 -4.711 1 89 153 TYR B C 1
ATOM 3236 O O . TYR B 1 153 ? 2.357 11.844 -5.031 1 89 153 TYR B O 1
ATOM 3244 N N . GLN B 1 154 ? 1.232 13.734 -5.34 1 81.88 154 GLN B N 1
ATOM 3245 C CA . GLN B 1 154 ? 2.012 14.055 -6.531 1 81.88 154 GLN B CA 1
ATOM 3246 C C . GLN B 1 154 ? 2.141 15.562 -6.719 1 81.88 154 GLN B C 1
ATOM 3248 O O . GLN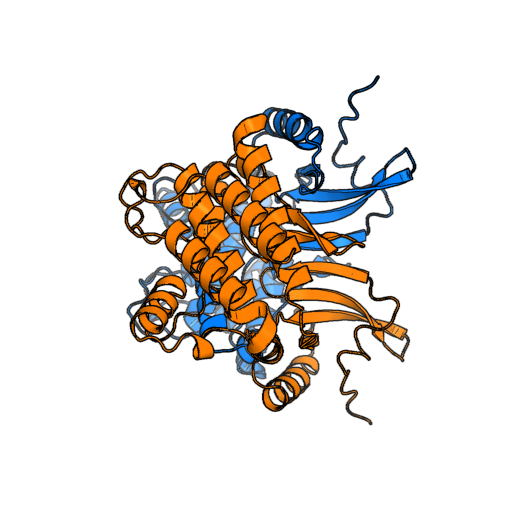 B 1 154 ? 1.249 16.328 -6.328 1 81.88 154 GLN B O 1
ATOM 3253 N N . ALA B 1 155 ? 3.32 15.938 -7.293 1 77.5 155 ALA B N 1
ATOM 3254 C CA . ALA B 1 155 ? 3.471 17.328 -7.727 1 77.5 155 ALA B CA 1
ATOM 3255 C C . ALA B 1 155 ? 2.582 17.625 -8.93 1 77.5 155 ALA B C 1
ATOM 3257 O O . ALA B 1 155 ? 2.318 16.734 -9.75 1 77.5 155 ALA B O 1
ATOM 3258 N N . PRO B 1 156 ? 2.002 18.812 -8.938 1 72.25 156 PRO B N 1
ATOM 3259 C CA . PRO B 1 156 ? 1.04 19.156 -9.984 1 72.25 156 PRO B CA 1
ATOM 3260 C C . PRO B 1 156 ? 1.639 19.062 -11.383 1 72.25 156 PRO B C 1
ATOM 3262 O O . PRO B 1 156 ? 0.902 18.969 -12.367 1 72.25 156 PRO B O 1
ATOM 3265 N N . GLU B 1 157 ? 2.965 19.344 -11.438 1 63.09 157 GLU B N 1
ATOM 3266 C CA . GLU B 1 157 ? 3.525 19.406 -12.781 1 63.09 157 GLU B CA 1
ATOM 3267 C C . GLU B 1 157 ? 3.523 18.047 -13.453 1 63.09 157 GLU B C 1
ATOM 3269 O O . GLU B 1 157 ? 3.691 17.016 -12.789 1 63.09 157 GLU B O 1
ATOM 3274 N N . LEU B 1 158 ? 2.865 17.938 -14.531 1 51.25 158 LEU B N 1
ATOM 3275 C CA . LEU B 1 158 ? 2.979 16.766 -15.383 1 51.25 158 LEU B CA 1
ATOM 3276 C C . LEU B 1 158 ? 4.43 16.312 -15.492 1 51.25 158 LEU B C 1
ATOM 3278 O O . LEU B 1 158 ? 5.348 17.125 -15.391 1 51.25 158 LEU B O 1
ATOM 3282 N N . SER B 1 159 ? 4.691 14.922 -15.234 1 47.19 159 SER B N 1
ATOM 3283 C CA . SER B 1 159 ? 5.867 14.055 -15.281 1 47.19 159 SER B CA 1
ATOM 3284 C C . SER B 1 159 ? 6.934 14.625 -16.203 1 47.19 159 SER B C 1
ATOM 3286 O O . SER B 1 159 ? 8.078 14.172 -16.203 1 47.19 159 SER B O 1
ATOM 3288 N N . LYS B 1 160 ? 6.598 15.609 -17.109 1 49.5 160 LYS B N 1
ATOM 3289 C CA . LYS B 1 160 ? 7.59 15.68 -18.188 1 49.5 160 LYS B CA 1
ATOM 3290 C C . LYS B 1 160 ? 8.82 16.453 -17.75 1 49.5 160 LYS B C 1
ATOM 3292 O O . LYS B 1 160 ? 9.875 16.375 -18.375 1 49.5 160 LYS B O 1
ATOM 3297 N N . LEU B 1 161 ? 8.656 17.391 -17 1 51.16 161 LEU B N 1
ATOM 3298 C CA . LEU B 1 161 ? 9.836 18.203 -16.703 1 51.16 161 LEU B CA 1
ATOM 3299 C C . LEU B 1 161 ? 10.602 17.641 -15.516 1 51.16 161 LEU B C 1
ATOM 3301 O O . LEU B 1 161 ? 10 17.094 -14.586 1 51.16 161 LEU B O 1
ATOM 3305 N N . LYS B 1 162 ? 11.828 17.531 -15.797 1 57.84 162 LYS B N 1
ATOM 3306 C CA . LYS B 1 162 ? 12.758 17.109 -14.758 1 57.84 162 LYS B CA 1
ATOM 3307 C C . LYS B 1 162 ? 12.703 18.047 -13.547 1 57.84 162 LYS B C 1
ATOM 3309 O O . LYS B 1 162 ? 13.016 19.234 -13.664 1 57.84 162 LYS B O 1
ATOM 3314 N N . ILE B 1 163 ? 11.844 17.922 -12.609 1 61.28 163 ILE B N 1
ATOM 3315 C CA . ILE B 1 163 ? 11.742 18.719 -11.383 1 61.28 163 ILE B CA 1
ATOM 3316 C C . ILE B 1 163 ? 12.641 18.109 -10.305 1 61.28 163 ILE B C 1
ATOM 3318 O O . ILE B 1 163 ? 12.812 16.891 -10.242 1 61.28 163 ILE B O 1
ATOM 3322 N N . ALA B 1 164 ? 13.18 19.141 -9.594 1 68.31 164 ALA B N 1
ATOM 3323 C CA . ALA B 1 164 ? 14.031 18.703 -8.492 1 68.31 164 ALA B CA 1
ATOM 3324 C C . ALA B 1 164 ? 13.258 17.828 -7.508 1 68.31 164 ALA B C 1
ATOM 3326 O O . ALA B 1 164 ? 12.094 18.109 -7.207 1 68.31 164 ALA B O 1
ATOM 3327 N N . LYS B 1 165 ? 13.844 16.906 -7.051 1 78.25 165 LYS B N 1
ATOM 3328 C CA . LYS B 1 165 ? 13.273 15.938 -6.117 1 78.25 165 LYS B CA 1
ATOM 3329 C C . LYS B 1 165 ? 12.836 16.625 -4.824 1 78.25 165 LYS B C 1
ATOM 3331 O O . LYS B 1 165 ? 11.828 16.234 -4.227 1 78.25 165 LYS B O 1
ATOM 3336 N N . THR B 1 166 ? 13.586 17.703 -4.566 1 78.56 166 THR B N 1
ATOM 3337 C CA . THR B 1 166 ? 13.25 18.438 -3.348 1 78.56 166 THR B CA 1
ATOM 3338 C C . THR B 1 166 ? 11.906 19.141 -3.496 1 78.56 166 THR B C 1
ATOM 3340 O O . THR B 1 166 ? 11.125 19.219 -2.547 1 78.56 166 THR B O 1
ATOM 3343 N N . GLN B 1 167 ? 11.703 19.625 -4.633 1 80 167 GLN B N 1
ATOM 3344 C CA . GLN B 1 167 ? 10.453 20.344 -4.898 1 80 167 GLN B CA 1
ATOM 3345 C C . GLN B 1 167 ? 9.273 19.375 -4.91 1 80 167 GLN B C 1
ATOM 3347 O O . GLN B 1 167 ? 8.18 19.719 -4.445 1 80 167 GLN B O 1
ATOM 3352 N N . LYS B 1 168 ? 9.453 18.234 -5.383 1 82.56 168 LYS B N 1
ATOM 3353 C CA . LYS B 1 168 ? 8.406 17.219 -5.379 1 82.56 168 LYS B CA 1
ATOM 3354 C C . LYS B 1 168 ? 8.055 16.797 -3.955 1 82.56 168 LYS B C 1
ATOM 3356 O O . LYS B 1 168 ? 6.883 16.578 -3.641 1 82.56 168 LYS B O 1
ATOM 3361 N N . GLN B 1 169 ? 9.055 16.766 -3.178 1 86.06 169 GLN B N 1
ATOM 3362 C CA . GLN B 1 169 ? 8.852 16.375 -1.787 1 86.06 169 GLN B CA 1
ATOM 3363 C C . GLN B 1 169 ? 7.969 17.391 -1.058 1 86.06 169 GLN B C 1
ATOM 3365 O O . GLN B 1 169 ? 7.133 17.016 -0.234 1 86.06 169 GLN B O 1
ATOM 3370 N N . MET B 1 170 ? 8.141 18.625 -1.363 1 86.44 170 MET B N 1
ATOM 3371 C CA . MET B 1 170 ? 7.316 19.641 -0.727 1 86.44 170 MET B CA 1
ATOM 3372 C C . MET B 1 170 ? 5.859 19.531 -1.158 1 86.44 170 MET B C 1
ATOM 3374 O O . MET B 1 170 ? 4.949 19.797 -0.37 1 86.44 170 MET B O 1
ATOM 3378 N N . CYS B 1 171 ? 5.703 19.094 -2.346 1 87.75 171 CYS B N 1
ATOM 3379 C CA . CYS B 1 171 ? 4.344 18.891 -2.836 1 87.75 171 CYS B CA 1
ATOM 3380 C C . CYS B 1 171 ? 3.643 17.781 -2.068 1 87.75 171 CYS B C 1
ATOM 3382 O O . CYS B 1 171 ? 2.461 17.891 -1.739 1 87.75 171 CYS B O 1
ATOM 3384 N N . THR B 1 172 ? 4.348 16.734 -1.826 1 88.94 172 THR B N 1
ATOM 3385 C CA . THR B 1 172 ? 3.732 15.641 -1.089 1 88.94 172 THR B CA 1
ATOM 3386 C C . THR B 1 172 ? 3.502 16.031 0.369 1 88.94 172 THR B C 1
ATOM 3388 O O . THR B 1 172 ? 2.504 15.625 0.974 1 88.94 172 THR B O 1
ATOM 3391 N N . ALA B 1 173 ? 4.402 16.828 0.931 1 90.19 173 ALA B N 1
ATOM 3392 C CA . ALA B 1 173 ? 4.195 17.359 2.275 1 90.19 173 ALA B CA 1
ATOM 3393 C C . ALA B 1 173 ? 2.955 18.25 2.332 1 90.19 173 ALA B C 1
ATOM 3395 O O . ALA B 1 173 ? 2.199 18.203 3.305 1 90.19 173 ALA B O 1
ATOM 3396 N N . LEU B 1 174 ? 2.785 19.047 1.348 1 90.88 174 LEU B N 1
ATOM 3397 C CA . LEU B 1 174 ? 1.587 19.859 1.21 1 90.88 174 LEU B CA 1
ATOM 3398 C C . LEU B 1 174 ? 0.33 19 1.237 1 90.88 174 LEU B C 1
ATOM 3400 O O . LEU B 1 174 ? -0.646 19.344 1.91 1 90.88 174 LEU B O 1
ATOM 3404 N N . GLU B 1 175 ? 0.388 17.922 0.448 1 91.38 175 GLU B N 1
ATOM 3405 C CA . GLU B 1 175 ? -0.767 17.031 0.404 1 91.38 175 GLU B CA 1
ATOM 3406 C C . GLU B 1 175 ? -1.111 16.5 1.794 1 91.38 175 GLU B C 1
ATOM 3408 O O . GLU B 1 175 ? -2.281 16.484 2.184 1 91.38 175 GLU B O 1
ATOM 3413 N N . CYS B 1 176 ? -0.123 16.141 2.51 1 92.25 176 CYS B N 1
ATOM 3414 C CA . CYS B 1 176 ? -0.328 15.656 3.871 1 92.25 176 CYS B CA 1
ATOM 3415 C C . CYS B 1 176 ? -0.912 16.75 4.754 1 92.25 176 CYS B C 1
ATOM 3417 O O . CYS B 1 176 ? -1.82 16.5 5.547 1 92.25 176 CYS B O 1
ATOM 3419 N N . THR B 1 177 ? -0.45 17.953 4.613 1 93 177 THR B N 1
ATOM 3420 C CA . THR B 1 177 ? -0.923 19.078 5.41 1 93 177 THR B CA 1
ATOM 3421 C C . THR B 1 177 ? -2.373 19.422 5.066 1 93 177 THR B C 1
ATOM 3423 O O . THR B 1 177 ? -3.182 19.688 5.957 1 93 177 THR B O 1
ATOM 3426 N N . LEU B 1 178 ? -2.65 19.359 3.787 1 91.69 178 LEU B N 1
ATOM 3427 C CA . LEU B 1 178 ? -4.027 19.625 3.371 1 91.69 178 LEU B CA 1
ATOM 3428 C C . LEU B 1 178 ? -4.973 18.578 3.951 1 91.69 178 LEU B C 1
ATOM 3430 O O . LEU B 1 178 ? -6.094 18.891 4.348 1 91.69 178 LEU B O 1
ATOM 3434 N N . GLU B 1 179 ? -4.512 17.391 3.969 1 89.12 179 GLU B N 1
ATOM 3435 C CA . GLU B 1 179 ? -5.312 16.344 4.582 1 89.12 179 GLU B CA 1
ATOM 3436 C C . GLU B 1 179 ? -5.586 16.641 6.051 1 89.12 179 GLU B C 1
ATOM 3438 O O . GLU B 1 179 ? -6.699 16.422 6.539 1 89.12 179 GLU B O 1
ATOM 3443 N N . LEU B 1 180 ? -4.656 17.156 6.746 1 89.38 180 LEU B N 1
ATOM 3444 C CA . LEU B 1 180 ? -4.797 17.5 8.156 1 89.38 180 LEU B CA 1
ATOM 3445 C C . LEU B 1 180 ? -5.816 18.609 8.344 1 89.38 180 LEU B C 1
ATOM 3447 O O . LEU B 1 180 ? -6.574 18.625 9.312 1 89.38 180 LEU B O 1
ATOM 3451 N N . LEU B 1 181 ? -5.879 19.516 7.406 1 90.69 181 LEU B N 1
ATOM 3452 C CA . LEU B 1 181 ? -6.719 20.703 7.535 1 90.69 181 LEU B CA 1
ATOM 3453 C C . LEU B 1 181 ? -8.141 20.422 7.051 1 90.69 181 LEU B C 1
ATOM 3455 O O . LEU B 1 181 ? -9.102 20.938 7.613 1 90.69 181 LEU B O 1
ATOM 3459 N N . THR B 1 182 ? -8.219 19.547 6.008 1 87.75 182 THR B N 1
ATOM 3460 C CA . THR B 1 182 ? -9.508 19.406 5.324 1 87.75 182 THR B CA 1
ATOM 3461 C C . THR B 1 182 ? -10.156 18.062 5.652 1 87.75 182 THR B C 1
ATOM 3463 O O . THR B 1 182 ? -11.352 17.891 5.449 1 87.75 182 THR B O 1
ATOM 3466 N N . GLY B 1 183 ? -9.312 17.094 6.023 1 82.38 183 GLY B N 1
ATOM 3467 C CA . GLY B 1 183 ? -9.82 15.75 6.25 1 82.38 183 GLY B CA 1
ATOM 3468 C C . GLY B 1 183 ? -10.039 14.969 4.969 1 82.38 183 GLY B C 1
ATOM 3469 O O . GLY B 1 183 ? -10.5 13.828 5.004 1 82.38 183 GLY B O 1
ATOM 3470 N N . LYS B 1 184 ? -9.711 15.609 3.918 1 82.19 184 LYS B N 1
ATOM 3471 C CA . LYS B 1 184 ? -9.898 14.961 2.623 1 82.19 184 LYS B CA 1
ATOM 3472 C C . LYS B 1 184 ? -8.609 14.289 2.15 1 82.19 184 LYS B C 1
ATOM 3474 O O . LYS B 1 184 ? -7.52 14.844 2.32 1 82.19 184 LYS B O 1
ATOM 3479 N N . SER B 1 185 ? -8.82 13.086 1.612 1 80.69 185 SER B N 1
ATOM 3480 C CA . SER B 1 185 ? -7.652 12.375 1.096 1 80.69 185 SER B CA 1
ATOM 3481 C C . SER B 1 185 ? -7.219 12.93 -0.256 1 80.69 185 SER B C 1
ATOM 3483 O O . SER B 1 185 ? -8.062 13.32 -1.069 1 80.69 185 SER B O 1
ATOM 3485 N N . PRO B 1 186 ? -5.902 12.977 -0.555 1 83 186 PRO B N 1
ATOM 3486 C CA . PRO B 1 186 ? -5.406 13.508 -1.827 1 83 186 PRO B CA 1
ATOM 3487 C C . PRO B 1 186 ? -5.961 12.758 -3.035 1 83 186 PRO B C 1
ATOM 3489 O O . PRO B 1 186 ? -6.117 13.336 -4.109 1 83 186 PRO B O 1
ATOM 3492 N N . GLY B 1 187 ? -6.215 11.562 -2.961 1 75.12 187 GLY B N 1
ATOM 3493 C CA . GLY B 1 187 ? -6.637 10.766 -4.098 1 75.12 187 GLY B CA 1
ATOM 3494 C C . GLY B 1 187 ? -8.133 10.852 -4.359 1 75.12 187 GLY B C 1
ATOM 3495 O O . GLY B 1 187 ? -8.656 10.125 -5.211 1 75.12 187 GLY B O 1
ATOM 3496 N N . GLU B 1 188 ? -8.781 11.641 -3.729 1 70.38 188 GLU B N 1
ATOM 3497 C CA . GLU B 1 188 ? -10.219 11.781 -3.955 1 70.38 188 GLU B CA 1
ATOM 3498 C C . GLU B 1 188 ? -10.508 12.914 -4.93 1 70.38 188 GLU B C 1
ATOM 3500 O O . GLU B 1 188 ? -10.883 14.016 -4.516 1 70.38 188 GLU B O 1
ATOM 3505 N N . PRO B 1 189 ? -10.18 12.547 -6.156 1 62.22 189 PRO B N 1
ATOM 3506 C CA . PRO B 1 189 ? -10.531 13.641 -7.066 1 62.22 189 PRO B CA 1
ATOM 3507 C C . PRO B 1 189 ? -12.039 13.859 -7.168 1 62.22 189 PRO B C 1
ATOM 3509 O O . PRO B 1 189 ? -12.82 12.898 -7.07 1 62.22 189 PRO B O 1
ATOM 3512 N N . MET B 1 190 ? -12.352 14.953 -7 1 58.66 190 MET B N 1
ATOM 3513 C CA . MET B 1 190 ? -13.742 15.328 -7.242 1 58.66 190 MET B CA 1
ATOM 3514 C C . MET B 1 190 ? -13.891 16.016 -8.594 1 58.66 190 MET B C 1
ATOM 3516 O O . MET B 1 190 ? -13.297 17.062 -8.836 1 58.66 190 MET B O 1
ATOM 3520 N N . ASN B 1 191 ? -14.547 15.328 -9.469 1 61.25 191 ASN B N 1
ATOM 3521 C CA . ASN B 1 191 ? -14.766 15.859 -10.805 1 61.25 191 ASN B CA 1
ATOM 3522 C C . ASN B 1 191 ? -13.453 16.062 -11.555 1 61.25 191 ASN B C 1
ATOM 3524 O O . ASN B 1 191 ? -13.25 17.094 -12.195 1 61.25 191 ASN B O 1
ATOM 3528 N N . GLY B 1 192 ? -12.523 15.211 -11.258 1 65.81 192 GLY B N 1
ATOM 3529 C CA . GLY B 1 192 ? -11.273 15.242 -12.008 1 65.81 192 GLY B CA 1
ATOM 3530 C C . GLY B 1 192 ? -10.281 16.266 -11.477 1 65.81 192 GLY B C 1
ATOM 3531 O O . GLY B 1 192 ? -9.188 16.422 -12.023 1 65.81 192 GLY B O 1
ATOM 3532 N N . VAL B 1 193 ? -10.641 16.938 -10.539 1 74.94 193 VAL B N 1
ATOM 3533 C CA . VAL B 1 193 ? -9.773 17.969 -9.977 1 74.94 193 VAL B CA 1
ATOM 3534 C C . VAL B 1 193 ? -9.109 17.453 -8.711 1 74.94 193 VAL B C 1
ATOM 3536 O O . VAL B 1 193 ? -9.766 16.859 -7.844 1 74.94 193 VAL B O 1
ATOM 3539 N N . ASP B 1 194 ? -7.801 17.609 -8.688 1 82.38 194 ASP B N 1
ATOM 3540 C CA . ASP B 1 194 ? -7.09 17.125 -7.508 1 82.38 194 ASP B CA 1
ATOM 3541 C C . ASP B 1 194 ? -7.359 18.016 -6.297 1 82.38 194 ASP B C 1
ATOM 3543 O O . ASP B 1 194 ? -7.941 19.094 -6.43 1 82.38 194 ASP B O 1
ATOM 3547 N N . LEU B 1 195 ? -6.992 17.625 -5.176 1 85.38 195 LEU B N 1
ATOM 3548 C CA . LEU B 1 195 ? -7.332 18.25 -3.908 1 85.38 195 LEU B CA 1
ATOM 3549 C C . LEU B 1 195 ? -6.734 19.656 -3.826 1 85.38 195 LEU B C 1
ATOM 3551 O O . LEU B 1 195 ? -7.441 20.625 -3.527 1 85.38 195 LEU B O 1
ATOM 3555 N N . PRO B 1 196 ? -5.41 19.875 -4.129 1 87.19 196 PRO B N 1
ATOM 3556 C CA . PRO B 1 196 ? -4.852 21.219 -4.047 1 87.19 196 PRO B CA 1
ATOM 3557 C C . PRO B 1 196 ? -5.57 22.219 -4.957 1 87.19 196 PRO B C 1
ATOM 3559 O O . PRO B 1 196 ? -5.84 23.344 -4.551 1 87.19 196 PRO B O 1
ATOM 3562 N N . GLN B 1 197 ? -5.887 21.766 -6.102 1 85.25 197 GLN B N 1
ATOM 3563 C CA . GLN B 1 197 ? -6.57 22.656 -7.043 1 85.25 197 GLN B CA 1
ATOM 3564 C C . GLN B 1 197 ? -7.977 22.984 -6.559 1 85.25 197 GLN B C 1
ATOM 3566 O O . GLN B 1 197 ? -8.43 24.125 -6.688 1 85.25 197 GLN B O 1
ATOM 3571 N N . ARG B 1 198 ? -8.633 22.078 -6.102 1 84.62 198 ARG B N 1
ATOM 3572 C CA . ARG B 1 198 ? -9.977 22.297 -5.566 1 84.62 198 ARG B CA 1
ATOM 3573 C C . ARG B 1 198 ? -9.945 23.281 -4.41 1 84.62 198 ARG B C 1
ATOM 3575 O O . ARG B 1 198 ? -10.773 24.203 -4.348 1 84.62 198 ARG B O 1
ATOM 3582 N N . ILE B 1 199 ? -9.047 23.047 -3.547 1 88.19 199 ILE B N 1
ATOM 3583 C CA . ILE B 1 199 ? -8.938 23.906 -2.377 1 88.19 199 ILE B CA 1
ATOM 3584 C C . ILE B 1 199 ? -8.555 25.312 -2.812 1 88.19 199 ILE B C 1
ATOM 3586 O O . ILE B 1 199 ? -9.109 26.297 -2.311 1 88.19 199 ILE B O 1
ATOM 3590 N N . ALA B 1 200 ? -7.641 25.422 -3.732 1 86.69 200 ALA B N 1
ATOM 3591 C CA . ALA B 1 200 ? -7.223 26.719 -4.238 1 86.69 200 ALA B CA 1
ATOM 3592 C C . ALA B 1 200 ? -8.398 27.484 -4.84 1 86.69 200 ALA B C 1
ATOM 3594 O O . ALA B 1 200 ? -8.523 28.688 -4.652 1 86.69 200 ALA B O 1
ATOM 3595 N N . SER B 1 201 ? -9.227 26.75 -5.535 1 84.94 201 SER B N 1
ATOM 3596 C CA . SER B 1 201 ? -10.398 27.359 -6.148 1 84.94 201 SER B CA 1
ATOM 3597 C C . SER B 1 201 ? -11.375 27.875 -5.094 1 84.94 201 SER B C 1
ATOM 3599 O O . SER B 1 201 ? -11.922 28.969 -5.23 1 84.94 201 SER B O 1
ATOM 3601 N N . ILE B 1 202 ? -11.547 27.141 -4.074 1 84.75 202 ILE B N 1
ATOM 3602 C CA . ILE B 1 202 ? -12.469 27.516 -3.006 1 84.75 202 ILE B CA 1
ATOM 3603 C C . ILE B 1 202 ? -11.93 28.734 -2.268 1 84.75 202 ILE B C 1
ATOM 3605 O O . ILE B 1 202 ? -12.688 29.656 -1.943 1 84.75 202 ILE B O 1
ATOM 3609 N N . VAL B 1 203 ? -10.688 28.766 -2.002 1 83.12 203 VAL B N 1
ATOM 3610 C CA . VAL B 1 203 ? -10.047 29.875 -1.297 1 83.12 203 VAL B CA 1
ATOM 3611 C C . VAL B 1 203 ? -10.156 31.156 -2.131 1 83.12 203 VAL B C 1
ATOM 3613 O O . VAL B 1 203 ? -10.414 32.219 -1.594 1 83.12 203 VAL B O 1
ATOM 3616 N N . LYS B 1 204 ? -9.961 31.016 -3.381 1 82.75 204 LYS B N 1
ATOM 3617 C CA . LYS B 1 204 ? -10.07 32.156 -4.277 1 82.75 204 LYS B CA 1
ATOM 3618 C C . LYS B 1 204 ? -11.477 32.75 -4.242 1 82.75 204 LYS B C 1
ATOM 3620 O O . LYS B 1 204 ? -11.641 33.969 -4.332 1 82.75 204 LYS B O 1
ATOM 3625 N N . GLU B 1 205 ? -12.445 31.891 -4.023 1 81.5 205 GLU B N 1
ATOM 3626 C CA . GLU B 1 205 ? -13.844 32.344 -4 1 81.5 205 GLU B CA 1
ATOM 3627 C C . GLU B 1 205 ? -14.266 32.781 -2.602 1 81.5 205 GLU B C 1
ATOM 3629 O O . GLU B 1 205 ? -15.43 33.125 -2.379 1 81.5 205 GLU B O 1
ATOM 3634 N N . GLU B 1 206 ? -13.383 32.75 -1.649 1 75.81 206 GLU B N 1
ATOM 3635 C CA . GLU B 1 206 ? -13.531 33.25 -0.286 1 75.81 206 GLU B CA 1
ATOM 3636 C C . GLU B 1 206 ? -14.508 32.375 0.513 1 75.81 206 GLU B C 1
ATOM 3638 O O . GLU B 1 206 ? -15.211 32.875 1.397 1 75.81 206 GLU B O 1
ATOM 3643 N N . TRP B 1 207 ? -14.617 31.172 0.129 1 69.12 207 TRP B N 1
ATOM 3644 C CA . TRP B 1 207 ? -15.438 30.219 0.877 1 69.12 207 TRP B CA 1
ATOM 3645 C C . TRP B 1 207 ? -14.562 29.312 1.742 1 69.12 207 TRP B C 1
ATOM 3647 O O . TRP B 1 207 ? -14.719 28.094 1.733 1 69.12 207 TRP B O 1
ATOM 3657 N N . THR B 1 208 ? -13.703 29.906 2.566 1 73 208 THR B N 1
ATOM 3658 C CA . THR B 1 208 ? -12.648 29.156 3.242 1 73 208 THR B CA 1
ATOM 3659 C C . THR B 1 208 ? -13.219 28.281 4.355 1 73 208 THR B C 1
ATOM 3661 O O . THR B 1 208 ? -12.656 27.25 4.691 1 73 208 THR B O 1
ATOM 3664 N N . ASN B 1 209 ? -14.414 28.688 4.754 1 75.06 209 ASN B N 1
ATOM 3665 C CA . ASN B 1 209 ? -15.008 27.938 5.848 1 75.06 209 ASN B CA 1
ATOM 3666 C C . ASN B 1 209 ? -15.445 26.547 5.395 1 75.06 209 ASN B C 1
ATOM 3668 O O . ASN B 1 209 ? -15.617 25.641 6.219 1 75.06 209 ASN B O 1
ATOM 3672 N N . GLU B 1 210 ? -15.477 26.375 4.145 1 79.94 210 GLU B N 1
ATOM 3673 C CA . GLU B 1 210 ? -15.969 25.109 3.602 1 79.94 210 GLU B CA 1
ATOM 3674 C C . GLU B 1 210 ? -14.828 24.109 3.402 1 79.94 210 GLU B C 1
ATOM 3676 O O . GLU B 1 210 ? -15.07 22.938 3.127 1 79.94 210 GLU B O 1
ATOM 3681 N N . VAL B 1 211 ? -13.695 24.594 3.654 1 86.06 211 VAL B N 1
ATOM 3682 C CA . VAL B 1 211 ? -12.547 23.766 3.307 1 86.06 211 VAL B CA 1
ATOM 3683 C C . VAL B 1 211 ? -1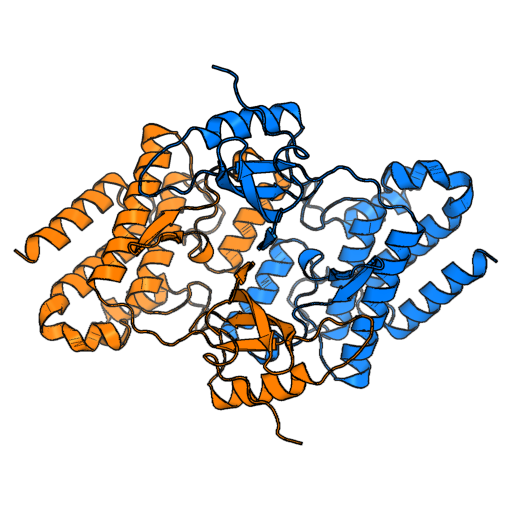2.102 22.953 4.523 1 86.06 211 VAL B C 1
ATOM 3685 O O . VAL B 1 211 ? -11.711 21.797 4.391 1 86.06 211 VAL B O 1
ATOM 3688 N N . PHE B 1 212 ? -12.32 23.516 5.711 1 89 212 PHE B N 1
ATOM 3689 C CA . PHE B 1 212 ? -11.758 22.922 6.914 1 89 212 PHE B CA 1
ATOM 3690 C C . PHE B 1 212 ? -12.711 21.906 7.516 1 89 212 PHE B C 1
ATOM 3692 O O . PHE B 1 212 ? -13.93 22 7.332 1 89 212 PHE B O 1
ATOM 3699 N N . VAL B 1 213 ? -12.156 20.922 8.156 1 84.81 213 VAL B N 1
ATOM 3700 C CA . VAL B 1 213 ? -12.977 19.953 8.875 1 84.81 213 VAL B CA 1
ATOM 3701 C C . VAL B 1 213 ? -13.781 20.672 9.961 1 84.81 213 VAL B C 1
ATOM 3703 O O . VAL B 1 213 ? -13.344 21.672 10.508 1 84.81 213 VAL B O 1
ATOM 3706 N N . LEU B 1 214 ? -14.852 20.109 10.289 1 80.81 214 LEU B N 1
ATOM 3707 C CA . LEU B 1 214 ? -15.805 20.734 11.203 1 80.81 214 LEU B CA 1
ATOM 3708 C C . LEU B 1 214 ? -15.18 20.953 12.578 1 80.81 214 LEU B C 1
ATOM 3710 O O . LEU B 1 214 ? -15.453 21.953 13.242 1 80.81 214 LEU B O 1
ATOM 3714 N N . GLU B 1 215 ? -14.328 20.094 12.945 1 83.19 215 GLU B N 1
ATOM 3715 C CA . GLU B 1 215 ? -13.711 20.156 14.266 1 83.19 215 GLU B CA 1
ATOM 3716 C C . GLU B 1 215 ? -12.852 21.406 14.406 1 83.19 215 GLU B C 1
ATOM 3718 O O . GLU B 1 215 ? -12.758 21.984 15.492 1 83.19 215 GLU B O 1
ATOM 3723 N N . LEU B 1 216 ? -12.297 21.766 13.336 1 87.81 216 LEU B N 1
ATOM 3724 C CA . LEU B 1 216 ? -11.461 22.969 13.352 1 87.81 216 LEU B CA 1
ATOM 3725 C C . LEU B 1 216 ? -12.312 24.234 13.273 1 87.81 216 LEU B C 1
ATOM 3727 O O . LEU B 1 216 ? -11.953 25.266 13.844 1 87.81 216 LEU B O 1
ATOM 3731 N N . MET B 1 217 ? -13.43 24.094 12.688 1 86.25 217 MET B N 1
ATOM 3732 C CA . MET B 1 217 ? -14.312 25.234 12.516 1 86.25 217 MET B CA 1
ATOM 3733 C C . MET B 1 217 ? -14.961 25.641 13.836 1 86.25 217 MET B C 1
ATOM 3735 O O . MET B 1 217 ? -15.281 26.812 14.047 1 86.25 217 MET B O 1
ATOM 3739 N N . LYS B 1 218 ? -15.078 24.641 14.625 1 85.56 218 LYS B N 1
ATOM 3740 C CA . LYS B 1 218 ? -15.656 24.922 15.938 1 85.56 218 LYS B CA 1
ATOM 3741 C C . LYS B 1 218 ? -14.805 25.938 16.703 1 85.56 218 LYS B C 1
ATOM 3743 O O . LYS B 1 218 ? -15.336 26.734 17.484 1 85.56 218 LYS B O 1
ATOM 3748 N N . ASP B 1 219 ? -13.531 26 16.469 1 86.19 219 ASP B N 1
ATOM 3749 C CA . ASP B 1 219 ? -12.609 26.906 17.156 1 86.19 219 ASP B CA 1
ATOM 3750 C C . ASP B 1 219 ? -12.156 28.031 16.234 1 86.19 219 ASP B C 1
ATOM 3752 O O . ASP B 1 219 ? -11.148 28.688 16.5 1 86.19 219 ASP B O 1
ATOM 3756 N N . ALA B 1 220 ? -12.898 28.25 15.219 1 86 220 ALA B N 1
ATOM 3757 C CA . ALA B 1 220 ? -12.477 29.188 14.18 1 86 220 ALA B CA 1
ATOM 3758 C C . ALA B 1 220 ? -12.359 30.609 14.742 1 86 220 ALA B C 1
ATOM 3760 O O . ALA B 1 220 ? -11.547 31.406 14.266 1 86 220 ALA B O 1
ATOM 3761 N N . SER B 1 221 ? -13.133 30.906 15.727 1 86.69 221 SER B N 1
ATOM 3762 C CA . SER B 1 221 ? -13.086 32.25 16.312 1 86.69 221 SER B CA 1
ATOM 3763 C C . SER B 1 221 ? -11.727 32.531 16.953 1 86.69 221 SER B C 1
ATOM 3765 O O . SER B 1 221 ? -11.281 33.656 17.016 1 86.69 221 SER B O 1
ATOM 3767 N N . ILE B 1 222 ? -11.047 31.469 17.359 1 87.31 222 ILE B N 1
ATOM 3768 C CA . ILE B 1 222 ? -9.781 31.609 18.078 1 87.31 222 ILE B CA 1
ATOM 3769 C C . ILE B 1 222 ? -8.617 31.375 17.109 1 87.31 222 ILE B C 1
ATOM 3771 O O . ILE B 1 222 ? -7.629 32.094 17.141 1 87.31 222 ILE B O 1
ATOM 3775 N N . ILE B 1 223 ? -8.836 30.406 16.188 1 88.94 223 ILE B N 1
ATOM 3776 C CA . ILE B 1 223 ? -7.672 29.969 15.414 1 88.94 223 ILE B CA 1
ATOM 3777 C C . ILE B 1 223 ? -7.891 30.266 13.93 1 88.94 223 ILE B C 1
ATOM 3779 O O . ILE B 1 223 ? -7.133 29.797 13.078 1 88.94 223 ILE B O 1
ATOM 3783 N N . GLY B 1 224 ? -8.867 31.016 13.586 1 87.88 224 GLY B N 1
ATOM 3784 C CA . GLY B 1 224 ? -9.242 31.25 12.203 1 87.88 224 GLY B CA 1
ATOM 3785 C C . GLY B 1 224 ? -8.102 31.797 11.359 1 87.88 224 GLY B C 1
ATOM 3786 O O . GLY B 1 224 ? -7.855 31.297 10.258 1 87.88 224 GLY B O 1
ATOM 3787 N N . ASP B 1 225 ? -7.426 32.781 11.867 1 88.31 225 ASP B N 1
ATOM 3788 C CA . ASP B 1 225 ? -6.305 33.375 11.148 1 88.31 225 ASP B CA 1
ATOM 3789 C C . ASP B 1 225 ? -5.188 32.344 10.93 1 88.31 225 ASP B C 1
ATOM 3791 O O . ASP B 1 225 ? -4.566 32.312 9.867 1 88.31 225 ASP B O 1
ATOM 3795 N N . LYS B 1 226 ? -4.961 31.547 11.945 1 91.19 226 LYS B N 1
ATOM 3796 C CA . LYS B 1 226 ? -3.939 30.516 11.844 1 91.19 226 LYS B CA 1
ATOM 3797 C C . LYS B 1 226 ? -4.316 29.469 10.805 1 91.19 226 LYS B C 1
ATOM 3799 O O . LYS B 1 226 ? -3.463 29 10.055 1 91.19 226 LYS B O 1
ATOM 3804 N N . LEU B 1 227 ? -5.594 29.156 10.75 1 90.94 227 LEU B N 1
ATOM 3805 C CA . LEU B 1 227 ? -6.094 28.203 9.773 1 90.94 227 LEU B CA 1
ATOM 3806 C C . LEU B 1 227 ? -5.844 28.688 8.352 1 90.94 227 LEU B C 1
ATOM 3808 O O . LEU B 1 227 ? -5.285 27.969 7.531 1 90.94 227 LEU B O 1
ATOM 3812 N N . LEU B 1 228 ? -6.156 29.875 8.188 1 88.94 228 LEU B N 1
ATOM 3813 C CA . LEU B 1 228 ? -6.039 30.453 6.852 1 88.94 228 LEU B CA 1
ATOM 3814 C C . LEU B 1 228 ? -4.574 30.594 6.449 1 88.94 228 LEU B C 1
ATOM 3816 O O . LEU B 1 228 ? -4.207 30.297 5.312 1 88.94 228 LEU B O 1
ATOM 3820 N N . THR B 1 229 ? -3.768 31.047 7.348 1 90.5 229 THR B N 1
ATOM 3821 C CA . THR B 1 229 ? -2.344 31.219 7.074 1 90.5 229 THR B CA 1
ATOM 3822 C C . THR B 1 229 ? -1.694 29.875 6.75 1 90.5 229 THR B C 1
ATOM 3824 O O . THR B 1 229 ? -0.897 29.766 5.816 1 90.5 229 THR B O 1
ATOM 3827 N N . THR B 1 230 ? -2.064 28.859 7.484 1 92.88 230 THR B N 1
ATOM 3828 C CA . THR B 1 230 ? -1.537 27.516 7.262 1 92.88 230 THR B CA 1
ATOM 3829 C C . THR B 1 230 ? -1.985 26.984 5.902 1 92.88 230 THR B C 1
ATOM 3831 O O . THR B 1 230 ? -1.191 26.391 5.176 1 92.88 230 THR B O 1
ATOM 3834 N N . LEU B 1 231 ? -3.201 27.234 5.625 1 93 231 LEU B N 1
ATOM 3835 C CA . LEU B 1 231 ? -3.754 26.797 4.348 1 93 231 LEU B CA 1
ATOM 3836 C C . LEU B 1 231 ? -3.021 27.469 3.186 1 93 231 LEU B C 1
ATOM 3838 O O . LEU B 1 231 ? -2.641 26.797 2.223 1 93 231 LEU B O 1
ATOM 3842 N N . LYS B 1 232 ? -2.824 28.688 3.268 1 90.56 232 LYS B N 1
ATOM 3843 C CA . LYS B 1 232 ? -2.129 29.422 2.219 1 90.56 232 LYS B CA 1
ATOM 3844 C C . LYS B 1 232 ? -0.694 28.938 2.057 1 90.56 232 LYS B C 1
ATOM 3846 O O . LYS B 1 232 ? -0.199 28.812 0.935 1 90.56 232 LYS B O 1
ATOM 3851 N N . LEU B 1 233 ? -0.059 28.719 3.164 1 91.5 233 LEU B N 1
ATOM 3852 C CA . LEU B 1 233 ? 1.299 28.188 3.119 1 91.5 233 LEU B CA 1
ATOM 3853 C C . LEU B 1 233 ? 1.325 26.828 2.441 1 91.5 233 LEU B C 1
ATOM 3855 O O . LEU B 1 233 ? 2.195 26.562 1.609 1 91.5 233 LEU B O 1
ATOM 3859 N N . ALA B 1 234 ? 0.406 25.953 2.832 1 92.12 234 ALA B N 1
ATOM 3860 C CA . ALA B 1 234 ? 0.313 24.625 2.217 1 92.12 234 ALA B CA 1
ATOM 3861 C C . ALA B 1 234 ? 0.125 24.75 0.706 1 92.12 234 ALA B C 1
ATOM 3863 O O . ALA B 1 234 ? 0.842 24.094 -0.064 1 92.12 234 ALA B O 1
ATOM 3864 N N . LEU B 1 235 ? -0.715 25.594 0.28 1 90.94 235 LEU B N 1
ATOM 3865 C CA . LEU B 1 235 ? -0.995 25.766 -1.142 1 90.94 235 LEU B CA 1
ATOM 3866 C C . LEU B 1 235 ? 0.22 26.328 -1.869 1 90.94 235 LEU B C 1
ATOM 3868 O O . LEU B 1 235 ? 0.474 25.984 -3.025 1 90.94 235 LEU B O 1
ATOM 3872 N N . HIS B 1 236 ? 0.944 27.125 -1.162 1 90.56 236 HIS B N 1
ATOM 3873 C CA . HIS B 1 236 ? 2.16 27.688 -1.74 1 90.56 236 HIS B CA 1
ATOM 3874 C C . HIS B 1 236 ? 3.195 26.594 -2.006 1 90.56 236 HIS B C 1
ATOM 3876 O O . HIS B 1 236 ? 3.947 26.672 -2.98 1 90.56 236 HIS B O 1
ATOM 3882 N N . CYS B 1 237 ? 3.25 25.609 -1.2 1 88.69 237 CYS B N 1
ATOM 3883 C CA . CYS B 1 237 ? 4.184 24.5 -1.351 1 88.69 237 CYS B CA 1
ATOM 3884 C C . CYS B 1 237 ? 3.861 23.672 -2.594 1 88.69 237 CYS B C 1
ATOM 3886 O O . CYS B 1 237 ? 4.719 22.953 -3.105 1 88.69 237 CYS B O 1
ATOM 3888 N N . GLY B 1 238 ? 2.664 23.781 -3.076 1 86.62 238 GLY B N 1
ATOM 3889 C CA . GLY B 1 238 ? 2.232 23.031 -4.246 1 86.62 238 GLY B CA 1
ATOM 3890 C C . GLY B 1 238 ? 1.982 23.906 -5.457 1 86.62 238 GLY B C 1
ATOM 3891 O O . GLY B 1 238 ? 1.26 23.516 -6.375 1 86.62 238 GLY B O 1
ATOM 3892 N N . ASP B 1 239 ? 2.512 25.047 -5.402 1 86.19 239 ASP B N 1
ATOM 3893 C CA . ASP B 1 239 ? 2.365 25.938 -6.539 1 86.19 239 ASP B CA 1
ATOM 3894 C C . ASP B 1 239 ? 2.777 25.25 -7.84 1 86.19 239 ASP B C 1
ATOM 3896 O O . ASP B 1 239 ? 3.775 24.531 -7.879 1 86.19 239 ASP B O 1
ATOM 3900 N N . PRO B 1 240 ? 2.006 25.406 -8.883 1 80.94 240 PRO B N 1
ATOM 3901 C CA . PRO B 1 240 ? 2.344 24.781 -10.164 1 80.94 240 PRO B CA 1
ATOM 3902 C C . PRO B 1 240 ? 3.717 25.188 -10.688 1 80.94 240 PRO B C 1
ATOM 3904 O O . PRO B 1 240 ? 4.336 24.453 -11.461 1 80.94 240 PRO B O 1
ATOM 3907 N N . SER B 1 241 ? 4.168 26.375 -10.305 1 82.31 241 SER B N 1
ATOM 3908 C CA . SER B 1 241 ? 5.516 26.812 -10.633 1 82.31 241 SER B CA 1
ATOM 3909 C C . SER B 1 241 ? 6.52 26.375 -9.57 1 82.31 241 SER B C 1
ATOM 3911 O O . SER B 1 241 ? 6.594 26.984 -8.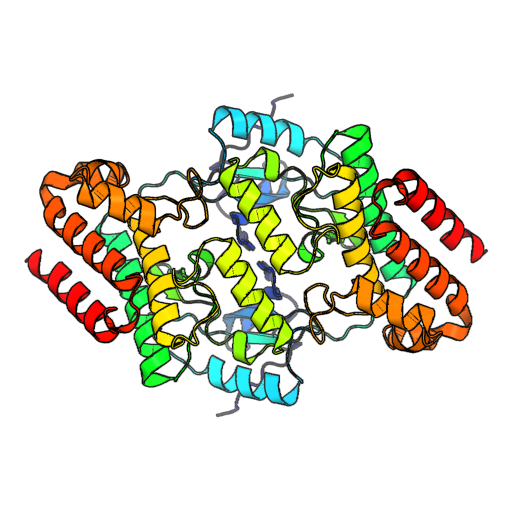5 1 82.31 241 SER B O 1
ATOM 3913 N N . PRO B 1 242 ? 7.352 25.422 -9.867 1 81.31 242 PRO B N 1
ATOM 3914 C CA . PRO B 1 242 ? 8.281 24.875 -8.875 1 81.31 242 PRO B CA 1
ATOM 3915 C C . PRO B 1 242 ? 9.211 25.938 -8.297 1 81.31 242 PRO B C 1
ATOM 3917 O O . PRO B 1 242 ? 9.57 25.875 -7.117 1 81.31 242 PRO B O 1
ATOM 3920 N N . SER B 1 243 ? 9.602 26.938 -9.078 1 82.06 243 SER B N 1
ATOM 3921 C CA . SER B 1 243 ? 10.562 27.938 -8.648 1 82.06 243 SER B CA 1
ATOM 3922 C C . SER B 1 243 ? 9.961 28.844 -7.566 1 82.06 243 SER B C 1
ATOM 3924 O O . SER B 1 243 ? 10.695 29.516 -6.84 1 82.06 243 SER B O 1
ATOM 3926 N N . THR B 1 244 ? 8.656 28.859 -7.504 1 85.38 244 THR B N 1
ATOM 3927 C CA . THR B 1 244 ? 7.992 29.734 -6.535 1 85.38 244 THR B CA 1
ATOM 3928 C C . THR B 1 244 ? 7.746 28.984 -5.223 1 85.38 244 THR B C 1
ATOM 3930 O O . THR B 1 244 ? 7.41 29.609 -4.211 1 85.38 244 THR B O 1
ATOM 3933 N N . ARG B 1 245 ? 7.941 27.703 -5.188 1 86.06 245 ARG B N 1
ATOM 3934 C CA . ARG B 1 245 ? 7.695 26.922 -3.982 1 86.06 245 ARG B CA 1
ATOM 3935 C C . ARG B 1 245 ? 8.719 27.25 -2.898 1 86.06 245 ARG B C 1
ATOM 3937 O O . ARG B 1 245 ? 9.891 27.469 -3.189 1 86.06 245 ARG B O 1
ATOM 3944 N N . PRO B 1 246 ? 8.195 27.375 -1.729 1 88.31 246 PRO B N 1
ATOM 3945 C CA . PRO B 1 246 ? 9.148 27.641 -0.646 1 88.31 246 PRO B CA 1
ATOM 3946 C C . PRO B 1 246 ? 10.055 26.453 -0.351 1 88.31 246 PRO B C 1
ATOM 3948 O O . PRO B 1 246 ? 9.656 25.297 -0.546 1 88.31 246 PRO B O 1
ATOM 3951 N N . GLU B 1 247 ? 11.234 26.75 0.078 1 86.31 247 GLU B N 1
ATOM 3952 C CA . GLU B 1 247 ? 12.125 25.703 0.578 1 86.31 247 GLU B CA 1
ATOM 3953 C C . GLU B 1 247 ? 11.664 25.188 1.938 1 86.31 247 GLU B C 1
ATOM 3955 O O . GLU B 1 247 ? 10.953 25.891 2.662 1 86.31 247 GLU B O 1
ATOM 3960 N N . VAL B 1 248 ? 12.125 24 2.24 1 88 248 VAL B N 1
ATOM 3961 C CA . VAL B 1 248 ? 11.695 23.359 3.473 1 88 248 VAL B CA 1
ATOM 3962 C C . VAL B 1 248 ? 12.039 24.234 4.672 1 88 248 VAL B C 1
ATOM 3964 O O . VAL B 1 248 ? 11.266 24.344 5.621 1 88 248 VAL B O 1
ATOM 3967 N N . GLN B 1 249 ? 13.195 24.906 4.566 1 88.5 249 GLN B N 1
ATOM 3968 C CA . GLN B 1 249 ? 13.617 25.781 5.652 1 88.5 249 GLN B CA 1
ATOM 3969 C C . GLN B 1 249 ? 12.641 26.953 5.832 1 88.5 249 GLN B C 1
ATOM 3971 O O . GLN B 1 249 ? 12.359 27.359 6.957 1 88.5 249 GLN B O 1
ATOM 3976 N N . GLN B 1 250 ? 12.203 27.469 4.793 1 89.94 250 GLN B N 1
ATOM 3977 C CA . GLN B 1 250 ? 11.242 28.578 4.844 1 89.94 250 GLN B CA 1
ATOM 3978 C C . GLN B 1 250 ? 9.914 28.109 5.453 1 89.94 250 GLN B C 1
ATOM 3980 O O . GLN B 1 250 ? 9.297 28.844 6.227 1 89.94 250 GLN B O 1
ATOM 3985 N N . VAL B 1 251 ? 9.531 26.906 5.141 1 91.56 251 VAL B N 1
ATOM 3986 C CA . VAL B 1 251 ? 8.297 26.359 5.684 1 91.56 251 VAL B CA 1
ATOM 3987 C C . VAL B 1 251 ? 8.43 26.172 7.195 1 91.56 251 VAL B C 1
ATOM 3989 O O . VAL B 1 251 ? 7.523 26.531 7.953 1 91.56 251 VAL B O 1
ATOM 3992 N N . LEU B 1 252 ? 9.539 25.734 7.629 1 90.5 252 LEU B N 1
ATOM 3993 C CA . LEU B 1 252 ? 9.789 25.562 9.055 1 90.5 252 LEU B CA 1
ATOM 3994 C C . LEU B 1 252 ? 9.734 26.891 9.797 1 90.5 252 LEU B C 1
ATOM 3996 O O . LEU B 1 252 ? 9.156 26.969 10.875 1 90.5 252 LEU B O 1
ATOM 4000 N N . SER B 1 253 ? 10.328 27.859 9.156 1 91.44 253 SER B N 1
ATOM 4001 C CA . SER B 1 253 ? 10.305 29.188 9.758 1 91.44 253 SER B CA 1
ATOM 4002 C C . SER B 1 253 ? 8.883 29.734 9.852 1 91.44 253 SER B C 1
ATOM 4004 O O . SER B 1 253 ? 8.523 30.375 10.836 1 91.44 253 SER B O 1
ATOM 4006 N N . ASN B 1 254 ? 8.133 29.453 8.812 1 90.44 254 ASN B N 1
ATOM 4007 C CA . ASN B 1 254 ? 6.746 29.891 8.812 1 90.44 254 ASN B CA 1
ATOM 4008 C C . ASN B 1 254 ? 5.934 29.203 9.906 1 90.44 254 ASN B C 1
ATOM 4010 O O . ASN B 1 254 ? 5.102 29.828 10.562 1 90.44 254 ASN B O 1
ATOM 4014 N N . TRP B 1 255 ? 6.219 27.891 10.117 1 89 255 TRP B N 1
ATOM 4015 C CA . TRP B 1 255 ? 5.543 27.172 11.188 1 89 255 TRP B CA 1
ATOM 4016 C C . TRP B 1 255 ? 5.84 27.797 12.539 1 89 255 TRP B C 1
ATOM 4018 O O . TRP B 1 255 ? 4.941 27.969 13.367 1 89 255 TRP B O 1
ATOM 4028 N N . LYS B 1 256 ? 7.082 28.188 12.742 1 85.5 256 LYS B N 1
ATOM 4029 C CA . LYS B 1 256 ? 7.504 28.781 14.008 1 85.5 256 LYS B CA 1
ATOM 4030 C C . LYS B 1 256 ? 6.793 30.109 14.25 1 85.5 256 LYS B C 1
ATOM 4032 O O . LYS B 1 256 ? 6.391 30.406 15.383 1 85.5 256 LYS B O 1
ATOM 4037 N N . ARG B 1 257 ? 6.594 30.844 13.273 1 85.06 257 ARG B N 1
ATOM 4038 C CA . ARG B 1 257 ? 5.93 32.156 13.383 1 85.06 257 ARG B CA 1
ATOM 4039 C C . ARG B 1 257 ? 4.453 31.969 13.734 1 85.06 257 ARG B C 1
ATOM 4041 O O . ARG B 1 257 ? 3.893 32.781 14.492 1 85.06 257 ARG B O 1
ATOM 4048 N N . LEU B 1 258 ? 3.846 30.953 13.141 1 85.62 258 LEU B N 1
ATOM 4049 C CA . LEU B 1 258 ? 2.438 30.672 13.406 1 85.62 258 LEU B CA 1
ATOM 4050 C C . LEU B 1 258 ? 2.225 30.281 14.859 1 85.62 258 LEU B C 1
ATOM 4052 O O . LEU B 1 258 ? 1.209 30.641 15.461 1 85.62 258 LEU B O 1
ATOM 4056 N N . ASP B 1 259 ? 3.148 29.547 15.367 1 77 259 ASP B N 1
ATOM 4057 C CA . ASP B 1 259 ? 3.055 29.125 16.766 1 77 259 ASP B CA 1
ATOM 4058 C C . ASP B 1 259 ? 3.221 30.312 17.703 1 77 259 ASP B C 1
ATOM 4060 O O . ASP B 1 259 ? 2.596 30.359 18.766 1 77 259 ASP B O 1
ATOM 4064 N N . GLN B 1 260 ? 4.152 31.219 17.406 1 67.25 260 GLN B N 1
ATOM 4065 C CA . GLN B 1 260 ? 4.426 32.375 18.25 1 67.25 260 GLN B CA 1
ATOM 4066 C C . GLN B 1 260 ? 3.268 33.375 18.203 1 67.25 260 GLN B C 1
ATOM 4068 O O . GLN B 1 260 ? 3.061 34.125 19.141 1 67.25 260 GLN B O 1
ATOM 4073 N N . ARG B 1 261 ? 2.604 33.531 17.156 1 58.44 261 ARG B N 1
ATOM 4074 C CA . ARG B 1 261 ? 1.472 34.438 17.109 1 58.44 261 ARG B CA 1
ATOM 4075 C C . ARG B 1 261 ? 0.395 34.031 18.109 1 58.44 261 ARG B C 1
ATOM 4077 O O . ARG B 1 261 ? -0.578 34.75 18.312 1 58.44 261 ARG B O 1
ATOM 4084 N N . GLN B 1 262 ? 0.315 32.875 18.578 1 48.03 262 GLN B N 1
ATOM 4085 C CA . GLN B 1 262 ? -0.536 32.594 19.734 1 48.03 262 GLN B CA 1
ATOM 4086 C C . GLN B 1 262 ? -0.11 33.406 20.953 1 48.03 262 GLN B C 1
ATOM 4088 O O . GLN B 1 262 ? -0.89 33.594 21.891 1 48.03 262 GLN B O 1
ATOM 4093 N N . LEU B 1 263 ? 1.255 33.75 21.094 1 35.38 263 LEU B N 1
ATOM 4094 C CA . LEU B 1 263 ? 1.567 34.469 22.312 1 35.38 263 LEU B CA 1
ATOM 4095 C C . LEU B 1 263 ? 1.164 35.938 22.188 1 35.38 263 LEU B C 1
ATOM 4097 O O . LEU B 1 263 ? 1.318 36.562 21.125 1 35.38 263 LEU B O 1
#

Organism: Populus trichocarpa (NCBI:txid3694)

InterPro domains:
  IPR000719 Protein kinase domain [PF00069] (91-252)
  IPR000719 Protein kinase domain [PS50011] (13-258)
  IPR001245 Serine-threonine/tyrosine-protein kinase, catalytic domain [PF07714] (17-72)
  IPR011009 Protein kinase-like domain superfamily [SSF56112] (17-255)
  IPR052451 Serine/threonine kinase-like [PTHR48008] (76-252)

Foldseek 3Di:
DDLCLCAPPNFPDDPWDFPDADPFFTWTFGQHPVRDTAIETEGEPPVDDDPVVRSVVQSVQQPDDDPPDRGYHYYYDPPDDDEPVLLLQLLLLVLVVQCCCCVPVVFQQLQDDLSQFDQDPVSHTDGHCTCVLVVDDPVVSVVSNVVSVLQQLFAPADPPDDDDSQLSSLSSSLQNSLCSFQVDGQNDDDPNDTLLVVQVVCVVVVVNLNRGDPNHNVCCVPCVVLSVLSNVLSSLSRPNDSVRHDGSVVVSVSSVVSVVVND/DDLCLCAPCNFPDPPWDFPDADPFFTWTFGQHPVRDTAIETEGEPPVDDDPVVRSVVQSVQQPDDDPPDRGYHYHYDPPDDDEPVLLLQLLLLVLVVQCCCCVPVVFQQLQDDLSQFDADPVSHTDGHCTCVLVVDDPVVSVVSNVVSVLQQLFAPADPPDDDDSQLSSLSSSLQNSLCSFQVDGQNDDDPNDTLLVVQVVCVVVVVNLNRGDPNHNVCCVPCVVLSVLSNVLSSLSRPNDSVRHDGSVVVSVSSVVSVVVND

pLDDT: mean 80.08, std 16.03, range [16.89, 96.19]

Radius of gyration: 23.91 Å; Cα contacts (8 Å, |Δi|>4): 824; chains: 2; bounding box: 60×74×54 Å

Solvent-accessible surface area (backbone atoms only — not comparable to full-atom values): 28128 Å² total; per-residue (Å²): 134,82,75,78,71,68,45,52,63,62,50,54,39,90,76,46,43,59,34,12,60,40,98,62,27,37,31,27,37,20,65,42,96,87,63,50,75,42,64,33,34,30,29,43,72,78,35,43,40,60,68,69,61,26,52,54,43,38,56,58,47,47,67,54,81,52,89,19,43,40,58,38,38,64,34,64,42,77,87,67,80,72,54,69,69,54,46,49,42,31,47,50,24,45,48,51,30,49,40,44,32,40,75,76,66,70,41,70,54,75,61,62,46,65,87,32,52,39,65,49,98,84,55,42,18,22,37,42,62,52,56,48,58,67,36,30,29,72,42,46,39,52,23,49,38,41,28,37,38,35,43,36,42,49,49,75,56,67,87,77,61,91,65,60,64,69,56,39,48,37,15,18,50,21,44,46,45,47,25,66,49,33,60,47,62,40,32,44,46,59,92,82,36,46,45,70,60,49,52,52,53,37,47,73,70,68,46,55,80,74,51,44,31,67,72,56,55,74,46,29,91,80,43,38,68,57,51,50,51,51,49,52,51,34,52,39,30,45,38,73,51,67,88,71,28,66,50,63,66,56,50,52,52,51,51,53,51,61,60,50,65,74,103,134,84,76,78,70,69,44,54,62,61,50,53,38,93,74,44,42,60,34,12,59,40,96,64,26,37,31,26,37,20,65,43,95,87,63,51,75,42,63,34,33,28,30,43,73,80,36,44,40,60,68,68,62,24,52,54,43,39,56,57,47,46,65,54,81,50,90,20,45,39,59,37,37,62,35,66,42,76,87,67,78,71,53,70,67,55,48,47,43,31,49,49,24,46,50,51,29,51,41,46,33,39,76,75,64,70,41,71,53,74,60,63,46,65,86,32,51,38,65,48,98,85,54,42,17,22,36,43,62,53,57,47,56,68,37,30,29,73,41,46,38,52,24,49,38,40,27,39,37,33,44,34,41,48,48,76,55,67,85,77,59,90,66,59,65,68,56,39,48,38,15,18,50,21,44,46,44,47,25,66,49,34,60,47,61,40,31,44,47,58,93,82,35,44,45,70,60,50,50,51,53,36,49,74,70,68,46,55,79,74,52,44,31,68,71,57,55,75,44,29,90,80,42,39,69,58,50,51,53,50,50,53,52,34,52,40,30,45,39,72,51,66,88,71,28,66,50,63,68,56,50,51,52,51,51,53,52,60,61,51,66,73,105